Protein AF-A0A8S3Z8X5-F1 (afdb_monomer)

pLDDT: mean 75.28, std 24.29, range [25.05, 97.81]

Structure (mmCIF, N/CA/C/O backbone):
data_AF-A0A8S3Z8X5-F1
#
_entry.id   AF-A0A8S3Z8X5-F1
#
loop_
_atom_site.group_PDB
_atom_site.id
_atom_site.type_symbol
_atom_site.label_atom_id
_atom_site.label_alt_id
_atom_site.label_comp_id
_atom_site.label_asym_id
_atom_site.label_entity_id
_atom_site.label_seq_id
_atom_site.pdbx_PDB_ins_code
_atom_site.Cartn_x
_atom_site.Cartn_y
_atom_site.Cartn_z
_atom_site.occupancy
_atom_site.B_iso_or_equiv
_atom_site.auth_seq_id
_atom_site.auth_comp_id
_atom_site.auth_asym_id
_atom_site.auth_atom_id
_atom_site.pdbx_PDB_model_num
ATOM 1 N N . MET A 1 1 ? 6.270 -14.781 98.762 1.00 41.50 1 MET A N 1
ATOM 2 C CA . MET A 1 1 ? 5.711 -13.848 97.758 1.00 41.50 1 MET A CA 1
ATOM 3 C C . MET A 1 1 ? 4.264 -14.271 97.523 1.00 41.50 1 MET A C 1
ATOM 5 O O . MET A 1 1 ? 4.023 -15.213 96.792 1.00 41.50 1 MET A O 1
ATOM 9 N N . ILE A 1 2 ? 3.390 -14.005 98.495 1.00 35.69 2 ILE A N 1
ATOM 10 C CA . ILE A 1 2 ? 2.435 -12.877 98.524 1.00 35.69 2 ILE A CA 1
ATOM 11 C C . ILE A 1 2 ? 1.537 -12.845 97.275 1.00 35.69 2 ILE A C 1
ATOM 13 O O . ILE A 1 2 ? 1.831 -12.159 96.310 1.00 35.69 2 ILE A O 1
ATOM 17 N N . TRP A 1 3 ? 0.490 -13.671 97.361 1.00 25.05 3 TRP A N 1
ATOM 18 C CA . TRP A 1 3 ? -0.942 -13.343 97.311 1.00 25.05 3 TRP A CA 1
ATOM 19 C C . TRP A 1 3 ? -1.597 -12.665 96.085 1.00 25.05 3 TRP A C 1
ATOM 21 O O . TRP A 1 3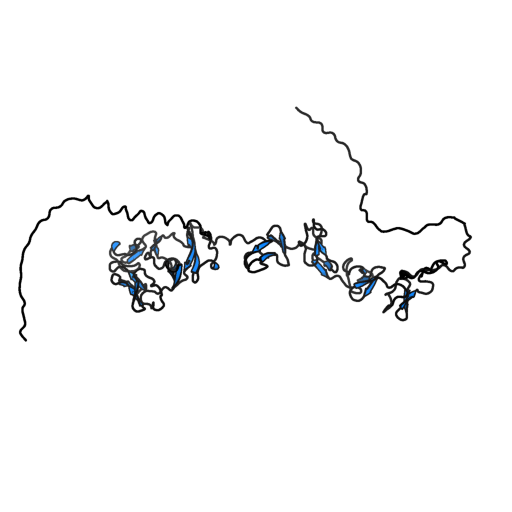 ? -0.961 -11.925 95.345 1.00 25.05 3 TRP A O 1
ATOM 31 N N . PRO A 1 4 ? -2.906 -12.946 95.885 1.00 54.16 4 PRO A N 1
ATOM 32 C CA . PRO A 1 4 ? -3.560 -13.012 94.582 1.00 54.16 4 PRO A CA 1
ATOM 33 C C . PRO A 1 4 ? -4.855 -12.157 94.528 1.00 54.16 4 PRO A C 1
ATOM 35 O O . PRO A 1 4 ? -5.074 -11.328 95.400 1.00 54.16 4 PRO A O 1
ATOM 38 N N . VAL A 1 5 ? -5.719 -12.423 93.532 1.00 32.34 5 VAL A N 1
ATOM 39 C CA . VAL A 1 5 ? -7.188 -12.183 93.470 1.00 32.34 5 VAL A CA 1
ATOM 40 C C . VAL A 1 5 ? -7.715 -10.783 93.856 1.00 32.34 5 VAL A C 1
ATOM 42 O O . VAL A 1 5 ? -7.658 -10.405 95.018 1.00 32.34 5 VAL A O 1
ATOM 45 N N . ARG A 1 6 ? -8.453 -10.117 92.947 1.00 30.77 6 ARG A N 1
ATOM 46 C CA . ARG A 1 6 ? -9.865 -9.718 93.183 1.00 30.77 6 ARG A CA 1
ATOM 47 C C . ARG A 1 6 ? -10.527 -9.012 91.994 1.00 30.77 6 ARG A C 1
ATOM 49 O O . ARG A 1 6 ? -10.086 -7.976 91.518 1.00 30.77 6 ARG A O 1
ATOM 56 N N . SER A 1 7 ? -11.650 -9.607 91.606 1.00 33.19 7 SER A N 1
ATOM 57 C CA . SER A 1 7 ? -12.857 -8.962 91.089 1.00 33.19 7 SER A CA 1
ATOM 58 C C . SER A 1 7 ? -13.393 -7.921 92.082 1.00 33.19 7 SER A C 1
ATOM 60 O O . SER A 1 7 ? -13.288 -8.160 93.287 1.00 33.19 7 SER A O 1
ATOM 62 N N . LEU A 1 8 ? -13.996 -6.830 91.590 1.00 32.97 8 LEU A N 1
ATOM 63 C CA . LEU A 1 8 ? -15.381 -6.415 91.893 1.00 32.97 8 LEU A CA 1
ATOM 64 C C . LEU A 1 8 ? -15.660 -4.946 91.526 1.00 32.97 8 LEU A C 1
ATOM 66 O O . LEU A 1 8 ? -14.863 -4.063 91.821 1.00 32.97 8 LEU A O 1
ATOM 70 N N . ASN A 1 9 ? -16.886 -4.758 91.026 1.00 30.41 9 ASN A N 1
ATOM 71 C CA . ASN A 1 9 ? -17.826 -3.656 91.275 1.00 30.41 9 ASN A CA 1
ATOM 72 C C . ASN A 1 9 ? -17.541 -2.258 90.711 1.00 30.41 9 ASN A C 1
ATOM 74 O O . ASN A 1 9 ? -16.520 -1.636 90.952 1.00 30.41 9 ASN A O 1
ATOM 78 N N . GLU A 1 10 ? -18.426 -1.809 89.816 1.00 33.81 10 GLU A N 1
ATOM 79 C CA . GLU A 1 10 ? -19.607 -0.963 90.103 1.00 33.81 10 GLU A CA 1
ATOM 80 C C . GLU A 1 10 ? -19.227 0.471 90.482 1.00 33.81 10 GLU A C 1
ATOM 82 O O . GLU A 1 10 ? -18.689 0.711 91.554 1.00 33.81 10 GLU A O 1
ATOM 87 N N . GLN A 1 11 ? -19.635 1.426 89.645 1.00 33.09 11 GLN A N 1
ATOM 88 C CA . GLN A 1 11 ? -20.609 2.483 89.971 1.00 33.09 11 GLN A CA 1
ATOM 89 C C . GLN A 1 11 ? -20.691 3.437 88.761 1.00 33.09 11 GLN A C 1
ATOM 91 O O . GLN A 1 11 ? -19.679 3.905 88.260 1.00 33.09 11 GLN A O 1
ATOM 96 N N . LYS A 1 12 ? -21.827 3.531 88.060 1.00 34.16 12 LYS A N 1
ATOM 97 C CA . LYS A 1 12 ? -23.036 4.319 88.368 1.00 34.16 12 LYS A CA 1
ATOM 98 C C . LYS A 1 12 ? -22.835 5.845 88.282 1.00 34.16 12 LYS A C 1
ATOM 100 O O . LYS A 1 12 ? -22.108 6.431 89.066 1.00 34.16 12 LYS A O 1
ATOM 105 N N . TYR A 1 13 ? -23.648 6.426 87.391 1.00 31.61 13 TYR A N 1
ATOM 106 C CA . TYR A 1 13 ? -24.109 7.817 87.294 1.00 31.61 13 TYR A CA 1
ATOM 107 C C . TYR A 1 13 ? -23.114 8.906 86.872 1.00 31.61 13 TYR A C 1
ATOM 109 O O . TYR A 1 13 ? -22.298 9.351 87.660 1.00 31.61 13 TYR A O 1
ATOM 117 N N . PHE A 1 14 ? -23.347 9.477 85.684 1.00 33.25 14 PHE A N 1
ATOM 118 C CA . PHE A 1 14 ? -23.652 10.909 85.578 1.00 33.25 14 PHE A CA 1
ATOM 119 C C . PHE A 1 14 ? -24.480 11.182 84.310 1.00 33.25 14 PHE A C 1
ATOM 121 O O . PHE A 1 14 ? -23.986 11.146 83.186 1.00 33.25 14 PHE A O 1
ATOM 128 N N . LEU A 1 15 ? -25.775 11.435 84.511 1.00 35.25 15 LEU A N 1
ATOM 129 C CA . LEU A 1 15 ? -26.628 12.140 83.558 1.00 35.25 15 LEU A CA 1
ATOM 130 C C . LEU A 1 15 ? -26.197 13.610 83.570 1.00 35.25 15 LEU A C 1
ATOM 132 O O . LEU A 1 15 ? -26.279 14.270 84.603 1.00 35.25 15 LEU A O 1
ATOM 136 N N . GLY A 1 16 ? -25.744 14.114 82.426 1.00 31.30 16 GLY A N 1
ATOM 137 C CA . GLY A 1 16 ? -25.340 15.504 82.244 1.00 31.30 16 GLY A CA 1
ATOM 138 C C . GLY A 1 16 ? -25.763 15.998 80.870 1.00 31.30 16 GLY A C 1
ATOM 139 O O . GLY A 1 16 ? -25.034 15.863 79.896 1.00 31.30 16 GLY A O 1
ATOM 140 N N . SER A 1 17 ? -26.976 16.538 80.812 1.00 33.72 17 SER A N 1
ATOM 141 C CA . SER A 1 17 ? -27.572 17.231 79.673 1.00 33.72 17 SER A CA 1
ATOM 142 C C . SER A 1 17 ? -26.645 18.338 79.149 1.00 33.72 17 SER A C 1
ATOM 144 O O . SER A 1 17 ? -26.331 19.267 79.894 1.00 33.72 17 SER A O 1
ATOM 146 N N . ILE A 1 18 ? -26.231 18.278 77.876 1.00 38.62 18 ILE A N 1
ATOM 147 C CA . ILE A 1 18 ? -25.611 19.420 77.189 1.00 38.62 18 ILE A CA 1
ATOM 148 C C . ILE A 1 18 ? -26.457 19.812 75.981 1.00 38.62 18 ILE A C 1
ATOM 150 O O . ILE A 1 18 ? -26.795 19.023 75.100 1.00 38.62 18 ILE A O 1
ATOM 154 N N . ARG A 1 19 ? -26.819 21.088 76.038 1.00 37.19 19 ARG A N 1
ATOM 155 C CA . ARG A 1 19 ? -27.684 21.863 75.163 1.00 37.19 19 ARG A CA 1
ATOM 156 C C . ARG A 1 19 ? -27.142 21.922 73.733 1.00 37.19 19 ARG A C 1
ATOM 158 O O . ARG A 1 19 ? -25.945 22.062 73.510 1.00 37.19 19 ARG A O 1
ATOM 165 N N . LYS A 1 20 ? -28.068 21.914 72.773 1.00 39.97 20 LYS A N 1
ATOM 166 C CA . LYS A 1 20 ? -27.859 22.377 71.396 1.00 39.97 20 LYS A CA 1
ATOM 167 C C . LYS A 1 20 ? -27.583 23.887 71.377 1.00 39.97 20 LYS A C 1
ATOM 169 O O . LYS A 1 20 ? -28.383 24.626 71.944 1.00 39.97 20 LYS A O 1
ATOM 174 N N . ALA A 1 21 ? -26.522 24.299 70.677 1.00 34.38 21 ALA A N 1
ATOM 175 C CA . ALA A 1 21 ? -26.399 25.469 69.780 1.00 34.38 21 ALA A CA 1
ATOM 176 C C . ALA A 1 21 ? -24.902 25.752 69.487 1.00 34.38 21 ALA A C 1
ATOM 178 O O . ALA A 1 21 ? -24.068 25.405 70.320 1.00 34.38 21 ALA A O 1
ATOM 179 N N . PRO A 1 22 ? -24.528 26.490 68.424 1.00 42.78 22 PRO A N 1
ATOM 180 C CA . PRO A 1 22 ? -25.060 26.519 67.062 1.00 42.78 22 PRO A CA 1
ATOM 181 C C . PRO A 1 22 ? -23.960 26.265 65.998 1.00 42.78 22 PRO A C 1
ATOM 183 O O . PRO A 1 22 ? -22.758 26.381 66.242 1.00 42.78 22 PRO A O 1
ATOM 186 N N . GLN A 1 23 ? -24.396 25.922 64.785 1.00 46.34 23 GLN A N 1
ATOM 187 C CA . GLN A 1 23 ? -23.588 25.982 63.568 1.00 46.34 23 GLN A CA 1
ATOM 188 C C . GLN A 1 23 ? -23.172 27.435 63.313 1.00 46.34 23 GLN A C 1
ATOM 190 O O . GLN A 1 23 ? -24.059 28.221 63.024 1.00 46.34 23 GLN A O 1
ATOM 195 N N . GLU A 1 24 ? -21.883 27.781 63.430 1.00 46.09 24 GLU A N 1
ATOM 196 C CA . GLU A 1 24 ? -21.228 28.864 62.656 1.00 46.09 24 GLU A CA 1
ATOM 197 C C . GLU A 1 24 ? -19.752 29.124 63.040 1.00 46.09 24 GLU A C 1
ATOM 199 O O . GLU A 1 24 ? -19.284 30.250 63.008 1.00 46.09 24 GLU A O 1
ATOM 204 N N . VAL A 1 25 ? -18.932 28.119 63.381 1.00 43.84 25 VAL A N 1
ATOM 205 C CA . VAL A 1 25 ? -17.476 28.370 63.560 1.00 43.84 25 VAL A CA 1
ATOM 206 C C . VAL A 1 25 ? -16.615 27.193 63.090 1.00 43.84 25 VAL A C 1
ATOM 208 O O . VAL A 1 25 ? -15.747 26.713 63.805 1.00 43.84 25 VAL A O 1
ATOM 211 N N . ILE A 1 26 ? -16.831 26.703 61.864 1.00 41.59 26 ILE A N 1
ATOM 212 C CA . ILE A 1 26 ? -15.863 25.829 61.163 1.00 41.59 26 ILE A CA 1
ATOM 213 C C . ILE A 1 26 ? -15.841 26.188 59.665 1.00 41.59 26 ILE A C 1
ATOM 215 O O . ILE A 1 26 ? -16.116 25.364 58.800 1.00 41.59 26 ILE A O 1
ATOM 219 N N . GLN A 1 27 ? -15.540 27.448 59.334 1.00 41.47 27 GLN A N 1
ATOM 220 C CA . GLN A 1 27 ? -15.322 27.881 57.939 1.00 41.47 27 GLN A CA 1
ATOM 221 C C . GLN A 1 27 ? -14.095 28.788 57.732 1.00 41.47 27 GLN A C 1
ATOM 223 O O . GLN A 1 27 ? -13.951 29.411 56.686 1.00 41.47 27 GLN A O 1
ATOM 228 N N . ILE A 1 28 ? -13.146 28.834 58.679 1.00 46.47 28 ILE A N 1
ATOM 229 C CA . ILE A 1 28 ? -11.959 29.717 58.561 1.00 46.47 28 ILE A CA 1
ATOM 230 C C . ILE A 1 28 ? -10.613 28.957 58.630 1.00 46.47 28 ILE A C 1
ATOM 232 O O . ILE A 1 28 ? -9.542 29.549 58.547 1.00 46.47 28 ILE A O 1
ATOM 236 N N . ARG A 1 29 ? -10.620 27.614 58.633 1.00 39.25 29 ARG A N 1
ATOM 237 C CA . ARG A 1 29 ? -9.393 26.796 58.451 1.00 39.25 29 ARG A CA 1
ATOM 238 C C . ARG A 1 29 ? -9.350 25.933 57.184 1.00 39.25 29 ARG A C 1
ATOM 240 O O . ARG A 1 29 ? -8.383 25.209 56.987 1.00 39.25 29 ARG A O 1
ATOM 247 N N . LYS A 1 30 ? -10.328 26.067 56.279 1.00 39.91 30 LYS A N 1
ATOM 248 C CA . LYS A 1 30 ? -10.341 25.388 54.963 1.00 39.91 30 LYS A CA 1
ATOM 249 C C . LYS A 1 30 ? -9.845 26.240 53.782 1.00 39.91 30 LYS A C 1
ATOM 251 O O . LYS A 1 30 ? -9.741 25.721 52.680 1.00 39.91 30 LYS A O 1
ATOM 256 N N . ARG A 1 31 ? -9.481 27.514 53.993 1.00 41.09 31 ARG A N 1
ATOM 257 C CA . ARG A 1 31 ? -9.020 28.429 52.921 1.00 41.09 31 ARG A CA 1
ATOM 258 C C . ARG A 1 31 ? -7.507 28.689 52.854 1.00 41.09 31 ARG A C 1
ATOM 260 O O . ARG A 1 31 ? -7.080 29.431 51.986 1.00 41.09 31 ARG A O 1
ATOM 267 N N . ARG A 1 32 ? -6.675 28.071 53.705 1.00 38.97 32 ARG A N 1
ATOM 268 C CA . ARG A 1 32 ? -5.196 28.195 53.617 1.00 38.97 32 ARG A CA 1
ATOM 269 C C . ARG A 1 32 ? -4.454 26.944 53.131 1.00 38.97 32 ARG A C 1
ATOM 271 O O . ARG A 1 32 ? -3.244 26.999 52.991 1.00 38.97 32 ARG A O 1
ATOM 278 N N . LEU A 1 33 ? -5.167 25.864 52.806 1.00 39.31 33 LEU A N 1
ATOM 279 C CA . LEU A 1 33 ? -4.596 24.656 52.180 1.00 39.31 33 LEU A CA 1
ATOM 280 C C . LEU A 1 33 ? -5.022 24.465 50.709 1.00 39.31 33 LEU A C 1
ATOM 282 O O . LEU A 1 33 ? -4.601 23.509 50.077 1.00 39.31 33 LEU A O 1
ATOM 286 N N . MET A 1 34 ? -5.812 25.389 50.143 1.00 40.41 34 MET A N 1
ATOM 287 C CA . MET A 1 34 ? -6.209 25.379 48.722 1.00 40.41 34 MET A CA 1
ATOM 288 C C . MET A 1 34 ? -5.494 26.438 47.862 1.00 40.41 34 MET A C 1
ATOM 290 O O . MET A 1 34 ? -5.848 26.609 46.703 1.00 40.41 34 MET A O 1
ATOM 294 N N . GLN A 1 35 ? -4.484 27.139 48.391 1.00 38.09 35 GLN A N 1
ATOM 295 C CA . GLN A 1 35 ? -3.756 28.174 47.635 1.00 38.09 35 GLN A CA 1
ATOM 296 C C . GLN A 1 35 ? -2.317 27.774 47.252 1.00 38.09 35 GLN A C 1
ATOM 298 O O . GLN A 1 35 ? -1.677 28.517 46.519 1.00 38.09 35 GLN A O 1
ATOM 303 N N . SER A 1 36 ? -1.803 26.617 47.697 1.00 35.34 36 SER A N 1
ATOM 304 C CA . SER A 1 36 ? -0.474 26.118 47.287 1.00 35.34 36 SER A CA 1
ATOM 305 C C . SER A 1 36 ? -0.512 25.065 46.175 1.00 35.34 36 SER A C 1
ATOM 307 O O . SER A 1 36 ? 0.540 24.670 45.702 1.00 35.34 36 SER A O 1
ATOM 309 N N . HIS A 1 37 ? -1.697 24.628 45.731 1.00 38.66 37 HIS A N 1
ATOM 310 C CA . HIS A 1 37 ? -1.851 23.658 44.632 1.00 38.66 37 HIS A CA 1
ATOM 311 C C . HIS A 1 37 ? -2.253 24.292 43.289 1.00 38.66 37 HI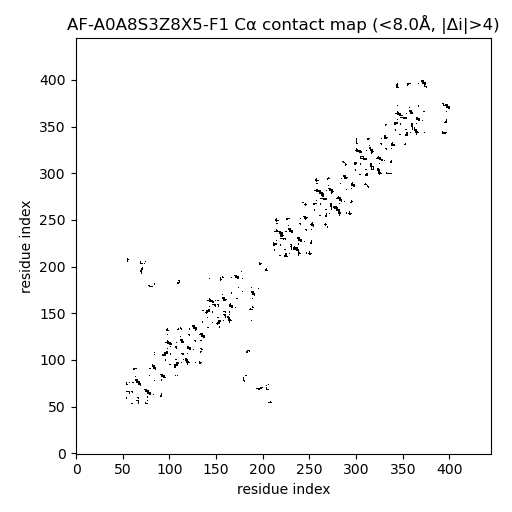S A C 1
ATOM 313 O O . HIS A 1 37 ? -2.420 23.582 42.305 1.00 38.66 37 HIS A O 1
ATOM 319 N N . LEU A 1 38 ? -2.401 25.620 43.226 1.00 38.94 38 LEU A N 1
ATOM 320 C CA . LEU A 1 38 ? -2.831 26.336 42.015 1.00 38.94 38 LEU A CA 1
ATOM 321 C C . LEU A 1 38 ? -1.680 26.958 41.205 1.00 38.94 38 LEU A C 1
ATOM 323 O O . LEU A 1 38 ? -1.923 27.413 40.094 1.00 38.94 38 LEU A O 1
ATOM 327 N N . ASN A 1 39 ? -0.438 26.917 41.706 1.00 35.34 39 ASN A N 1
ATOM 328 C CA . ASN A 1 39 ? 0.738 27.433 40.987 1.00 35.34 39 ASN A CA 1
ATOM 329 C C . ASN A 1 39 ? 1.623 26.353 40.338 1.00 35.34 39 ASN A C 1
ATOM 331 O O . ASN A 1 39 ? 2.446 26.700 39.500 1.00 35.34 39 ASN A O 1
ATOM 335 N N . ASP A 1 40 ? 1.396 25.064 40.613 1.00 38.41 40 ASP A N 1
ATOM 336 C CA . ASP A 1 40 ? 2.038 23.960 39.870 1.00 38.41 40 ASP A CA 1
ATOM 337 C C . ASP A 1 40 ? 1.257 23.562 38.602 1.00 38.41 40 ASP A C 1
ATOM 339 O O . ASP A 1 40 ? 1.690 22.711 37.829 1.00 38.41 40 ASP A O 1
ATOM 343 N N . PHE A 1 41 ? 0.113 24.205 38.344 1.00 35.78 41 PHE A N 1
ATOM 344 C CA . PHE A 1 41 ? -0.739 23.928 37.182 1.00 35.78 41 PHE A CA 1
ATOM 345 C C . PHE A 1 41 ? -0.411 24.793 35.947 1.00 35.78 41 PHE A C 1
ATOM 347 O O . PHE A 1 41 ? -1.092 24.691 34.930 1.00 35.78 41 PHE A O 1
ATOM 354 N N . LEU A 1 42 ? 0.622 25.645 36.009 1.00 34.59 42 LEU A N 1
ATOM 355 C CA . LEU A 1 42 ? 0.952 26.618 34.951 1.00 34.59 42 LEU A CA 1
ATOM 356 C C . LEU A 1 42 ? 2.362 26.476 34.342 1.00 34.59 42 LEU A C 1
ATOM 358 O O . LEU A 1 42 ? 2.765 27.328 33.556 1.00 34.59 42 LEU A O 1
ATOM 362 N N . LEU A 1 43 ? 3.088 25.387 34.626 1.00 35.44 43 LEU A N 1
ATOM 363 C CA . LEU A 1 43 ? 4.399 25.092 34.012 1.00 35.44 43 LEU A CA 1
ATOM 364 C C . LEU A 1 43 ? 4.487 23.717 33.322 1.00 35.44 43 LEU A C 1
ATOM 366 O O . LEU A 1 43 ? 5.577 23.237 33.035 1.00 35.44 43 LEU A O 1
ATOM 370 N N . ALA A 1 44 ? 3.347 23.106 32.989 1.00 31.48 44 ALA A N 1
ATOM 371 C CA . ALA A 1 44 ? 3.281 21.907 32.142 1.00 31.48 44 ALA A CA 1
ATOM 372 C C . ALA A 1 44 ? 2.566 22.167 30.799 1.00 31.48 44 ALA A C 1
ATOM 374 O O . ALA A 1 44 ? 2.026 21.256 30.181 1.00 31.48 44 ALA A O 1
ATOM 375 N N . SER A 1 45 ? 2.550 23.422 30.341 1.00 35.78 45 SER A N 1
ATOM 376 C CA . SER A 1 45 ? 1.937 23.866 29.080 1.00 35.78 45 SER A CA 1
ATOM 377 C C . SER A 1 45 ? 2.915 23.910 27.892 1.00 35.78 45 SER A C 1
ATOM 379 O O . SER A 1 45 ? 2.666 24.617 26.919 1.00 35.78 45 SER A O 1
ATOM 381 N N . SER A 1 46 ? 4.020 23.155 27.932 1.00 39.03 46 SER A N 1
ATOM 382 C CA . SER A 1 46 ? 5.017 23.143 26.846 1.00 39.03 46 SER A CA 1
ATOM 383 C C . SER A 1 46 ? 5.708 21.797 26.587 1.00 39.03 46 SER A C 1
ATOM 385 O O . SER A 1 46 ? 6.798 21.767 26.021 1.00 39.03 46 SER A O 1
ATOM 387 N N . LEU A 1 47 ? 5.065 20.673 26.909 1.00 32.62 47 LEU A N 1
ATOM 388 C CA . LEU A 1 47 ? 5.356 19.409 26.228 1.00 32.62 47 LEU A CA 1
ATOM 389 C C . LEU A 1 47 ? 4.119 18.993 25.444 1.00 32.62 47 LEU A C 1
ATOM 391 O O . LEU A 1 47 ? 3.177 18.431 25.989 1.00 32.62 47 LEU A O 1
ATOM 395 N N . THR A 1 48 ? 4.129 19.376 24.168 1.00 34.75 48 THR A N 1
ATOM 396 C CA . THR A 1 48 ? 3.634 18.583 23.038 1.00 34.75 48 THR A CA 1
ATOM 397 C C . THR A 1 48 ? 2.817 17.347 23.433 1.00 34.75 48 THR A C 1
ATOM 399 O O . THR A 1 48 ? 3.281 16.211 23.353 1.00 34.75 48 THR A O 1
ATOM 402 N N . CYS A 1 49 ? 1.534 17.566 23.734 1.00 26.72 49 CYS A N 1
ATOM 403 C CA . CYS A 1 49 ? 0.507 16.653 23.252 1.00 26.72 49 CYS A CA 1
ATOM 404 C C . CYS A 1 49 ? 0.600 16.699 21.726 1.00 26.72 49 CYS A C 1
ATOM 406 O O . CYS A 1 49 ? -0.055 17.509 21.070 1.00 26.72 49 CYS A O 1
ATOM 408 N N . VAL A 1 50 ? 1.486 15.872 21.171 1.00 30.16 50 VAL A N 1
ATOM 409 C CA . VAL A 1 50 ? 1.366 15.423 19.793 1.00 30.16 50 VAL A CA 1
ATOM 410 C C . VAL A 1 50 ? -0.019 14.804 19.719 1.00 30.16 50 VAL A C 1
ATOM 412 O O . VAL A 1 50 ? -0.296 13.761 20.305 1.00 30.16 50 VAL A O 1
ATOM 415 N N . LEU A 1 51 ? -0.914 15.547 19.084 1.00 31.67 51 LEU A N 1
ATOM 416 C CA . LEU A 1 51 ? -2.238 15.127 18.686 1.00 31.67 51 LEU A CA 1
ATOM 417 C C . LEU A 1 51 ? -2.086 13.920 17.754 1.00 31.67 51 LEU A C 1
ATOM 419 O O . LEU A 1 51 ? -2.135 14.071 16.537 1.00 31.67 51 LEU A O 1
ATOM 423 N N . ILE A 1 52 ? -1.942 12.714 18.309 1.00 35.72 52 ILE A N 1
ATOM 424 C CA . ILE A 1 52 ? -2.307 11.482 17.603 1.00 35.72 52 ILE A CA 1
ATOM 425 C C . ILE A 1 52 ? -3.838 11.486 17.560 1.00 35.72 52 ILE A C 1
ATOM 427 O O . ILE A 1 52 ? -4.535 10.860 18.352 1.00 35.72 52 ILE A O 1
ATOM 431 N N . THR A 1 53 ? -4.371 12.329 16.683 1.00 36.88 53 THR A N 1
ATOM 432 C CA . THR A 1 53 ? -5.799 12.452 16.396 1.00 36.88 53 THR A CA 1
ATOM 433 C C . THR A 1 53 ? -6.104 11.637 15.155 1.00 36.88 53 THR A C 1
ATOM 435 O O . THR A 1 53 ? -6.482 12.184 14.131 1.00 36.88 53 THR A O 1
ATOM 438 N N . SER A 1 54 ? -5.853 10.328 15.223 1.00 45.03 54 SER A N 1
ATOM 439 C CA . SER A 1 54 ? -6.517 9.289 14.419 1.00 45.03 54 SER A CA 1
ATOM 440 C C . SER A 1 54 ? -5.759 7.966 14.558 1.00 45.03 54 SER A C 1
ATOM 442 O O . SER A 1 54 ? -4.763 7.724 13.890 1.00 45.03 54 SER A O 1
ATOM 444 N N . TRP A 1 55 ? -6.235 7.089 15.441 1.00 50.41 55 TRP A N 1
ATOM 445 C CA . TRP A 1 55 ? -5.856 5.675 15.411 1.00 50.41 55 TRP A CA 1
ATOM 446 C C . TRP A 1 55 ? -6.594 5.080 14.213 1.00 50.41 55 TRP A C 1
ATOM 448 O O . TRP A 1 55 ? -7.817 4.936 14.256 1.00 50.41 55 TRP A O 1
ATOM 458 N N . THR A 1 56 ? -5.892 4.863 13.103 1.00 58.59 56 THR A N 1
ATOM 459 C CA . THR A 1 56 ? -6.533 4.409 11.854 1.00 58.59 56 THR A CA 1
ATOM 460 C C . THR A 1 56 ? -6.317 2.926 11.612 1.00 58.59 56 THR A C 1
ATOM 462 O O . THR A 1 56 ? -7.071 2.319 10.853 1.00 58.59 56 THR A O 1
ATOM 465 N N . THR A 1 57 ? -5.342 2.319 12.297 1.00 69.25 57 THR A N 1
ATOM 466 C CA . THR A 1 57 ? -4.981 0.914 12.107 1.00 69.25 57 THR A CA 1
ATOM 467 C C . THR A 1 57 ? -4.693 0.199 13.427 1.00 69.25 57 THR A C 1
ATOM 469 O O . THR A 1 57 ? -4.408 0.823 14.447 1.00 69.25 57 THR A O 1
ATOM 472 N N . ASP A 1 58 ? -4.734 -1.137 13.405 1.00 75.12 58 ASP A N 1
ATOM 473 C CA . ASP A 1 58 ? -4.372 -1.981 14.554 1.00 75.12 58 ASP A CA 1
ATOM 474 C C . ASP A 1 58 ? -2.925 -1.765 15.026 1.00 75.12 58 ASP A C 1
ATOM 476 O O . ASP A 1 58 ? -2.617 -2.021 16.188 1.00 75.12 58 ASP A O 1
ATOM 480 N N . VAL A 1 59 ? -2.043 -1.278 14.143 1.00 76.44 59 VAL A N 1
ATOM 481 C CA . VAL A 1 59 ? -0.623 -1.018 14.440 1.00 76.44 59 VAL A CA 1
ATOM 482 C C . VAL A 1 59 ? -0.459 0.142 15.417 1.00 76.44 59 VAL A C 1
ATOM 484 O O . VAL A 1 59 ? 0.486 0.153 16.204 1.00 76.44 59 VAL A O 1
ATOM 487 N N . ASP A 1 60 ? -1.391 1.093 15.395 1.00 80.75 60 ASP A N 1
ATOM 488 C CA . ASP A 1 60 ? -1.346 2.247 16.284 1.00 80.75 60 ASP A CA 1
ATOM 489 C C . ASP A 1 60 ? -1.726 1.845 17.722 1.00 80.75 60 ASP A C 1
ATOM 491 O O . ASP A 1 60 ? -1.376 2.524 18.682 1.00 80.75 60 ASP A O 1
ATOM 495 N N . CYS A 1 61 ? -2.424 0.726 17.911 1.00 84.12 61 CYS A N 1
ATOM 496 C CA . CYS A 1 61 ? -2.934 0.325 19.213 1.00 84.12 61 CYS A CA 1
ATOM 497 C C . CYS A 1 61 ? -1.870 -0.361 20.101 1.00 84.12 61 CYS A C 1
ATOM 499 O O . CYS A 1 61 ? -0.999 -1.082 19.608 1.00 84.12 61 CYS A O 1
ATOM 501 N N . PRO A 1 62 ? -1.928 -0.187 21.440 1.00 86.75 62 PRO A N 1
ATOM 502 C CA . PRO A 1 62 ? -1.011 -0.860 22.356 1.00 86.75 62 PRO A CA 1
ATOM 503 C C . PRO A 1 62 ? -1.121 -2.388 22.254 1.00 86.75 62 PRO A C 1
ATOM 505 O O . PRO A 1 62 ? -2.141 -2.942 21.834 1.00 86.75 62 PRO A O 1
ATOM 508 N N . ALA A 1 63 ? -0.074 -3.098 22.678 1.00 86.19 63 ALA A N 1
ATOM 509 C CA . ALA A 1 63 ? -0.046 -4.557 22.604 1.00 86.19 63 ALA A CA 1
ATOM 510 C C . ALA A 1 63 ? -1.308 -5.189 23.225 1.00 86.19 63 ALA A C 1
ATOM 512 O O . ALA A 1 63 ? -1.743 -4.794 24.308 1.00 86.19 63 ALA A O 1
ATOM 513 N N . ARG A 1 64 ? -1.859 -6.210 22.548 1.00 89.31 64 ARG A N 1
ATOM 514 C CA . ARG A 1 64 ? -3.096 -6.925 22.940 1.00 89.31 64 ARG A CA 1
ATOM 515 C C . ARG A 1 64 ? -4.359 -6.054 22.898 1.00 89.31 64 ARG A C 1
ATOM 517 O O . ARG A 1 64 ? -5.317 -6.318 23.624 1.00 89.31 64 ARG A O 1
ATOM 524 N N . SER A 1 65 ? -4.372 -5.047 22.033 1.00 91.00 65 SER A N 1
ATOM 525 C CA . SER A 1 65 ? -5.578 -4.323 21.639 1.00 91.00 65 SER A CA 1
ATOM 526 C C . SER A 1 65 ? -5.702 -4.257 20.119 1.00 91.00 65 SER A C 1
ATOM 528 O O . SER A 1 65 ? -4.749 -4.541 19.399 1.00 91.00 65 SER A O 1
ATOM 530 N N . SER A 1 66 ? -6.906 -3.951 19.646 1.00 88.44 66 SER A N 1
ATOM 531 C CA . SER A 1 66 ? -7.244 -3.804 18.229 1.00 88.44 66 SER A CA 1
ATOM 532 C C . SER A 1 66 ? -8.082 -2.548 18.035 1.00 88.44 66 SER A C 1
ATOM 534 O O . SER A 1 66 ? -8.874 -2.183 18.912 1.00 88.44 66 SER A O 1
ATOM 536 N N . CYS A 1 67 ? -7.908 -1.889 16.897 1.00 87.06 67 CYS A N 1
ATOM 537 C CA . CYS A 1 67 ? -8.644 -0.695 16.531 1.00 87.06 67 CYS A CA 1
ATOM 538 C C . CYS A 1 67 ? -10.053 -1.100 16.093 1.00 87.06 67 CYS A C 1
ATOM 540 O O . CYS A 1 67 ? -10.247 -1.810 15.105 1.00 87.06 67 CYS A O 1
ATOM 542 N N . ARG A 1 68 ? -11.065 -0.683 16.855 1.00 85.31 68 ARG A N 1
ATOM 543 C CA . ARG A 1 68 ? -12.458 -1.073 16.621 1.00 85.31 68 ARG A CA 1
ATOM 544 C C . ARG A 1 68 ? -13.378 0.142 16.657 1.00 85.31 68 ARG A C 1
ATOM 546 O O . ARG A 1 68 ? -13.085 1.102 17.370 1.00 85.31 68 ARG A O 1
ATOM 553 N N . PRO A 1 69 ? -14.486 0.118 15.898 1.00 85.75 69 PRO A N 1
ATOM 554 C CA . PRO A 1 69 ? -15.464 1.188 15.968 1.00 85.75 69 PRO A CA 1
ATOM 555 C C . PRO A 1 69 ? -16.214 1.131 17.311 1.00 85.75 69 PRO A C 1
ATOM 557 O O . PRO A 1 69 ? -16.570 0.054 17.789 1.00 85.75 69 PRO A O 1
ATOM 560 N N . ASP A 1 70 ? -16.458 2.299 17.901 1.00 85.38 70 ASP A N 1
ATOM 561 C CA . ASP A 1 70 ? -17.260 2.506 19.114 1.00 85.38 70 ASP A CA 1
ATOM 562 C C . ASP A 1 70 ? -18.487 3.371 18.791 1.00 85.38 70 ASP A C 1
ATOM 564 O O . ASP A 1 70 ? -18.675 4.496 19.267 1.00 85.38 70 ASP A O 1
ATOM 568 N N . GLY A 1 71 ? -19.312 2.872 17.869 1.00 83.44 71 GLY A N 1
ATOM 569 C CA . GLY A 1 71 ? -20.519 3.550 17.410 1.00 83.44 71 GLY A CA 1
ATOM 570 C C . GLY A 1 71 ? -20.218 4.956 16.886 1.00 83.44 71 GLY A C 1
ATOM 571 O O . GLY A 1 71 ? -19.404 5.153 15.988 1.00 83.44 71 GLY A O 1
ATOM 572 N N . CYS A 1 72 ? -20.883 5.971 17.438 1.00 79.69 72 CYS A N 1
ATOM 573 C CA . CYS A 1 72 ? -20.687 7.360 17.010 1.00 79.69 72 CYS A CA 1
ATOM 574 C C . CYS A 1 72 ? -19.424 8.033 17.568 1.00 79.69 72 CYS A C 1
ATOM 576 O O . CYS A 1 72 ? -19.145 9.168 17.183 1.00 79.69 72 CYS A O 1
ATOM 578 N N . ASN A 1 73 ? -18.674 7.366 18.448 1.00 79.31 73 ASN A N 1
ATOM 579 C CA . ASN A 1 73 ? -17.445 7.914 19.026 1.00 79.31 73 ASN A CA 1
ATOM 580 C C . ASN A 1 73 ? -16.224 7.714 18.110 1.00 79.31 73 ASN A C 1
ATOM 582 O O . ASN A 1 73 ? -15.136 8.187 18.431 1.00 79.31 73 ASN A O 1
ATOM 586 N N . GLY A 1 74 ? -16.400 7.058 16.956 1.00 81.56 74 GLY A N 1
ATOM 587 C CA . GLY A 1 74 ? -15.333 6.798 15.993 1.00 81.56 74 GLY A CA 1
ATOM 588 C C . GLY A 1 74 ? -14.607 5.492 16.293 1.00 81.56 74 GLY A C 1
ATOM 589 O O . GLY A 1 74 ? -15.250 4.489 16.591 1.00 81.56 74 GLY A O 1
ATOM 590 N N . TYR A 1 75 ? -13.280 5.504 16.178 1.00 82.00 75 TYR A N 1
ATOM 591 C CA . TYR A 1 75 ? -12.419 4.346 16.415 1.00 82.00 75 TYR A CA 1
ATOM 592 C C . TYR A 1 75 ? -11.672 4.483 17.734 1.00 82.00 75 TYR A C 1
ATOM 594 O O . TYR A 1 75 ? -11.116 5.539 18.040 1.00 82.00 75 TYR A O 1
ATOM 602 N N . VAL A 1 76 ? -11.643 3.399 18.501 1.00 87.25 76 VAL A N 1
ATOM 603 C CA . VAL A 1 76 ? -10.927 3.313 19.771 1.00 87.25 76 VAL A CA 1
ATOM 604 C C . VAL A 1 76 ? -10.166 1.993 19.833 1.00 87.25 76 VAL A C 1
ATOM 606 O O . VAL A 1 76 ? -10.618 0.964 19.325 1.00 87.25 76 VAL A O 1
ATOM 609 N N . CYS A 1 77 ? -8.990 2.015 20.454 1.00 88.56 77 CYS A N 1
ATOM 610 C CA . CYS A 1 77 ? -8.252 0.795 20.745 1.00 88.56 77 CYS A CA 1
ATOM 611 C C . CYS A 1 77 ? -8.964 0.039 21.867 1.00 88.56 77 CYS A C 1
ATOM 613 O O . CYS A 1 77 ? -8.967 0.473 23.020 1.00 88.56 77 CYS A O 1
ATOM 615 N N . LEU A 1 78 ? -9.573 -1.092 21.521 1.00 90.50 78 LEU A N 1
ATOM 616 C CA . LEU A 1 78 ? -10.212 -1.992 22.474 1.00 90.50 78 LEU A CA 1
ATOM 617 C C . LEU A 1 78 ? -9.303 -3.182 22.735 1.00 90.50 78 LEU A C 1
ATOM 619 O O . LEU A 1 78 ? -8.721 -3.746 21.805 1.00 90.50 78 LEU A O 1
ATOM 623 N N . CYS A 1 79 ? -9.195 -3.584 23.999 1.00 92.88 79 CYS A N 1
ATOM 624 C CA . CYS A 1 79 ? -8.447 -4.778 24.359 1.00 92.88 79 CYS A CA 1
ATOM 625 C C . CYS A 1 79 ? -9.010 -6.011 23.642 1.00 92.88 79 CYS A C 1
ATOM 627 O O . CYS A 1 79 ? -10.218 -6.150 23.438 1.00 92.88 79 CYS A O 1
ATOM 629 N N . SER A 1 80 ? -8.117 -6.916 23.250 1.00 91.44 80 SER A N 1
ATOM 630 C CA . SER A 1 80 ? -8.506 -8.197 22.670 1.00 91.44 80 SER A CA 1
ATOM 631 C C . SER A 1 80 ? -9.323 -9.018 23.675 1.00 91.44 80 SER A C 1
ATOM 633 O O . SER A 1 80 ? -9.226 -8.817 24.887 1.00 91.44 80 SER A O 1
ATOM 635 N N . ARG A 1 81 ? -10.111 -9.985 23.189 1.00 90.62 81 ARG A N 1
ATOM 636 C CA . ARG A 1 81 ? -10.879 -10.890 24.065 1.00 90.62 81 ARG A CA 1
ATOM 637 C C . ARG A 1 81 ? -9.970 -11.537 25.114 1.00 90.62 81 ARG A C 1
ATOM 639 O O . ARG A 1 81 ? -8.878 -11.996 24.785 1.00 90.62 81 ARG A O 1
ATOM 646 N N . GLY A 1 82 ? -10.435 -11.572 26.361 1.00 90.94 82 GLY A N 1
ATOM 647 C CA . GLY A 1 82 ? -9.652 -12.051 27.503 1.00 90.94 82 GLY A CA 1
ATOM 648 C C . GLY A 1 82 ? -8.708 -11.008 28.107 1.00 90.94 82 GLY A C 1
ATOM 649 O O . GLY A 1 82 ? -7.967 -11.341 29.027 1.00 90.94 82 GLY A O 1
ATOM 650 N N . TYR A 1 83 ? -8.720 -9.763 27.626 1.00 93.19 83 TYR A N 1
ATOM 651 C CA . TYR A 1 83 ? -7.924 -8.668 28.175 1.00 93.19 83 TYR A CA 1
ATOM 652 C C . TYR A 1 83 ? -8.808 -7.488 28.583 1.00 93.19 83 TYR A C 1
ATOM 654 O O . TYR A 1 83 ? -9.865 -7.248 28.004 1.00 93.19 83 TYR A O 1
ATOM 662 N N . VAL A 1 84 ? -8.363 -6.739 29.589 1.00 92.44 84 VAL A N 1
ATOM 663 C CA . VAL A 1 84 ? -9.055 -5.574 30.140 1.00 92.44 84 VAL A CA 1
ATOM 664 C C . VAL A 1 84 ? -8.082 -4.415 30.239 1.00 92.44 84 VAL A C 1
ATOM 666 O O . VAL A 1 84 ? -6.932 -4.583 30.646 1.00 92.44 84 VAL A O 1
ATOM 669 N N . TYR A 1 85 ? -8.558 -3.223 29.895 1.00 90.38 85 TYR A N 1
ATOM 670 C CA . TYR A 1 85 ? -7.759 -2.013 29.980 1.00 90.38 85 TYR A CA 1
ATOM 671 C C . TYR A 1 85 ? -7.486 -1.641 31.442 1.00 90.38 85 TYR A C 1
ATOM 673 O O . TYR A 1 85 ? -8.412 -1.426 32.232 1.00 90.38 85 TYR A O 1
ATOM 681 N N . ASP A 1 86 ? -6.212 -1.533 31.818 1.00 89.38 86 ASP A N 1
ATOM 682 C CA . ASP A 1 86 ? -5.817 -0.958 33.096 1.00 89.38 86 ASP A CA 1
ATOM 683 C C . ASP A 1 86 ? -5.450 0.517 32.949 1.00 89.38 86 ASP A C 1
ATOM 685 O O . ASP A 1 86 ? -4.497 0.892 32.273 1.00 89.38 86 ASP A O 1
ATOM 689 N N . ARG A 1 87 ? -6.176 1.373 33.672 1.00 86.19 87 ARG A N 1
ATOM 690 C CA . ARG A 1 87 ? -5.923 2.814 33.686 1.00 86.19 87 ARG A CA 1
ATOM 691 C C . ARG A 1 87 ? -4.581 3.184 34.322 1.00 86.19 87 ARG A C 1
ATOM 693 O O . ARG A 1 87 ? -4.095 4.277 34.056 1.00 86.19 87 ARG A O 1
ATOM 700 N N . ARG A 1 88 ? -4.019 2.338 35.196 1.00 87.06 88 ARG A N 1
ATOM 701 C CA . ARG A 1 88 ? -2.744 2.631 35.873 1.00 87.06 88 ARG A CA 1
ATOM 702 C C . ARG A 1 88 ? -1.552 2.305 34.987 1.00 87.06 88 ARG A C 1
ATOM 704 O O . ARG A 1 88 ? -0.668 3.144 34.867 1.00 87.06 88 ARG A O 1
ATOM 711 N N . SER A 1 89 ? -1.538 1.124 34.374 1.00 87.56 89 SER A N 1
ATOM 712 C CA . SER A 1 89 ? -0.485 0.739 33.432 1.00 87.56 89 SER A CA 1
ATOM 713 C C . SER A 1 89 ? -0.689 1.316 32.028 1.00 87.56 89 SER A C 1
ATOM 715 O O . SER A 1 89 ? 0.258 1.333 31.251 1.00 87.56 89 SER A O 1
ATOM 717 N N . ALA A 1 90 ? -1.891 1.816 31.709 1.00 88.06 90 ALA A N 1
ATOM 718 C CA . ALA A 1 90 ? -2.302 2.225 30.362 1.00 88.06 90 ALA A CA 1
ATOM 719 C C . ALA A 1 90 ? -2.129 1.099 29.321 1.00 88.06 90 ALA A C 1
ATOM 721 O O . ALA A 1 90 ? -1.878 1.355 28.145 1.00 88.06 90 ALA A O 1
ATOM 722 N N . THR A 1 91 ? -2.257 -0.161 29.756 1.00 90.75 91 THR A N 1
ATOM 723 C CA . THR A 1 91 ? -2.100 -1.352 28.909 1.00 90.75 91 THR A CA 1
ATOM 724 C C . THR A 1 91 ? -3.247 -2.345 29.091 1.00 90.75 91 THR A C 1
ATOM 726 O O . THR A 1 91 ? -4.019 -2.269 30.049 1.00 90.75 91 THR A O 1
ATOM 729 N N . CYS A 1 92 ? -3.378 -3.274 28.141 1.00 93.00 92 CYS A N 1
ATOM 730 C CA . CYS A 1 92 ? -4.341 -4.369 28.203 1.00 93.00 92 CYS A CA 1
ATOM 731 C C . CYS A 1 92 ? -3.765 -5.552 28.990 1.00 93.00 92 CYS A C 1
ATOM 733 O O . CYS A 1 92 ? -2.868 -6.270 28.532 1.00 93.00 92 CYS A O 1
ATOM 735 N N . GLU A 1 93 ? -4.313 -5.772 30.178 1.00 92.88 93 GLU A N 1
ATOM 736 C CA . GLU A 1 93 ? -3.922 -6.844 31.090 1.00 92.88 93 GLU A CA 1
ATOM 737 C C . GLU A 1 93 ? -4.863 -8.032 30.941 1.00 92.88 93 GLU A C 1
ATOM 739 O O . GLU A 1 93 ? -6.035 -7.868 30.609 1.00 92.88 93 GLU A O 1
ATOM 744 N N . LYS A 1 94 ? -4.357 -9.250 31.142 1.00 93.69 94 LYS A N 1
ATOM 745 C CA . LYS A 1 94 ? -5.187 -10.448 31.005 1.00 93.69 94 LYS A CA 1
ATOM 746 C C . LYS A 1 94 ? -6.248 -10.456 32.110 1.00 93.69 94 LYS A C 1
ATOM 748 O O . LYS A 1 94 ? -5.942 -10.181 33.272 1.00 93.69 94 LYS A O 1
ATOM 753 N N . GLY A 1 95 ? -7.487 -10.718 31.716 1.00 93.38 95 GLY A N 1
ATOM 754 C CA . GLY A 1 95 ? -8.636 -10.800 32.599 1.00 93.38 95 GLY A CA 1
ATOM 755 C C . GLY A 1 95 ? -9.011 -12.250 32.891 1.00 93.38 95 GLY A C 1
ATOM 756 O O . GLY A 1 95 ? -9.085 -13.051 31.961 1.00 93.38 95 GLY A O 1
ATOM 757 N N . SER A 1 96 ? -9.292 -12.561 34.154 1.00 94.81 96 SER A N 1
ATOM 758 C CA . SER A 1 96 ? -9.708 -13.894 34.607 1.00 94.81 96 SER A CA 1
ATOM 759 C C . SER A 1 96 ? -11.135 -13.846 35.163 1.00 94.81 96 SER A C 1
ATOM 761 O O . SER A 1 96 ? -11.447 -12.950 35.954 1.00 94.81 96 SER A O 1
ATOM 763 N N . PRO A 1 97 ? -12.038 -14.751 34.757 1.00 94.00 97 PRO A N 1
ATOM 764 C CA . PRO A 1 97 ? -13.403 -14.789 35.272 1.00 94.00 97 PRO A CA 1
ATOM 765 C C . PRO A 1 97 ? -13.434 -15.195 36.751 1.00 94.00 97 PRO A C 1
ATOM 767 O O . PRO A 1 97 ? -12.454 -15.681 37.322 1.00 94.00 97 PRO A O 1
ATOM 770 N N . VAL A 1 98 ? -14.564 -14.950 37.413 1.00 94.75 98 VAL A N 1
ATOM 771 C CA . VAL A 1 98 ? -14.702 -15.274 38.836 1.00 94.75 98 VAL A CA 1
ATOM 772 C C . VAL A 1 98 ? -14.726 -16.794 39.007 1.00 94.75 98 VAL A C 1
ATOM 774 O O . VAL A 1 98 ? -15.418 -17.493 38.277 1.00 94.75 98 VAL A O 1
ATOM 777 N N . GLY A 1 99 ? -13.960 -17.302 39.972 1.00 94.44 99 GLY A N 1
ATOM 778 C CA . GLY A 1 99 ? -13.734 -18.731 40.193 1.00 94.44 99 GLY A CA 1
ATOM 779 C C . GLY A 1 99 ? -12.473 -19.283 39.519 1.00 94.44 99 GLY A C 1
ATOM 780 O O . GLY A 1 99 ? -12.026 -20.363 39.897 1.00 94.44 99 GLY A O 1
ATOM 781 N N . GLU A 1 100 ? -11.857 -18.545 38.590 1.00 95.19 100 GLU A N 1
ATOM 782 C CA . GLU A 1 100 ? -10.609 -18.949 37.931 1.00 95.19 100 GLU A CA 1
ATOM 783 C C . GLU A 1 100 ? -9.357 -18.369 38.599 1.00 95.19 100 GLU A C 1
ATOM 785 O O . GLU A 1 100 ? -9.429 -17.512 39.487 1.00 95.19 100 GLU A O 1
ATOM 790 N N . SER A 1 101 ? -8.189 -18.877 38.191 1.00 94.44 101 SER A N 1
ATOM 791 C CA . SER A 1 101 ? -6.913 -18.444 38.751 1.00 94.44 101 SER A CA 1
ATOM 792 C C . SER A 1 101 ? -6.544 -17.025 38.316 1.00 94.44 101 SER A C 1
ATOM 794 O O . SER A 1 101 ? -6.798 -16.630 37.184 1.00 94.44 101 SER A O 1
ATOM 796 N N . CYS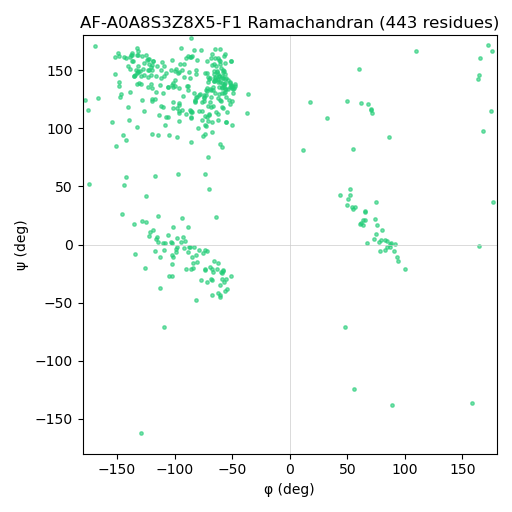 A 1 102 ? -5.920 -16.278 39.226 1.00 94.31 102 CYS A N 1
ATOM 797 C CA . CYS A 1 102 ? -5.365 -14.941 38.998 1.00 94.31 102 CYS A CA 1
ATOM 798 C C . CYS A 1 102 ? -3.896 -14.827 39.450 1.00 94.31 102 CYS A C 1
ATOM 800 O O . CYS A 1 102 ? -3.389 -13.724 39.662 1.00 94.31 102 CYS A O 1
ATOM 802 N N . ALA A 1 103 ? -3.194 -15.962 39.579 1.00 86.75 103 ALA A N 1
ATOM 803 C CA . ALA A 1 103 ? -1.816 -16.053 40.083 1.00 86.75 103 ALA A CA 1
ATOM 804 C C . ALA A 1 103 ? -0.792 -15.216 39.284 1.00 86.75 103 ALA A C 1
ATOM 806 O O . ALA A 1 103 ? 0.273 -14.869 39.788 1.00 86.75 103 ALA A O 1
ATOM 807 N N . GLY A 1 104 ? -1.100 -14.891 38.023 1.00 81.56 104 GLY A N 1
ATOM 808 C CA . GLY A 1 104 ? -0.214 -14.174 37.101 1.00 81.56 104 GLY A CA 1
ATOM 809 C C . GLY A 1 104 ? -0.303 -12.645 37.147 1.00 81.56 104 GLY A C 1
ATOM 810 O O . GLY A 1 104 ? 0.145 -12.003 36.200 1.00 81.56 104 GLY A O 1
ATOM 811 N N . GLY A 1 105 ? -0.915 -12.055 38.183 1.00 81.88 105 GLY A N 1
ATOM 812 C CA . GLY A 1 105 ? -1.214 -10.615 38.210 1.00 81.88 105 GLY A CA 1
ATOM 813 C C . GLY A 1 105 ? -2.381 -10.229 37.294 1.00 81.88 105 GLY A C 1
ATOM 814 O O . GLY A 1 105 ? -2.492 -9.083 36.870 1.00 81.88 105 GLY A O 1
ATOM 815 N N . GLU A 1 106 ? -3.232 -11.201 36.969 1.00 90.50 106 GLU A N 1
ATOM 816 C CA . GLU A 1 106 ? -4.405 -11.036 36.115 1.00 90.50 106 GLU A CA 1
ATOM 817 C C . GLU A 1 106 ? -5.509 -10.283 36.866 1.00 90.50 106 GLU A C 1
ATOM 819 O O . GLU A 1 106 ? -5.671 -10.411 38.085 1.00 90.50 106 GLU A O 1
ATOM 824 N N . LYS A 1 107 ? -6.301 -9.496 36.136 1.00 93.06 107 LYS A N 1
ATOM 825 C CA . LYS A 1 107 ? -7.433 -8.771 36.718 1.00 93.06 107 LYS A CA 1
ATOM 826 C C . LYS A 1 107 ? -8.6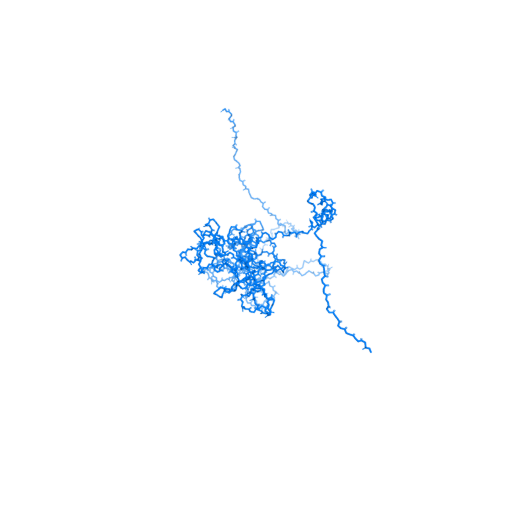89 -9.624 36.702 1.00 93.06 107 LYS A C 1
ATOM 828 O O . LYS A 1 107 ? -9.026 -10.218 35.689 1.00 93.06 107 LYS A O 1
ATOM 833 N N . CYS A 1 108 ? -9.446 -9.626 37.790 1.00 94.56 108 CYS A N 1
ATOM 834 C CA . CYS A 1 108 ? -10.716 -10.346 37.820 1.00 94.56 108 CYS A CA 1
ATOM 835 C C . CYS A 1 108 ? -11.782 -9.626 36.985 1.00 94.56 108 CYS A C 1
ATOM 837 O O . CYS A 1 108 ? -12.004 -8.443 37.226 1.00 94.56 108 CYS A O 1
ATOM 839 N N . LEU A 1 109 ? -12.454 -10.334 36.063 1.00 93.44 109 LEU A N 1
ATOM 840 C CA . LEU A 1 109 ? -13.512 -9.869 35.137 1.00 93.44 109 LEU A CA 1
ATOM 841 C C . LEU A 1 109 ? -14.841 -9.542 35.845 1.00 93.44 109 LEU A C 1
ATOM 843 O O . LEU A 1 109 ? -15.918 -9.991 35.462 1.00 93.44 109 LEU A O 1
ATOM 847 N N . SER A 1 110 ? -14.759 -8.792 36.937 1.00 92.31 110 SER A N 1
ATOM 848 C CA . SER A 1 110 ? -15.886 -8.300 37.716 1.00 92.31 110 SER A CA 1
ATOM 849 C C . SER A 1 110 ? -15.369 -7.224 38.664 1.00 92.31 110 SER A C 1
ATOM 851 O O . SER A 1 110 ? -14.468 -7.478 39.462 1.00 92.31 110 SER A O 1
ATOM 853 N N . VAL A 1 111 ? -15.966 -6.029 38.631 1.00 91.38 111 VAL A N 1
ATOM 854 C CA . VAL A 1 111 ? -15.585 -4.911 39.522 1.00 91.38 111 VAL A CA 1
ATOM 855 C C . VAL A 1 111 ? -15.735 -5.268 41.002 1.00 91.38 111 VAL A C 1
ATOM 857 O O . VAL A 1 111 ? -15.063 -4.695 41.859 1.00 91.38 111 VAL A O 1
ATOM 860 N N . MET A 1 112 ? -16.601 -6.230 41.312 1.00 94.00 112 MET A N 1
ATOM 861 C CA . MET A 1 112 ? -16.849 -6.695 42.672 1.00 94.00 112 MET A CA 1
ATOM 862 C C . MET A 1 112 ? -16.007 -7.921 43.056 1.00 94.00 112 MET A C 1
ATOM 864 O O . MET A 1 112 ? -16.172 -8.447 44.158 1.00 94.00 112 MET A O 1
ATOM 868 N N . ALA A 1 113 ? -15.127 -8.394 42.171 1.00 95.56 113 ALA A N 1
ATOM 869 C CA . ALA A 1 113 ? -14.200 -9.483 42.445 1.00 95.56 113 ALA A CA 1
ATOM 870 C C . ALA A 1 113 ? -12.803 -8.957 42.787 1.00 95.56 113 ALA A C 1
ATOM 872 O O . ALA A 1 113 ? -12.362 -7.911 42.315 1.00 95.56 113 ALA A O 1
ATOM 873 N N . ILE A 1 114 ? -12.096 -9.707 43.621 1.00 95.12 114 ILE A N 1
ATOM 874 C CA . ILE A 1 114 ? -10.701 -9.473 43.978 1.00 95.12 114 ILE A CA 1
ATOM 875 C C . ILE A 1 114 ? -9.931 -10.785 43.879 1.00 95.12 114 ILE A C 1
ATOM 877 O O . ILE A 1 114 ? -10.470 -11.859 44.145 1.00 95.12 114 ILE A O 1
ATOM 881 N N . CYS A 1 115 ? -8.657 -10.696 43.510 1.00 95.38 115 CYS A N 1
ATOM 882 C CA . CYS A 1 115 ? -7.773 -11.852 43.522 1.00 95.38 115 CYS A CA 1
ATOM 883 C C . CYS A 1 115 ? -7.415 -12.191 44.976 1.00 95.38 115 CYS A C 1
ATOM 885 O O . CYS A 1 115 ? -6.727 -11.418 45.647 1.00 95.38 115 CYS A O 1
ATOM 887 N N . GLN A 1 116 ? -7.909 -13.320 45.487 1.00 95.44 116 GLN A N 1
ATOM 888 C CA . GLN A 1 116 ? -7.601 -13.814 46.828 1.00 95.44 116 GLN A CA 1
ATOM 889 C C . GLN A 1 116 ? -7.137 -15.264 46.755 1.00 95.44 116 GLN A C 1
ATOM 891 O O . GLN A 1 116 ? -7.862 -16.128 46.268 1.00 95.44 116 GLN A O 1
ATOM 896 N N . ARG A 1 117 ? -5.939 -15.534 47.295 1.00 94.00 117 ARG A N 1
ATOM 897 C CA . ARG A 1 117 ? -5.297 -16.862 47.245 1.00 94.00 117 ARG A CA 1
ATOM 898 C C . ARG A 1 117 ? -5.234 -17.405 45.812 1.00 94.00 117 ARG A C 1
ATOM 900 O O . ARG A 1 117 ? -5.650 -18.530 45.562 1.00 94.00 117 ARG A O 1
ATOM 907 N N . ASP A 1 118 ? -4.783 -16.561 44.886 1.00 95.19 118 ASP A N 1
ATOM 908 C CA . ASP A 1 118 ? -4.611 -16.893 43.469 1.00 95.19 118 ASP A CA 1
ATOM 909 C C . ASP A 1 118 ? -5.888 -17.303 42.723 1.00 95.19 118 ASP A C 1
ATOM 911 O O . ASP A 1 118 ? -5.796 -17.868 41.635 1.00 95.19 118 ASP A O 1
ATOM 915 N N . VAL A 1 119 ? -7.069 -16.989 43.271 1.00 96.19 119 VAL A N 1
ATOM 916 C CA . VAL A 1 119 ? -8.376 -17.210 42.640 1.00 96.19 119 VAL A CA 1
ATOM 917 C C . VAL A 1 119 ? -9.199 -15.924 42.676 1.00 96.19 119 VAL A C 1
ATOM 919 O O . VAL A 1 119 ? -9.239 -15.221 43.690 1.00 96.19 119 VAL A O 1
ATOM 922 N N . CYS A 1 120 ? -9.880 -15.610 41.577 1.00 97.00 120 CYS A N 1
ATOM 923 C CA . CYS A 1 120 ? -10.813 -14.494 41.519 1.00 97.00 120 CYS A CA 1
ATOM 924 C C . CYS A 1 120 ? -12.061 -14.805 42.343 1.00 97.00 120 CYS A C 1
ATOM 926 O O . CYS A 1 120 ? -12.852 -15.673 41.983 1.00 97.00 120 CYS A O 1
ATOM 928 N N . GLN A 1 121 ? -12.249 -14.090 43.451 1.00 96.88 121 GLN A N 1
ATOM 929 C CA . GLN A 1 121 ? -13.365 -14.295 44.374 1.00 96.88 121 GLN A CA 1
ATOM 930 C C . GLN A 1 121 ? -14.165 -13.009 44.539 1.00 96.88 121 GLN A C 1
ATOM 932 O O . GLN A 1 121 ? -13.610 -11.910 44.559 1.00 96.88 121 GLN A O 1
ATOM 937 N N . CYS A 1 122 ? -15.482 -13.140 44.683 1.00 97.06 122 CYS A N 1
ATOM 938 C CA . CYS A 1 122 ? -16.330 -12.005 45.018 1.00 97.06 122 CYS A CA 1
ATOM 939 C C . CYS A 1 122 ? -15.948 -11.434 46.385 1.00 97.06 122 CYS A C 1
ATOM 941 O O . CYS A 1 122 ? -15.665 -12.175 47.327 1.00 97.06 122 CYS A O 1
ATOM 943 N N . GLN A 1 123 ? -15.953 -10.107 46.505 1.00 95.88 123 GLN A N 1
ATOM 944 C CA . GLN A 1 123 ? -15.808 -9.461 47.805 1.00 95.88 123 GLN A CA 1
ATOM 945 C C . GLN A 1 123 ? -16.959 -9.880 48.737 1.00 95.88 123 GLN A C 1
ATOM 947 O O . GLN A 1 123 ? -18.047 -10.216 48.280 1.00 95.88 123 GLN A O 1
ATOM 952 N N . VAL A 1 124 ? -16.731 -9.802 50.052 1.00 93.00 124 VAL A N 1
ATOM 953 C CA . VAL A 1 124 ? -17.602 -10.354 51.117 1.00 93.00 124 VAL A CA 1
ATOM 954 C C . VAL A 1 124 ? -19.083 -9.948 51.005 1.00 93.00 124 VAL A C 1
ATOM 956 O O . VAL A 1 124 ? -19.959 -10.683 51.450 1.00 93.00 124 VAL A O 1
ATOM 959 N N . PHE A 1 125 ? -19.377 -8.795 50.404 1.00 92.81 125 PHE A N 1
ATOM 960 C CA . PHE A 1 125 ? -20.737 -8.270 50.247 1.00 92.81 125 PHE A CA 1
ATOM 961 C C . PHE A 1 125 ? -21.421 -8.652 48.934 1.00 92.81 125 PHE A C 1
ATOM 963 O O . PHE A 1 125 ? -22.501 -8.141 48.663 1.00 92.81 125 PHE A O 1
ATOM 970 N N . PHE A 1 126 ? -20.815 -9.508 48.118 1.00 95.38 126 PHE A N 1
ATOM 971 C CA . PHE A 1 126 ? -21.330 -9.897 46.811 1.00 95.38 126 PHE A CA 1
ATOM 972 C C . PHE A 1 126 ? -21.411 -11.413 46.714 1.00 95.38 126 PHE A C 1
ATOM 974 O O . PHE A 1 126 ? -20.583 -12.132 47.273 1.00 95.38 126 PHE A O 1
ATOM 981 N N . ARG A 1 127 ? -22.417 -11.903 45.992 1.00 94.75 127 ARG A N 1
ATOM 982 C CA . ARG A 1 127 ? -22.576 -13.335 45.737 1.00 94.75 127 ARG A CA 1
ATOM 983 C C . ARG A 1 127 ? -21.976 -13.705 44.389 1.00 94.75 127 ARG A C 1
ATOM 985 O O . ARG A 1 127 ? -21.986 -12.902 43.459 1.00 94.75 127 ARG A O 1
ATOM 992 N N . TYR A 1 128 ? -21.475 -14.929 44.300 1.00 94.81 128 TYR A N 1
ATOM 993 C CA . TYR A 1 128 ? -21.020 -15.525 43.051 1.00 94.81 128 TYR A CA 1
ATOM 994 C C . TYR A 1 128 ? -22.211 -16.111 42.292 1.00 94.81 128 TYR A C 1
ATOM 996 O O . TYR A 1 128 ? -23.015 -16.840 42.875 1.00 94.81 128 TYR A O 1
ATOM 1004 N N . VAL A 1 129 ? -22.326 -15.780 41.008 1.00 92.50 129 VAL A N 1
ATOM 1005 C CA . VAL A 1 129 ? -23.335 -16.339 40.106 1.00 92.50 129 VAL A CA 1
ATOM 1006 C C . VAL A 1 129 ? -22.628 -17.284 39.145 1.00 92.50 129 VAL A C 1
ATOM 1008 O O . VAL A 1 129 ? -21.959 -16.836 38.216 1.00 92.50 129 VAL A O 1
ATOM 1011 N N . GLU A 1 130 ? -22.763 -18.584 39.403 1.00 89.88 130 GLU A N 1
ATOM 1012 C CA . GLU A 1 130 ? -22.011 -19.645 38.722 1.00 89.88 130 GLU A CA 1
ATOM 1013 C C . GLU A 1 130 ? -22.254 -19.672 37.211 1.00 89.88 130 GLU A C 1
ATOM 1015 O O . GLU A 1 130 ? -21.299 -19.734 36.445 1.00 89.88 130 GLU A O 1
ATOM 1020 N N . GLU A 1 131 ? -23.509 -19.519 36.781 1.00 88.31 131 GLU A N 1
ATOM 1021 C CA . GLU A 1 131 ? -23.908 -19.559 35.366 1.00 88.31 131 GLU A CA 1
ATOM 1022 C C . GLU A 1 131 ? -23.203 -18.502 34.502 1.00 88.31 131 GLU A C 1
ATOM 1024 O O . GLU A 1 131 ? -22.942 -18.728 33.325 1.00 88.31 131 GLU A O 1
ATOM 1029 N N . PHE A 1 132 ? -22.850 -17.361 35.096 1.00 85.88 132 PHE A N 1
ATOM 1030 C CA . PHE A 1 132 ? -22.222 -16.243 34.391 1.00 85.88 132 PHE A CA 1
ATOM 1031 C C . PHE A 1 132 ? -20.799 -15.949 34.874 1.00 85.88 132 PHE A C 1
ATOM 1033 O O . PHE A 1 132 ? -20.224 -14.941 34.469 1.00 85.88 132 PHE A O 1
ATOM 1040 N N . GLN A 1 133 ? -20.268 -16.771 35.786 1.00 91.75 133 GLN A N 1
ATOM 1041 C CA . GLN A 1 133 ? -18.951 -16.613 36.411 1.00 91.75 133 GLN A CA 1
ATOM 1042 C C . GLN A 1 133 ? -18.643 -15.165 36.849 1.00 91.75 133 GLN A C 1
ATOM 1044 O O . GLN A 1 133 ? -17.540 -14.646 36.651 1.00 91.75 133 GLN A O 1
ATOM 1049 N N . LYS A 1 134 ? -19.635 -14.488 37.443 1.00 91.06 134 LYS A N 1
ATOM 1050 C CA . LYS A 1 134 ? -19.559 -13.070 37.839 1.00 91.06 134 LYS A CA 1
ATOM 1051 C C . LYS A 1 134 ? -20.054 -12.847 39.262 1.00 91.06 134 LYS A C 1
ATOM 1053 O O . LYS A 1 134 ? -20.657 -13.726 39.876 1.00 91.06 134 LYS A O 1
ATOM 1058 N N . CYS A 1 135 ? -19.808 -11.650 39.784 1.00 93.38 135 CYS A N 1
ATOM 1059 C CA . CYS A 1 135 ? -20.307 -11.245 41.095 1.00 93.38 135 CYS A CA 1
ATOM 1060 C C . CYS A 1 135 ? -21.528 -10.343 40.953 1.00 93.38 135 CYS A C 1
ATOM 1062 O O . CYS A 1 135 ? -21.534 -9.440 40.118 1.00 93.38 135 CYS A O 1
ATOM 1064 N N . SER A 1 136 ? -22.531 -10.546 41.801 1.00 92.06 136 SER A N 1
ATOM 1065 C CA . SER A 1 136 ? -23.726 -9.704 41.865 1.00 92.06 136 SER A CA 1
ATOM 1066 C C . SER A 1 136 ? -24.046 -9.291 43.299 1.00 92.06 136 SER A C 1
ATOM 1068 O O . SER A 1 136 ? -23.495 -9.820 44.272 1.00 92.06 136 SER A O 1
ATOM 1070 N N . PHE A 1 137 ? -24.929 -8.304 43.448 1.00 90.81 137 PHE A N 1
ATOM 1071 C CA . PHE A 1 137 ? -25.422 -7.913 44.764 1.00 90.81 137 PHE A CA 1
ATOM 1072 C C . PHE A 1 137 ? -26.238 -9.062 45.392 1.00 90.81 137 PHE A C 1
ATOM 1074 O O . PHE A 1 137 ? -26.986 -9.735 44.687 1.00 90.81 137 PHE A O 1
ATOM 1081 N N . PRO A 1 138 ? -26.168 -9.289 46.715 1.00 90.19 138 PRO A N 1
ATOM 1082 C CA . PRO A 1 138 ? -26.891 -10.383 47.367 1.00 90.19 138 PRO A CA 1
ATOM 1083 C C . PRO A 1 138 ? -28.411 -10.282 47.213 1.00 90.19 138 PRO A C 1
ATOM 1085 O O . PRO A 1 138 ? -29.088 -11.295 47.094 1.00 90.19 138 PRO A O 1
ATOM 1088 N N . SER A 1 139 ? -28.938 -9.056 47.208 1.00 87.56 139 SER A N 1
ATOM 1089 C CA . SER A 1 139 ? -30.360 -8.751 47.024 1.00 87.56 139 SER A CA 1
ATOM 1090 C C . SER A 1 139 ? -30.752 -8.506 45.564 1.00 87.56 139 SER A C 1
ATOM 1092 O O . SER A 1 139 ? -31.919 -8.238 45.293 1.00 87.56 139 SER A O 1
ATOM 1094 N N . GLY A 1 140 ? -29.780 -8.534 44.649 1.00 88.62 140 GLY A N 1
ATOM 1095 C CA . GLY A 1 140 ? -29.962 -8.224 43.243 1.00 88.62 140 GLY A CA 1
ATOM 1096 C C . GLY A 1 140 ? -29.817 -9.472 42.377 1.00 88.62 140 GLY A C 1
ATOM 1097 O O . GLY A 1 140 ? -28.841 -10.219 42.465 1.00 88.62 140 GLY A O 1
ATOM 1098 N N . ASN A 1 141 ? -30.788 -9.678 41.504 1.00 93.69 141 ASN A N 1
ATOM 1099 C CA . ASN A 1 141 ? -30.844 -10.756 40.534 1.00 93.69 141 ASN A CA 1
ATOM 1100 C C . ASN A 1 141 ? -30.319 -10.240 39.197 1.00 93.69 141 ASN A C 1
ATOM 1102 O O . ASN A 1 141 ? -30.608 -9.108 38.803 1.00 93.69 141 ASN A O 1
ATOM 1106 N N . VAL A 1 142 ? -29.470 -11.020 38.542 1.00 94.06 142 VAL A N 1
ATOM 1107 C CA . VAL A 1 142 ? -28.921 -10.672 37.224 1.00 94.06 142 VAL A CA 1
ATOM 1108 C C . VAL A 1 142 ? -29.912 -11.065 36.131 1.00 94.06 142 VAL A C 1
ATOM 1110 O O . VAL A 1 142 ? -30.893 -11.767 36.395 1.00 94.06 142 VAL A O 1
ATOM 1113 N N . VAL A 1 143 ? -29.697 -10.598 34.901 1.00 95.00 143 VAL A N 1
ATOM 1114 C CA . VAL A 1 143 ? -30.577 -10.958 33.782 1.00 95.00 143 VAL A CA 1
ATOM 1115 C C . VAL A 1 143 ? -30.575 -12.484 33.609 1.00 95.00 143 VAL A C 1
ATOM 1117 O O . VAL A 1 143 ? -29.520 -13.109 33.601 1.00 95.00 143 VAL A O 1
ATOM 1120 N N . GLY A 1 144 ? -31.764 -13.085 33.523 1.00 93.94 144 GLY A N 1
ATOM 1121 C CA . GLY A 1 144 ? -31.978 -14.537 33.479 1.00 93.94 144 GLY A CA 1
ATOM 1122 C C . GLY A 1 144 ? -32.393 -15.172 34.812 1.00 93.94 144 GLY A C 1
ATOM 1123 O O . GLY A 1 144 ? -33.028 -16.225 34.808 1.00 93.94 144 GLY A O 1
ATOM 1124 N N . GLU A 1 145 ? -32.133 -14.533 35.956 1.00 94.75 145 GLU A N 1
ATOM 1125 C CA . GLU A 1 145 ? -32.563 -15.056 37.259 1.00 94.75 145 GLU A CA 1
ATOM 1126 C C . GLU A 1 145 ? -34.037 -14.743 37.565 1.00 94.75 145 GLU A C 1
ATOM 1128 O O . GLU A 1 145 ? -34.637 -13.818 37.015 1.00 94.75 145 GLU A O 1
ATOM 1133 N N . ARG A 1 146 ? -34.643 -15.516 38.476 1.00 95.06 146 ARG A N 1
ATOM 1134 C CA . ARG A 1 146 ? -36.041 -15.321 38.898 1.00 95.06 146 ARG A CA 1
ATOM 1135 C C . ARG A 1 146 ? -36.225 -13.995 39.628 1.00 95.06 146 ARG A C 1
ATOM 1137 O O . ARG A 1 146 ? -35.368 -13.595 40.403 1.00 95.06 146 ARG A O 1
ATOM 1144 N N . CYS A 1 147 ? -37.376 -13.361 39.475 1.00 96.38 147 CYS A N 1
ATOM 1145 C CA . CYS A 1 147 ? -37.736 -12.134 40.183 1.00 96.38 147 CYS A CA 1
ATOM 1146 C C . CYS A 1 147 ? -39.227 -12.115 40.520 1.00 96.38 147 CYS A C 1
ATOM 1148 O O . CYS A 1 147 ? -40.021 -12.833 39.913 1.00 96.38 147 CYS A O 1
ATOM 1150 N N . ASN A 1 148 ? -39.599 -11.263 41.477 1.00 95.69 148 ASN A N 1
ATOM 1151 C CA . ASN A 1 148 ? -40.998 -10.992 41.813 1.00 95.69 148 ASN A CA 1
ATOM 1152 C C . ASN A 1 148 ? -41.390 -9.555 41.458 1.00 95.69 148 ASN A C 1
ATOM 1154 O O . ASN A 1 148 ? -42.506 -9.308 41.010 1.00 95.69 148 ASN A O 1
ATOM 1158 N N . THR A 1 149 ? -40.474 -8.608 41.659 1.00 95.31 149 THR A N 1
ATOM 1159 C CA . THR A 1 149 ? -40.651 -7.192 41.336 1.00 95.31 149 THR A CA 1
ATOM 1160 C C . THR A 1 149 ? -39.434 -6.664 40.583 1.00 95.31 149 THR A C 1
ATOM 1162 O O . THR A 1 149 ? -38.362 -7.271 40.599 1.00 95.31 149 THR A O 1
ATOM 1165 N N . LYS A 1 150 ? -39.592 -5.507 39.933 1.00 92.38 150 LYS A N 1
ATOM 1166 C CA . LYS A 1 150 ? -38.508 -4.808 39.233 1.00 92.38 150 LYS A CA 1
ATOM 1167 C C . LYS A 1 150 ? -37.296 -4.537 40.129 1.00 92.38 150 LYS A C 1
ATOM 1169 O O . LYS A 1 150 ? -36.166 -4.701 39.686 1.00 92.38 150 LYS A O 1
ATOM 1174 N N . ASP A 1 151 ? -37.530 -4.197 41.397 1.00 92.88 151 ASP A N 1
ATOM 1175 C CA . ASP A 1 151 ? -36.472 -3.888 42.371 1.00 92.88 151 ASP A CA 1
ATOM 1176 C C . ASP A 1 151 ? -35.585 -5.096 42.709 1.00 92.88 151 ASP A C 1
ATOM 1178 O O . ASP A 1 151 ? -34.519 -4.934 43.300 1.00 92.88 151 ASP A O 1
ATOM 1182 N N . ASN A 1 152 ? -36.005 -6.317 42.348 1.00 93.75 152 ASN A N 1
ATOM 1183 C CA . ASN A 1 152 ? -35.145 -7.487 42.465 1.00 93.75 152 ASN A CA 1
ATOM 1184 C C . ASN A 1 152 ? -34.047 -7.511 41.404 1.00 93.75 152 ASN A C 1
ATOM 1186 O O . ASN A 1 152 ? -33.065 -8.208 41.616 1.00 93.75 152 ASN A O 1
ATOM 1190 N N . CYS A 1 153 ? -34.191 -6.821 40.274 1.00 95.00 153 CYS A N 1
ATOM 1191 C CA . CYS A 1 153 ? -33.233 -6.915 39.180 1.00 95.00 153 CYS A CA 1
ATOM 1192 C C . CYS A 1 153 ? -32.096 -5.893 39.338 1.00 95.00 153 CYS A C 1
ATOM 1194 O O . CYS A 1 153 ? -32.318 -4.723 39.635 1.00 95.00 153 CYS A O 1
ATOM 1196 N N . SER A 1 154 ? -30.855 -6.353 39.159 1.00 93.56 154 SER A N 1
ATOM 1197 C CA . SER A 1 154 ? -29.639 -5.567 39.420 1.00 93.56 154 SER A CA 1
ATOM 1198 C C . SER A 1 154 ? -29.342 -4.541 38.330 1.00 93.56 154 SER A C 1
ATOM 1200 O O . SER A 1 154 ? -28.728 -3.510 38.607 1.00 93.56 154 SER A O 1
ATOM 1202 N N . ASP A 1 155 ? -29.729 -4.831 37.086 1.00 94.00 155 ASP A N 1
ATOM 1203 C CA . ASP A 1 155 ? -29.508 -3.921 35.968 1.00 94.00 155 ASP A CA 1
ATOM 1204 C C . ASP A 1 155 ? -30.596 -2.829 35.961 1.00 94.00 155 ASP A C 1
ATOM 1206 O O . ASP A 1 155 ? -31.786 -3.154 35.942 1.00 94.00 155 ASP A O 1
ATOM 1210 N N . PRO A 1 156 ? -30.232 -1.534 35.934 1.00 94.62 156 PRO A N 1
ATOM 1211 C CA . PRO A 1 156 ? -31.204 -0.437 35.971 1.00 94.62 156 PRO A CA 1
ATOM 1212 C C . PRO A 1 156 ? -32.153 -0.387 34.758 1.00 94.62 156 PRO A C 1
ATOM 1214 O O . PRO A 1 156 ? -33.224 0.214 34.841 1.00 94.62 156 PRO A O 1
ATOM 1217 N N . ASN A 1 157 ? -31.764 -0.999 33.640 1.00 96.50 157 ASN A N 1
ATOM 1218 C CA . ASN A 1 157 ? -32.531 -1.105 32.400 1.00 96.50 157 ASN A CA 1
ATOM 1219 C C . ASN A 1 157 ? -33.193 -2.487 32.241 1.00 96.50 157 ASN A C 1
ATOM 1221 O O . ASN A 1 157 ? -33.628 -2.843 31.144 1.00 96.50 157 ASN A O 1
ATOM 1225 N N . SER A 1 158 ? -33.262 -3.277 33.313 1.00 96.62 158 SER A N 1
ATOM 1226 C CA . SER A 1 158 ? -34.013 -4.531 33.350 1.00 96.62 158 SER A CA 1
ATOM 1227 C C . SER A 1 158 ? -35.350 -4.374 34.076 1.00 96.62 158 SER A C 1
ATOM 1229 O O . SER A 1 158 ? -35.569 -3.431 34.842 1.00 96.62 158 SER A O 1
ATOM 1231 N N . ASP A 1 159 ? -36.271 -5.288 33.788 1.00 97.56 159 ASP A N 1
ATOM 1232 C CA . ASP A 1 159 ? -37.569 -5.409 34.437 1.00 97.56 159 ASP A CA 1
ATOM 1233 C C . ASP A 1 159 ? -37.890 -6.883 34.722 1.00 97.56 159 ASP A C 1
ATOM 1235 O O . ASP A 1 159 ? -37.287 -7.800 34.154 1.00 97.56 159 ASP A O 1
ATOM 1239 N N . CYS A 1 160 ? -38.852 -7.119 35.610 1.00 97.56 160 CYS A N 1
ATOM 1240 C CA . CYS A 1 160 ? -39.293 -8.458 35.960 1.00 97.56 160 CYS A CA 1
ATOM 1241 C C . CYS A 1 160 ? -40.363 -8.959 34.981 1.00 97.56 160 CYS A C 1
ATOM 1243 O O . CYS A 1 160 ? -41.566 -8.797 35.196 1.00 97.56 160 CYS A O 1
ATOM 1245 N N . ILE A 1 161 ? -39.929 -9.583 33.884 1.00 97.38 161 ILE A N 1
ATOM 1246 C CA . ILE A 1 161 ? -40.802 -10.022 32.792 1.00 97.38 161 ILE A CA 1
ATOM 1247 C C . ILE A 1 161 ? -41.053 -11.525 32.925 1.00 97.38 161 ILE A C 1
ATOM 1249 O O . ILE A 1 161 ?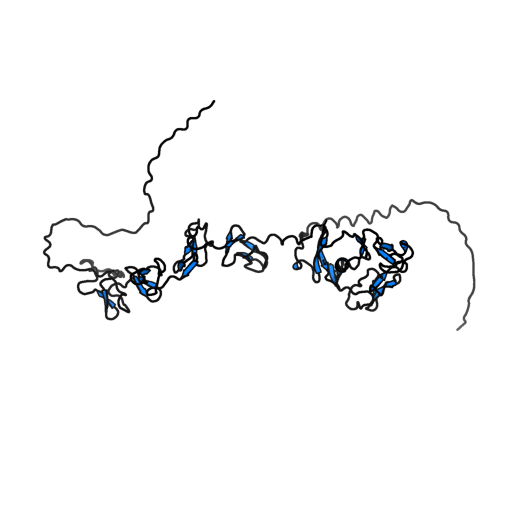 -40.137 -12.337 32.839 1.00 97.38 161 ILE A O 1
ATOM 1253 N N . LYS A 1 162 ? -42.320 -11.916 33.120 1.00 96.19 162 LYS A N 1
ATOM 1254 C CA . LYS A 1 162 ? -42.736 -13.327 33.287 1.00 96.19 162 LYS A CA 1
ATOM 1255 C C . LYS A 1 162 ? -42.017 -14.045 34.447 1.00 96.19 162 LYS A C 1
ATOM 1257 O O . LYS A 1 162 ? -41.790 -15.250 34.383 1.00 96.19 162 LYS A O 1
ATOM 1262 N N . GLY A 1 163 ? -41.679 -13.307 35.508 1.00 96.38 163 GLY A N 1
ATOM 1263 C CA . GLY A 1 163 ? -41.018 -13.843 36.703 1.00 96.38 163 GLY A CA 1
ATOM 1264 C C . GLY A 1 163 ? -39.506 -14.041 36.568 1.00 96.38 163 GLY A C 1
ATOM 1265 O O . GLY A 1 163 ? -38.913 -14.688 37.430 1.00 96.38 163 GLY A O 1
ATOM 1266 N N . PHE A 1 164 ? -38.883 -13.497 35.518 1.00 97.06 164 PHE A N 1
ATOM 1267 C CA . PHE A 1 164 ? -37.432 -13.482 35.329 1.00 97.06 164 PHE A CA 1
ATOM 1268 C C . PHE A 1 164 ? -36.943 -12.067 35.015 1.00 97.06 164 PHE A C 1
ATOM 1270 O O . PHE A 1 164 ? -37.637 -11.297 34.349 1.00 97.06 164 PHE A O 1
ATOM 1277 N N . CYS A 1 165 ? -35.753 -11.717 35.499 1.00 97.00 165 CYS A N 1
ATOM 1278 C CA . CYS A 1 165 ? -35.115 -10.457 35.150 1.00 97.00 165 CYS A CA 1
ATOM 1279 C C . CYS A 1 165 ? -34.749 -10.491 33.668 1.00 97.00 165 CYS A C 1
ATOM 1281 O O . CYS A 1 165 ? -33.979 -11.344 33.231 1.00 97.00 165 CYS A O 1
ATOM 1283 N N . ALA A 1 166 ? -35.305 -9.569 32.894 1.00 97.19 166 ALA A N 1
ATOM 1284 C CA . ALA A 1 166 ? -35.055 -9.426 31.467 1.00 97.19 166 ALA A CA 1
ATOM 1285 C C . ALA A 1 166 ? -34.873 -7.948 31.129 1.00 97.19 166 ALA A C 1
ATOM 1287 O O . ALA A 1 166 ? -35.319 -7.079 31.874 1.00 97.19 166 ALA A O 1
ATOM 1288 N N . CYS A 1 167 ? -34.219 -7.636 30.014 1.00 97.81 167 CYS A N 1
ATOM 1289 C CA . CYS A 1 167 ? -34.097 -6.243 29.596 1.00 97.81 167 CYS A CA 1
ATOM 1290 C C . CYS A 1 167 ? -35.480 -5.631 29.340 1.00 97.81 167 CYS A C 1
ATOM 1292 O O . CYS A 1 167 ? -36.346 -6.268 28.737 1.00 97.81 167 CYS A O 1
ATOM 1294 N N . ALA A 1 168 ? -35.683 -4.411 29.840 1.00 97.06 168 ALA A N 1
ATOM 1295 C CA . ALA A 1 168 ? -36.934 -3.682 29.697 1.00 97.06 168 ALA A CA 1
ATOM 1296 C C . ALA A 1 168 ? -37.219 -3.343 28.222 1.00 97.06 168 ALA A C 1
ATOM 1298 O O . ALA A 1 168 ? -36.352 -3.456 27.352 1.00 97.06 168 ALA A O 1
ATOM 1299 N N . GLU A 1 169 ? -38.439 -2.892 27.929 1.00 95.19 169 GLU A N 1
ATOM 1300 C CA . GLU A 1 169 ? -38.822 -2.487 26.575 1.00 95.19 169 GLU A CA 1
ATOM 1301 C C . GLU A 1 169 ? -37.875 -1.408 26.013 1.00 95.19 169 GLU A C 1
ATOM 1303 O O . GLU A 1 169 ? -37.522 -0.444 26.693 1.00 95.19 169 GLU A O 1
ATOM 1308 N N . GLY A 1 170 ? -37.430 -1.594 24.765 1.00 94.06 170 GLY A N 1
ATOM 1309 C CA . GLY A 1 170 ? -36.426 -0.740 24.119 1.00 94.06 170 GLY A CA 1
ATOM 1310 C C . GLY A 1 170 ? -34.969 -1.116 24.422 1.00 94.06 170 GLY A C 1
ATOM 1311 O O . GLY A 1 170 ? -34.061 -0.514 23.842 1.00 94.06 170 GLY A O 1
ATOM 1312 N N . TYR A 1 171 ? -34.734 -2.127 25.262 1.00 96.75 171 TYR A N 1
ATOM 1313 C CA . TYR A 1 171 ? -33.410 -2.655 25.586 1.00 96.75 171 TYR A CA 1
ATOM 1314 C C . TYR A 1 171 ? -33.269 -4.125 25.178 1.00 96.75 171 TYR A C 1
ATOM 1316 O O . TYR A 1 171 ? -34.243 -4.863 25.038 1.00 96.75 171 TYR A O 1
ATOM 1324 N N . ARG A 1 172 ? -32.024 -4.556 24.994 1.00 94.81 172 ARG A N 1
ATOM 1325 C CA . ARG A 1 172 ? -31.628 -5.943 24.737 1.00 94.81 172 ARG A CA 1
ATOM 1326 C C . ARG A 1 172 ? -30.382 -6.292 25.543 1.00 94.81 172 ARG A C 1
ATOM 1328 O O . ARG A 1 172 ? -29.667 -5.399 25.995 1.00 94.81 172 ARG A O 1
ATOM 1335 N N . LEU A 1 173 ? -30.109 -7.585 25.684 1.00 93.81 173 LEU A N 1
ATOM 1336 C CA . LEU A 1 173 ? -28.853 -8.051 26.264 1.00 93.81 173 LEU A CA 1
ATOM 1337 C C . LEU A 1 173 ? -27.680 -7.645 25.354 1.00 93.81 173 LEU A C 1
ATOM 1339 O O . LEU A 1 173 ? -27.818 -7.630 24.122 1.00 93.81 173 LEU A O 1
ATOM 1343 N N . LYS A 1 174 ? -26.542 -7.302 25.960 1.00 92.19 174 LYS A N 1
ATOM 1344 C CA . LYS A 1 174 ? -25.270 -7.127 25.248 1.00 92.19 174 LYS A CA 1
ATOM 1345 C C . LYS A 1 174 ? -24.922 -8.384 24.453 1.00 92.19 174 LYS A C 1
ATOM 1347 O O . LYS A 1 174 ? -25.150 -9.497 24.924 1.00 92.19 174 LYS A O 1
ATOM 1352 N N . THR A 1 175 ? -24.339 -8.202 23.273 1.00 91.19 175 THR A N 1
ATOM 1353 C CA . THR A 1 175 ? -23.656 -9.307 22.585 1.00 91.19 175 THR A CA 1
ATOM 1354 C C . THR A 1 175 ? -22.290 -9.566 23.219 1.00 91.19 175 THR A C 1
ATOM 1356 O O . THR A 1 175 ? -21.772 -8.728 23.964 1.00 91.19 175 THR A O 1
ATOM 1359 N N . ASP A 1 176 ? -21.668 -10.695 22.884 1.00 87.75 176 ASP A N 1
ATOM 1360 C CA . ASP A 1 176 ? -20.307 -11.003 23.328 1.00 87.75 176 ASP A CA 1
ATOM 1361 C C . ASP A 1 176 ? -19.318 -9.905 22.909 1.00 87.75 176 ASP A C 1
ATOM 1363 O O . ASP A 1 176 ? -18.440 -9.518 23.676 1.00 87.75 176 ASP A O 1
ATOM 1367 N N . GLU A 1 177 ? -19.452 -9.355 21.702 1.00 85.81 177 GLU A N 1
ATOM 1368 C CA . GLU A 1 177 ? -18.606 -8.256 21.227 1.00 85.81 177 GLU A CA 1
ATOM 1369 C C . GLU A 1 177 ? -18.770 -6.990 22.075 1.00 85.81 177 GLU A C 1
ATOM 1371 O O . GLU A 1 177 ? -17.769 -6.361 22.406 1.00 85.81 177 GLU A O 1
ATOM 1376 N N . GLU A 1 178 ? -20.001 -6.640 22.454 1.00 89.88 178 GLU A N 1
ATOM 1377 C CA . GLU A 1 178 ? -20.307 -5.476 23.298 1.00 89.88 178 GLU A CA 1
ATOM 1378 C C . GLU A 1 178 ? -19.883 -5.663 24.753 1.00 89.88 178 GLU A C 1
ATOM 1380 O O . GLU A 1 178 ? -19.503 -4.694 25.412 1.00 89.88 178 GLU A O 1
ATOM 1385 N N . TYR A 1 179 ? -19.922 -6.894 25.262 1.00 90.44 179 TYR A N 1
ATOM 1386 C CA . TYR A 1 179 ? -19.371 -7.223 26.573 1.00 90.44 179 TYR A CA 1
ATOM 1387 C C . TYR A 1 179 ? -17.866 -6.925 26.631 1.00 90.44 179 TYR A C 1
ATOM 1389 O O . TYR A 1 179 ? -17.403 -6.269 27.563 1.00 90.44 179 TYR A O 1
ATOM 1397 N N . TRP A 1 180 ? -17.113 -7.325 25.601 1.00 89.44 180 TRP A N 1
ATOM 1398 C CA . TRP A 1 180 ? -15.658 -7.142 25.547 1.00 89.44 180 TRP A CA 1
ATOM 1399 C C . TRP A 1 180 ? -15.191 -5.700 25.295 1.00 89.44 180 TRP A C 1
ATOM 1401 O O . TRP A 1 180 ? -13.992 -5.441 25.372 1.00 89.44 180 TRP A O 1
ATOM 1411 N N . VAL A 1 181 ? -16.103 -4.754 25.051 1.00 89.25 181 VAL A N 1
ATOM 1412 C CA . VAL A 1 181 ? -15.774 -3.316 25.020 1.00 89.25 181 VAL A CA 1
ATOM 1413 C C . VAL A 1 181 ? -15.394 -2.822 26.414 1.00 89.25 181 VAL A C 1
ATOM 1415 O O . VAL A 1 181 ? -14.416 -2.097 26.573 1.00 89.25 181 VAL A O 1
ATOM 1418 N N . ASP A 1 182 ? -16.159 -3.234 27.425 1.00 89.19 182 ASP A N 1
ATOM 1419 C CA . ASP A 1 182 ? -15.896 -2.922 28.828 1.00 89.19 182 ASP A CA 1
ATOM 1420 C C . ASP A 1 182 ? -16.448 -4.041 29.732 1.00 89.19 182 ASP A C 1
ATOM 1422 O O . ASP A 1 182 ? -17.568 -3.929 30.252 1.00 89.19 182 ASP A O 1
ATOM 1426 N N . PRO A 1 183 ? -15.665 -5.119 29.945 1.00 90.44 183 PRO A N 1
ATOM 1427 C CA . PRO A 1 183 ? -16.050 -6.238 30.808 1.00 90.44 183 PRO A CA 1
ATOM 1428 C C . PRO A 1 183 ? -16.264 -5.848 32.275 1.00 90.44 183 PRO A C 1
ATOM 1430 O O . PRO A 1 183 ? -16.843 -6.613 33.043 1.00 90.44 183 PRO A O 1
ATOM 1433 N N . MET A 1 184 ? -15.777 -4.672 32.687 1.00 89.06 184 MET A N 1
ATOM 1434 C CA . MET A 1 184 ? -15.923 -4.163 34.051 1.00 89.06 184 MET A CA 1
ATOM 1435 C C . MET A 1 184 ? -17.249 -3.428 34.255 1.00 89.06 184 MET A C 1
ATOM 1437 O O . MET A 1 184 ? -17.620 -3.130 35.389 1.00 89.06 184 MET A O 1
ATOM 1441 N N . ASN A 1 185 ? -17.993 -3.140 33.188 1.00 90.38 185 ASN A N 1
ATOM 1442 C CA . ASN A 1 185 ? -19.282 -2.481 33.292 1.00 90.38 185 ASN A CA 1
ATOM 1443 C C . ASN A 1 185 ? -20.373 -3.482 33.712 1.00 90.38 185 ASN A C 1
ATOM 1445 O O . ASN A 1 185 ? -20.727 -4.354 32.917 1.00 90.38 185 ASN A O 1
ATOM 1449 N N . PRO A 1 186 ? -20.984 -3.327 34.904 1.00 88.06 186 PRO A N 1
ATOM 1450 C CA . PRO A 1 186 ? -21.983 -4.269 35.405 1.00 88.06 186 PRO A CA 1
ATOM 1451 C C . PRO A 1 186 ? -23.331 -4.191 34.674 1.00 88.06 186 PRO A C 1
ATOM 1453 O O . PRO A 1 186 ? -24.220 -4.981 34.970 1.00 88.06 186 PRO A O 1
ATOM 1456 N N . LYS A 1 187 ? -23.522 -3.234 33.753 1.00 92.31 187 LYS A N 1
ATOM 1457 C CA . LYS A 1 187 ? -24.733 -3.154 32.928 1.00 92.31 187 LYS A CA 1
ATOM 1458 C C . LYS A 1 187 ? -24.706 -4.229 31.846 1.00 92.31 187 LYS A C 1
ATOM 1460 O O . LYS A 1 187 ? -23.764 -4.298 31.060 1.00 92.31 187 LYS A O 1
ATOM 1465 N N . GLU A 1 188 ? -25.774 -4.995 31.755 1.00 92.50 188 GLU A N 1
ATOM 1466 C CA . GLU A 1 188 ? -26.020 -6.075 30.802 1.00 92.50 188 GLU A CA 1
ATOM 1467 C C . GLU A 1 188 ? -27.018 -5.663 29.719 1.00 92.50 188 GLU A C 1
ATOM 1469 O O . GLU A 1 188 ? -26.946 -6.162 28.596 1.00 92.50 188 GLU A O 1
ATOM 1474 N N . CYS A 1 189 ? -27.918 -4.728 30.028 1.00 95.62 189 CYS A N 1
ATOM 1475 C CA . CYS A 1 189 ? -28.938 -4.255 29.103 1.00 95.62 189 CYS A CA 1
ATOM 1476 C C . CYS A 1 189 ? -28.508 -2.963 28.391 1.00 95.62 189 CYS A C 1
ATOM 1478 O O . CYS A 1 189 ? -28.254 -1.925 29.014 1.00 95.62 189 CYS A O 1
ATOM 1480 N N . VAL A 1 190 ? -28.472 -3.017 27.058 1.00 94.31 190 VAL A N 1
ATOM 1481 C CA . VAL A 1 190 ? -28.159 -1.899 26.154 1.00 94.31 190 VAL A CA 1
ATOM 1482 C C . VAL A 1 190 ? -29.368 -1.547 25.293 1.00 94.31 190 VAL A C 1
ATOM 1484 O O . VAL A 1 190 ? -30.244 -2.381 25.075 1.00 94.31 190 VAL A O 1
ATOM 1487 N N . MET A 1 191 ? -29.467 -0.297 24.833 1.00 91.44 191 MET A N 1
ATOM 1488 C CA . MET A 1 191 ? -30.588 0.121 23.982 1.00 91.44 191 MET A CA 1
ATOM 1489 C C . MET A 1 191 ? -30.606 -0.688 22.680 1.00 91.44 191 MET A C 1
ATOM 1491 O O . MET A 1 191 ? -29.561 -0.966 22.107 1.00 91.44 191 MET A O 1
ATOM 1495 N N . PHE A 1 192 ? -31.785 -1.007 22.150 1.00 87.38 192 PHE A N 1
ATOM 1496 C CA . PHE A 1 192 ? -31.909 -1.830 20.940 1.00 87.38 192 PHE A CA 1
ATOM 1497 C C . PHE A 1 192 ? -31.157 -1.255 19.724 1.00 87.38 192 PHE A C 1
ATOM 1499 O O . PHE A 1 192 ? -30.610 -2.000 18.915 1.00 87.38 192 PHE A O 1
ATOM 1506 N N . ASN A 1 193 ? -31.075 0.075 19.640 1.00 83.94 193 ASN A N 1
ATOM 1507 C CA . ASN A 1 193 ? -30.401 0.795 18.559 1.00 83.94 193 ASN A CA 1
ATOM 1508 C C . ASN A 1 193 ? -28.899 1.021 18.795 1.00 83.94 193 ASN A C 1
ATOM 1510 O O . ASN A 1 193 ? -28.247 1.622 17.939 1.00 83.94 193 ASN A O 1
ATOM 1514 N N . SER A 1 194 ? -28.339 0.605 19.938 1.00 83.19 194 SER A N 1
ATOM 1515 C CA . SER A 1 194 ? -26.894 0.691 20.132 1.00 83.19 194 SER A CA 1
ATOM 1516 C C . SER A 1 194 ? -26.201 -0.363 19.279 1.00 83.19 194 SER A C 1
ATOM 1518 O O . SER A 1 194 ? -26.598 -1.530 19.251 1.00 83.19 194 SER A O 1
ATOM 1520 N N . SER A 1 195 ? -25.163 0.064 18.575 1.00 83.31 195 SER A N 1
ATOM 1521 C CA . SER A 1 195 ? -24.322 -0.794 17.760 1.00 83.31 195 SER A CA 1
ATOM 1522 C C . SER A 1 195 ? -22.913 -0.229 17.778 1.00 83.31 195 SER A C 1
ATOM 1524 O O . SER A 1 195 ? -22.723 0.978 17.629 1.00 83.31 195 SER A O 1
ATOM 1526 N N . LEU A 1 196 ? -21.930 -1.110 17.935 1.00 82.38 196 LEU A N 1
ATOM 1527 C CA . LEU A 1 196 ? -20.518 -0.744 17.842 1.00 82.38 196 LEU A CA 1
ATOM 1528 C C . LEU A 1 196 ? -20.134 -0.342 16.419 1.00 82.38 196 LEU A C 1
ATOM 1530 O O . LEU A 1 196 ? -19.281 0.510 16.220 1.00 82.38 196 LEU A O 1
ATOM 1534 N N . THR A 1 197 ? -20.792 -0.926 15.419 1.00 77.88 197 THR A N 1
ATOM 1535 C CA . THR A 1 197 ? -20.460 -0.742 14.004 1.00 77.88 197 THR A CA 1
ATOM 1536 C C . THR A 1 197 ? -21.380 0.240 13.292 1.00 77.88 197 THR A C 1
ATOM 1538 O O . THR A 1 197 ? -21.097 0.586 12.151 1.00 77.88 197 THR A O 1
ATOM 1541 N N . LEU A 1 198 ? -22.491 0.672 13.902 1.00 78.62 198 LEU A N 1
ATOM 1542 C CA . LEU A 1 198 ? -23.446 1.595 13.285 1.00 78.62 198 LEU A CA 1
ATOM 1543 C C . LEU A 1 198 ? -23.564 2.885 14.100 1.00 78.62 198 LEU A C 1
ATOM 1545 O O . LEU A 1 198 ? -23.941 2.866 15.268 1.00 78.62 198 LEU A O 1
ATOM 1549 N N . CYS A 1 199 ? -23.357 4.025 13.447 1.00 77.69 199 CYS A N 1
ATOM 1550 C CA . CYS A 1 199 ? -23.701 5.336 13.984 1.00 77.69 199 CYS A CA 1
ATOM 1551 C C . CYS A 1 199 ? -24.886 5.905 13.202 1.00 77.69 199 CYS A C 1
ATOM 1553 O O . CYS A 1 199 ? -24.800 6.114 11.991 1.00 77.69 199 CYS A O 1
ATOM 1555 N N . LYS A 1 200 ? -26.017 6.155 13.880 1.00 80.62 200 LYS A N 1
ATOM 1556 C CA . LYS A 1 200 ? -27.256 6.673 13.255 1.00 80.62 200 LYS A CA 1
ATOM 1557 C C . LYS A 1 200 ? -27.690 5.858 12.018 1.00 80.62 200 LYS A C 1
ATOM 1559 O O . LYS A 1 200 ? -28.107 6.422 11.011 1.00 80.62 200 LYS A O 1
ATOM 1564 N N . GLY A 1 201 ? -27.543 4.532 12.085 1.00 76.19 201 GLY A N 1
ATOM 1565 C CA . GLY A 1 201 ? -27.893 3.607 11.000 1.00 76.19 201 GLY A CA 1
ATOM 1566 C C . GLY A 1 201 ? -26.893 3.535 9.838 1.00 76.19 201 GLY A C 1
ATOM 1567 O O . GLY A 1 201 ? -27.135 2.791 8.894 1.00 76.19 201 GLY A O 1
ATOM 1568 N N . LYS A 1 202 ? -25.771 4.266 9.889 1.00 73.81 202 LYS A N 1
ATOM 1569 C CA . LYS A 1 202 ? -24.675 4.149 8.915 1.00 73.81 202 LYS A CA 1
ATOM 1570 C C . LYS A 1 202 ? -23.550 3.298 9.483 1.00 73.81 202 LYS A C 1
ATOM 1572 O O . LYS A 1 202 ? -23.183 3.487 10.641 1.00 73.81 202 LYS A O 1
ATOM 1577 N N . LEU A 1 203 ? -22.997 2.398 8.669 1.00 73.56 203 LEU A N 1
ATOM 1578 C CA . LEU A 1 203 ? -21.800 1.645 9.039 1.00 73.56 203 LEU A CA 1
ATOM 1579 C C . LEU A 1 203 ? -20.641 2.616 9.255 1.00 73.56 203 LEU A C 1
ATOM 1581 O O . LEU A 1 203 ? -20.334 3.436 8.392 1.00 73.56 203 LEU A O 1
ATOM 1585 N N . VAL A 1 204 ? -20.027 2.514 10.425 1.00 71.94 204 VAL A N 1
ATOM 1586 C CA . VAL A 1 204 ? -18.756 3.147 10.746 1.00 71.94 204 VAL A CA 1
ATOM 1587 C C . VAL A 1 204 ? -17.709 2.301 10.033 1.00 71.94 204 VAL A C 1
ATOM 1589 O O . VAL A 1 204 ? -17.333 1.228 10.502 1.00 71.94 204 VAL A O 1
ATOM 1592 N N . THR A 1 205 ? -17.350 2.711 8.820 1.00 59.81 205 THR A N 1
ATOM 1593 C CA . THR A 1 205 ? -16.199 2.159 8.106 1.00 59.81 205 THR A CA 1
ATOM 1594 C C . THR A 1 205 ? -14.936 2.834 8.619 1.00 59.81 205 THR A C 1
ATOM 1596 O O . THR A 1 205 ? -15.024 4.007 9.007 1.00 59.81 205 THR A O 1
ATOM 1599 N N . PRO A 1 206 ? -13.776 2.142 8.612 1.00 56.38 206 PRO A N 1
ATOM 1600 C CA . PRO A 1 206 ? -12.511 2.780 8.937 1.00 56.38 206 PRO A CA 1
ATOM 1601 C C . PRO A 1 206 ? -12.432 4.043 8.103 1.00 56.38 206 PRO A C 1
ATOM 1603 O O . PRO A 1 206 ? -12.783 4.010 6.916 1.00 56.38 206 PRO A O 1
ATOM 1606 N N . ASN A 1 207 ? -12.057 5.161 8.727 1.00 47.72 207 ASN A N 1
ATOM 1607 C CA . ASN A 1 207 ? -11.675 6.317 7.933 1.00 47.72 207 ASN A CA 1
ATOM 1608 C C . ASN A 1 207 ? -10.665 5.785 6.902 1.00 47.72 207 ASN A C 1
ATOM 1610 O O . ASN A 1 207 ? -9.791 5.008 7.308 1.00 47.72 207 ASN A O 1
ATOM 1614 N N . PRO A 1 208 ? -10.826 6.086 5.599 1.00 47.81 208 PRO A N 1
ATOM 1615 C CA . PRO A 1 208 ? -9.864 5.640 4.602 1.00 47.81 208 PRO A CA 1
ATOM 1616 C C . PRO A 1 208 ? -8.462 5.963 5.135 1.00 47.81 208 PRO A C 1
ATOM 1618 O O . PRO A 1 208 ? -8.310 7.021 5.761 1.00 47.81 208 PRO A O 1
ATOM 1621 N N . PRO A 1 209 ? -7.491 5.033 5.007 1.00 53.31 209 PRO A N 1
ATOM 1622 C CA . PRO A 1 209 ? -6.149 5.252 5.534 1.00 53.31 209 PRO A CA 1
ATOM 1623 C C . PRO A 1 209 ? -5.691 6.640 5.099 1.00 53.31 209 PRO A C 1
ATOM 1625 O O . PRO A 1 209 ? -6.008 7.045 3.977 1.00 53.31 209 PRO A O 1
ATOM 1628 N N . ALA A 1 210 ? -5.045 7.363 6.023 1.00 56.38 210 ALA A N 1
ATOM 1629 C CA . ALA A 1 210 ? -4.541 8.717 5.803 1.00 56.38 210 ALA A CA 1
ATOM 1630 C C . ALA A 1 210 ? -4.030 8.848 4.364 1.00 56.38 210 ALA A C 1
ATOM 1632 O O . ALA A 1 210 ? -3.303 7.951 3.932 1.00 56.38 210 ALA A O 1
ATOM 1633 N N . ASP A 1 211 ? -4.477 9.885 3.640 1.00 69.38 211 ASP A N 1
ATOM 1634 C CA . ASP A 1 211 ? -4.200 10.072 2.211 1.00 69.38 211 ASP A CA 1
ATOM 1635 C C . ASP A 1 211 ? -2.773 9.609 1.892 1.00 69.38 211 ASP A C 1
ATOM 1637 O O . ASP A 1 211 ? -1.808 10.164 2.423 1.00 69.38 211 ASP A O 1
ATOM 1641 N N . LEU A 1 212 ? -2.658 8.523 1.116 1.00 82.25 212 LEU A N 1
ATOM 1642 C CA . LEU A 1 212 ? -1.375 7.884 0.828 1.00 82.25 212 LEU A CA 1
ATOM 1643 C C . LEU A 1 212 ? -0.364 8.940 0.357 1.00 82.25 212 LEU A C 1
ATOM 1645 O O . LEU A 1 212 ? -0.702 9.805 -0.455 1.00 82.25 212 LEU A O 1
ATOM 1649 N N . ILE A 1 213 ? 0.872 8.860 0.856 1.00 89.31 213 ILE A N 1
ATOM 1650 C CA . ILE A 1 213 ? 1.911 9.862 0.608 1.00 89.31 213 ILE A CA 1
ATOM 1651 C C . ILE A 1 213 ? 2.178 9.949 -0.906 1.00 89.31 213 ILE A C 1
ATOM 1653 O O . ILE A 1 213 ? 2.495 8.924 -1.525 1.00 89.31 213 ILE A O 1
ATOM 1657 N N . PRO A 1 214 ? 2.061 11.142 -1.521 1.00 92.25 214 PRO A N 1
ATOM 1658 C CA . PRO A 1 214 ? 2.306 11.321 -2.945 1.00 92.25 214 PRO A CA 1
ATOM 1659 C C . PRO A 1 214 ? 3.718 10.898 -3.370 1.00 92.25 214 PRO A C 1
ATOM 1661 O O . PRO A 1 214 ? 4.683 11.010 -2.615 1.00 92.25 214 PRO A O 1
ATOM 1664 N N . ALA A 1 215 ? 3.868 10.447 -4.614 1.00 92.81 215 ALA A N 1
ATOM 1665 C CA . ALA A 1 215 ? 5.185 10.183 -5.185 1.00 92.81 215 ALA A CA 1
ATOM 1666 C C . ALA A 1 215 ? 6.049 11.463 -5.175 1.00 92.81 215 ALA A C 1
ATOM 1668 O O . ALA A 1 215 ? 5.591 12.540 -5.558 1.00 92.81 215 ALA A O 1
ATOM 1669 N N . GLY A 1 216 ? 7.315 11.346 -4.774 1.00 91.12 216 GLY A N 1
ATOM 1670 C CA . GLY A 1 216 ? 8.255 12.459 -4.600 1.00 91.12 216 GLY A CA 1
ATOM 1671 C C . GLY A 1 216 ? 8.311 13.041 -3.184 1.00 91.12 216 GLY A C 1
ATOM 1672 O O . GLY A 1 216 ? 9.243 13.785 -2.888 1.00 91.12 216 GLY A O 1
ATOM 1673 N N . GLU A 1 217 ? 7.382 12.670 -2.301 1.00 94.00 217 GLU A N 1
ATOM 1674 C CA . GLU A 1 217 ? 7.356 13.123 -0.905 1.00 94.00 217 GLU A CA 1
ATOM 1675 C C . GLU A 1 217 ? 8.115 12.161 0.032 1.00 94.00 217 GLU A C 1
ATOM 1677 O O . GLU A 1 217 ? 8.289 10.975 -0.289 1.00 94.00 217 GLU A O 1
ATOM 1682 N N . PRO A 1 218 ? 8.608 12.646 1.189 1.00 92.44 218 PRO A N 1
ATOM 1683 C CA . PRO A 1 218 ? 9.359 11.827 2.131 1.00 92.44 218 PRO A CA 1
ATOM 1684 C C . PRO A 1 218 ? 8.467 10.796 2.832 1.00 92.44 218 PRO A C 1
ATOM 1686 O O . PRO A 1 218 ? 7.336 11.080 3.220 1.00 92.44 218 PRO A O 1
ATOM 1689 N N . CYS A 1 219 ? 9.016 9.606 3.057 1.00 91.69 219 CYS A N 1
ATOM 1690 C CA . CYS A 1 219 ? 8.360 8.490 3.734 1.00 91.69 219 CYS A CA 1
ATOM 1691 C C . CYS A 1 219 ? 9.269 7.885 4.814 1.00 91.69 219 CYS A C 1
ATOM 1693 O O . CYS A 1 219 ? 10.498 7.959 4.752 1.00 91.69 219 CYS A O 1
ATOM 1695 N N . THR A 1 220 ? 8.657 7.279 5.829 1.00 86.94 220 THR A N 1
ATOM 1696 C CA . THR A 1 220 ? 9.336 6.701 7.004 1.00 86.94 220 THR A CA 1
ATOM 1697 C C . THR A 1 220 ? 9.111 5.199 7.133 1.00 86.94 220 THR A C 1
ATOM 1699 O O . THR A 1 220 ? 9.385 4.624 8.180 1.00 86.94 220 THR A O 1
ATOM 1702 N N . GLY A 1 221 ? 8.587 4.550 6.093 1.00 79.31 221 GLY A N 1
ATOM 1703 C CA . GLY A 1 221 ? 8.316 3.122 6.119 1.00 79.31 221 GLY A CA 1
ATOM 1704 C C . GLY A 1 221 ? 7.625 2.603 4.857 1.00 79.31 221 GLY A C 1
ATOM 1705 O O . GLY A 1 221 ? 7.133 3.385 4.038 1.00 79.31 221 GLY A O 1
ATOM 1706 N N . PRO A 1 222 ? 7.586 1.271 4.687 1.00 76.19 222 PRO A N 1
ATOM 1707 C CA . PRO A 1 222 ? 6.873 0.629 3.587 1.00 76.19 222 PRO A CA 1
ATOM 1708 C C . PRO A 1 222 ? 5.352 0.845 3.708 1.00 76.19 222 PRO A C 1
ATOM 1710 O O . PRO A 1 222 ? 4.833 1.039 4.804 1.00 76.19 222 PRO A O 1
ATOM 1713 N N . ASN A 1 223 ? 4.634 0.777 2.582 1.00 80.81 223 ASN A N 1
ATOM 1714 C CA . ASN A 1 223 ? 3.167 0.920 2.477 1.00 80.81 223 ASN A CA 1
ATOM 1715 C C . ASN A 1 223 ? 2.579 2.289 2.872 1.00 80.81 223 ASN A C 1
ATOM 1717 O O . ASN A 1 223 ? 1.377 2.393 3.097 1.00 80.81 223 ASN A O 1
ATOM 1721 N N . GLN A 1 224 ? 3.400 3.337 2.944 1.00 85.62 224 GLN A N 1
ATOM 1722 C CA . GLN A 1 224 ? 2.922 4.703 3.196 1.00 85.62 224 GLN A CA 1
ATOM 1723 C C . GLN A 1 224 ? 2.594 5.475 1.909 1.00 85.62 224 GLN A C 1
ATOM 1725 O O . GLN A 1 224 ? 1.871 6.465 1.956 1.00 85.62 224 GLN A O 1
ATOM 1730 N N . CYS A 1 225 ? 3.146 5.049 0.773 1.00 90.06 225 CYS A N 1
ATOM 1731 C CA . CYS A 1 225 ? 3.071 5.762 -0.499 1.00 90.06 225 CYS A CA 1
ATOM 1732 C C . CYS A 1 225 ? 1.793 5.442 -1.285 1.00 90.06 225 CYS A C 1
ATOM 1734 O O . CYS A 1 225 ? 1.152 4.414 -1.058 1.00 90.06 225 CYS A O 1
ATOM 1736 N N . VAL A 1 226 ? 1.444 6.308 -2.243 1.00 91.69 226 VAL A N 1
ATOM 1737 C CA . VAL A 1 226 ? 0.386 6.055 -3.240 1.00 91.69 226 VAL A CA 1
ATOM 1738 C C . VAL A 1 226 ? 0.574 4.707 -3.949 1.00 91.69 226 VAL A C 1
ATOM 1740 O O . VAL A 1 226 ? 1.672 4.156 -3.996 1.00 91.69 226 VAL A O 1
ATOM 1743 N N . SER A 1 227 ? -0.504 4.155 -4.510 1.00 90.00 227 SER A N 1
ATOM 1744 C CA . SER A 1 227 ? -0.448 2.890 -5.256 1.00 90.00 227 SER A CA 1
ATOM 1745 C C . SER A 1 227 ? 0.638 2.916 -6.337 1.00 90.00 227 SER A C 1
ATOM 1747 O O . SER A 1 227 ? 0.771 3.925 -7.026 1.00 90.00 227 SER A O 1
ATOM 1749 N N . GLN A 1 228 ? 1.352 1.796 -6.506 1.00 90.69 228 GLN A N 1
ATOM 1750 C CA . GLN A 1 228 ? 2.472 1.637 -7.455 1.00 90.69 228 GLN A CA 1
ATOM 1751 C C . GLN A 1 228 ? 3.697 2.516 -7.128 1.00 90.69 228 GLN A C 1
ATOM 1753 O O . GLN A 1 228 ? 4.520 2.803 -8.000 1.00 90.69 228 GLN A O 1
ATOM 1758 N N . ALA A 1 229 ? 3.809 2.968 -5.874 1.00 92.50 229 ALA A N 1
ATOM 1759 C CA . ALA A 1 229 ? 5.009 3.581 -5.325 1.00 92.50 229 ALA A CA 1
ATOM 1760 C C . ALA A 1 229 ? 5.529 2.798 -4.120 1.00 92.50 229 ALA A C 1
ATOM 1762 O O . ALA A 1 229 ? 4.767 2.306 -3.284 1.00 92.50 229 ALA A O 1
ATOM 1763 N N . TYR A 1 230 ? 6.849 2.772 -3.982 1.00 93.50 230 TYR A N 1
ATOM 1764 C CA . TYR A 1 230 ? 7.549 2.211 -2.838 1.00 93.50 230 TYR A CA 1
ATOM 1765 C C . TYR A 1 230 ? 8.400 3.276 -2.149 1.00 93.50 230 TYR A C 1
ATOM 1767 O O . TYR A 1 230 ? 8.853 4.252 -2.750 1.00 93.50 230 TYR A O 1
ATOM 1775 N N . CYS A 1 231 ? 8.627 3.085 -0.852 1.00 93.19 231 CYS A N 1
ATOM 1776 C CA . CYS A 1 231 ? 9.515 3.946 -0.087 1.00 93.19 231 CYS A CA 1
ATOM 1777 C C . CYS A 1 231 ? 10.965 3.495 -0.298 1.00 93.19 231 CYS A C 1
ATOM 1779 O O . CYS A 1 231 ? 11.292 2.335 -0.048 1.00 93.19 231 CYS A O 1
ATOM 1781 N N . THR A 1 232 ? 11.849 4.393 -0.739 1.00 93.69 232 THR A N 1
ATOM 1782 C CA . THR A 1 232 ? 13.249 4.034 -1.044 1.00 93.69 232 THR A CA 1
ATOM 1783 C C . THR A 1 232 ? 14.080 3.641 0.178 1.00 93.69 232 THR A C 1
ATOM 1785 O O . THR A 1 232 ? 15.095 2.963 0.030 1.00 93.69 232 THR A O 1
ATOM 1788 N N . ALA A 1 233 ? 13.668 4.038 1.385 1.00 87.75 233 ALA A N 1
ATOM 1789 C CA . ALA A 1 233 ? 14.335 3.675 2.630 1.00 87.75 233 ALA A CA 1
ATOM 1790 C C . ALA A 1 233 ? 13.352 3.641 3.807 1.00 87.75 233 ALA A C 1
ATOM 1792 O O . ALA A 1 233 ? 12.452 4.465 3.906 1.00 87.75 233 ALA A O 1
ATOM 1793 N N . ASN A 1 234 ? 13.579 2.736 4.759 1.00 77.31 234 ASN A N 1
ATOM 1794 C CA . ASN A 1 234 ? 12.644 2.482 5.861 1.00 77.31 234 ASN A CA 1
ATOM 1795 C C . ASN A 1 234 ? 12.631 3.543 6.976 1.00 77.31 234 ASN A C 1
ATOM 1797 O O . ASN A 1 234 ? 11.839 3.399 7.893 1.00 77.31 234 ASN A O 1
ATOM 1801 N N . ILE A 1 235 ? 13.529 4.537 6.984 1.00 72.94 235 ILE A N 1
ATOM 1802 C CA . ILE A 1 235 ? 13.632 5.527 8.085 1.00 72.94 235 ILE A CA 1
ATOM 1803 C C . ILE A 1 235 ? 13.755 6.977 7.562 1.00 72.94 235 ILE A C 1
ATOM 1805 O O . ILE A 1 235 ? 13.653 7.927 8.332 1.00 72.94 235 ILE A O 1
ATOM 1809 N N . SER A 1 236 ? 13.915 7.173 6.250 1.00 82.81 236 SER A N 1
ATOM 1810 C CA . SER A 1 236 ? 14.030 8.497 5.609 1.00 82.81 236 SER A CA 1
ATOM 1811 C C . SER A 1 236 ? 14.055 8.349 4.082 1.00 82.81 236 SER A C 1
ATOM 1813 O O . SER A 1 236 ? 15.010 8.756 3.416 1.00 82.81 236 SER A O 1
ATOM 1815 N N . GLY A 1 237 ? 13.068 7.639 3.543 1.00 90.81 237 GLY A N 1
ATOM 1816 C CA . GLY A 1 237 ? 12.931 7.411 2.111 1.00 90.81 237 GLY A CA 1
ATOM 1817 C C . GLY A 1 237 ? 12.185 8.538 1.408 1.00 90.81 237 GLY A C 1
ATOM 1818 O O . GLY A 1 237 ? 11.687 9.474 2.028 1.00 90.81 237 GLY A O 1
ATOM 1819 N N . VAL A 1 238 ? 12.076 8.402 0.095 1.00 94.38 238 VAL A N 1
ATOM 1820 C CA . VAL A 1 238 ? 11.179 9.185 -0.758 1.00 94.38 238 VAL A CA 1
ATOM 1821 C C . VAL A 1 238 ? 10.290 8.202 -1.506 1.00 94.38 238 VAL A C 1
ATOM 1823 O O . VAL A 1 238 ? 10.781 7.183 -2.004 1.00 94.38 238 VAL A O 1
ATOM 1826 N N . CYS A 1 239 ? 8.993 8.487 -1.582 1.00 94.38 239 CYS A N 1
ATOM 1827 C CA . CYS A 1 239 ? 8.054 7.675 -2.346 1.00 94.38 239 CYS A CA 1
ATOM 1828 C C . CYS A 1 239 ? 8.416 7.723 -3.833 1.00 94.38 239 CYS A C 1
ATOM 1830 O O . CYS A 1 239 ? 8.342 8.775 -4.465 1.00 94.38 239 CYS A O 1
ATOM 1832 N N . THR A 1 240 ? 8.821 6.589 -4.396 1.00 94.62 240 THR A N 1
ATOM 1833 C CA . THR A 1 240 ? 9.258 6.467 -5.791 1.00 94.62 240 THR A CA 1
ATOM 1834 C C . THR A 1 240 ? 8.355 5.482 -6.512 1.00 94.62 240 THR A C 1
ATOM 1836 O O . THR A 1 240 ? 8.045 4.429 -5.964 1.00 94.62 240 THR A O 1
ATOM 1839 N N . CYS A 1 241 ? 7.910 5.834 -7.718 1.00 95.06 241 CYS A N 1
ATOM 1840 C CA . CYS A 1 241 ? 7.088 4.941 -8.529 1.00 95.06 241 CYS A CA 1
ATOM 1841 C C . CYS A 1 241 ? 7.875 3.697 -8.962 1.00 95.06 241 CYS A C 1
ATOM 1843 O O . CYS A 1 241 ? 9.087 3.767 -9.177 1.00 95.06 241 CYS A O 1
ATOM 1845 N N . ASP A 1 242 ? 7.171 2.579 -9.115 1.00 92.62 242 ASP A N 1
ATOM 1846 C CA . ASP A 1 242 ? 7.724 1.329 -9.638 1.00 92.62 242 ASP A CA 1
ATOM 1847 C C . ASP A 1 242 ? 8.258 1.486 -11.077 1.00 92.62 242 ASP A C 1
ATOM 1849 O O . ASP A 1 242 ? 7.984 2.473 -11.762 1.00 92.62 242 ASP A O 1
ATOM 1853 N N . SER A 1 243 ? 9.003 0.488 -11.572 1.00 87.44 243 SER A N 1
ATOM 1854 C CA . SER A 1 243 ? 9.678 0.540 -12.883 1.00 87.44 243 SER A CA 1
ATOM 1855 C C . SER A 1 243 ? 8.752 0.836 -14.062 1.00 87.44 243 SER A C 1
ATOM 1857 O O . SER A 1 243 ? 9.193 1.467 -15.016 1.00 87.44 243 SER A O 1
ATOM 1859 N N . GLU A 1 244 ? 7.483 0.438 -13.985 1.00 87.88 244 GLU A N 1
ATOM 1860 C CA . GLU A 1 244 ? 6.489 0.619 -15.054 1.00 87.88 244 GLU A CA 1
ATOM 1861 C C . GLU A 1 244 ? 5.747 1.962 -14.990 1.00 87.88 244 GLU A C 1
ATOM 1863 O O . GLU A 1 244 ? 4.990 2.297 -15.900 1.00 87.88 244 GLU A O 1
ATOM 1868 N N . HIS A 1 245 ? 5.971 2.756 -13.939 1.00 94.25 245 HIS A N 1
ATOM 1869 C CA . HIS A 1 245 ? 5.228 3.988 -13.693 1.00 94.25 245 HIS A CA 1
ATOM 1870 C C . HIS A 1 245 ? 6.159 5.199 -13.575 1.00 94.25 245 HIS A C 1
ATOM 1872 O O . HIS A 1 245 ? 7.361 5.086 -13.318 1.00 94.25 245 HIS A O 1
ATOM 1878 N N . TYR A 1 246 ? 5.594 6.387 -13.774 1.00 93.56 246 TYR A N 1
ATOM 1879 C CA . TYR A 1 246 ? 6.271 7.662 -13.575 1.00 93.56 246 TYR A CA 1
ATOM 1880 C C . TYR A 1 246 ? 5.462 8.566 -12.645 1.00 93.56 246 TYR A C 1
ATOM 1882 O O . TYR A 1 246 ? 4.246 8.428 -12.510 1.00 93.56 246 TYR A O 1
ATOM 1890 N N . ASN A 1 247 ? 6.151 9.504 -11.996 1.00 93.00 247 ASN A N 1
ATOM 1891 C CA . ASN A 1 247 ? 5.513 10.471 -11.112 1.00 93.00 247 ASN A CA 1
ATOM 1892 C C . ASN A 1 247 ? 4.803 11.563 -11.930 1.00 93.00 247 ASN A C 1
ATOM 1894 O O . ASN A 1 247 ? 5.450 12.448 -12.492 1.00 93.00 247 ASN A O 1
ATOM 1898 N N . ASP A 1 248 ? 3.474 11.516 -11.962 1.00 91.88 248 ASP A N 1
ATOM 1899 C CA . ASP A 1 248 ? 2.602 12.559 -12.487 1.00 91.88 248 ASP A CA 1
ATOM 1900 C C . ASP A 1 248 ? 1.947 13.327 -11.333 1.00 91.88 248 ASP A C 1
ATOM 1902 O O . ASP A 1 248 ? 0.914 12.931 -10.785 1.00 91.88 248 ASP A O 1
ATOM 1906 N N . LYS A 1 249 ? 2.571 14.444 -10.940 1.00 89.31 249 LYS A N 1
ATOM 1907 C CA . LYS A 1 249 ? 2.058 15.372 -9.912 1.00 89.31 249 LYS A CA 1
ATOM 1908 C C . LYS A 1 249 ? 1.694 14.677 -8.591 1.00 89.31 249 LYS A C 1
ATOM 1910 O O . LYS A 1 249 ? 0.661 14.972 -7.990 1.00 89.31 249 LYS A O 1
ATOM 1915 N N . GLY A 1 250 ? 2.537 13.747 -8.148 1.00 88.88 250 GLY A N 1
ATOM 1916 C CA . GLY A 1 250 ? 2.357 13.020 -6.895 1.00 88.88 250 GLY A CA 1
ATOM 1917 C C . GLY A 1 250 ? 1.582 11.707 -7.020 1.00 88.88 250 GLY A C 1
ATOM 1918 O O . GLY A 1 250 ? 1.408 11.013 -6.021 1.00 88.88 250 GLY A O 1
ATOM 1919 N N . LYS A 1 251 ? 1.138 11.325 -8.221 1.00 92.00 251 LYS A N 1
ATOM 1920 C CA . LYS A 1 251 ? 0.553 10.006 -8.502 1.00 92.00 251 LYS A CA 1
ATOM 1921 C C . LYS A 1 251 ? 1.474 9.208 -9.412 1.00 92.00 251 LYS A C 1
ATOM 1923 O O . LYS A 1 251 ? 2.171 9.788 -10.235 1.00 92.00 251 LYS A O 1
ATOM 1928 N N . CYS A 1 252 ? 1.457 7.888 -9.290 1.00 93.69 252 CYS A N 1
ATOM 1929 C CA . CYS A 1 252 ? 2.133 7.023 -10.248 1.00 93.69 252 CYS A CA 1
ATOM 1930 C C . CYS A 1 252 ? 1.185 6.734 -11.411 1.00 93.69 252 CYS A C 1
ATOM 1932 O O . CYS A 1 252 ? 0.104 6.188 -11.209 1.00 93.69 252 CYS A O 1
ATOM 1934 N N . GLY A 1 253 ? 1.558 7.190 -12.605 1.00 92.44 253 GLY A N 1
ATOM 1935 C CA . GLY A 1 253 ? 0.859 6.897 -13.855 1.00 92.44 253 GLY A CA 1
ATOM 1936 C C . GLY A 1 253 ? 1.699 5.986 -14.742 1.00 92.44 253 GLY A C 1
ATOM 1937 O O . GLY A 1 253 ? 2.920 5.942 -14.591 1.00 92.44 253 GLY A O 1
ATOM 1938 N N . ASP A 1 254 ? 1.057 5.266 -15.660 1.00 93.75 254 ASP A N 1
ATOM 1939 C CA . ASP A 1 254 ? 1.743 4.368 -16.594 1.00 93.75 254 ASP A CA 1
ATOM 1940 C C . ASP A 1 254 ? 2.788 5.119 -17.422 1.00 93.75 254 ASP A C 1
ATOM 1942 O O . ASP A 1 254 ? 2.533 6.222 -17.921 1.00 93.75 254 ASP A O 1
ATOM 1946 N N . ARG A 1 255 ? 3.966 4.518 -17.607 1.00 93.94 255 ARG A N 1
ATOM 1947 C CA . ARG A 1 255 ? 4.982 5.075 -18.502 1.00 93.94 255 ARG A CA 1
ATOM 1948 C C . ARG A 1 255 ? 4.462 5.211 -19.928 1.00 93.94 255 ARG A C 1
ATOM 1950 O O . ARG A 1 255 ? 3.734 4.374 -20.456 1.00 93.94 255 ARG A O 1
ATOM 1957 N N . ARG A 1 256 ? 4.890 6.291 -20.570 1.00 94.44 256 ARG A N 1
ATOM 1958 C CA . ARG A 1 256 ? 4.516 6.643 -21.937 1.00 94.44 256 ARG A CA 1
ATOM 1959 C C . ARG A 1 256 ? 5.243 5.748 -22.932 1.00 94.44 256 ARG A C 1
ATOM 1961 O O . ARG A 1 256 ? 6.469 5.652 -22.899 1.00 94.44 256 ARG A O 1
ATOM 1968 N N . VAL A 1 257 ? 4.481 5.117 -23.818 1.00 95.50 257 VAL A N 1
ATOM 1969 C CA . VAL A 1 257 ? 5.004 4.244 -24.878 1.00 95.50 257 VAL A CA 1
ATOM 1970 C C . VAL A 1 257 ? 5.951 4.994 -25.819 1.00 95.50 257 VAL A C 1
ATOM 1972 O O . VAL A 1 257 ? 5.822 6.209 -26.011 1.00 95.50 257 VAL A O 1
ATOM 1975 N N . ALA A 1 258 ? 6.892 4.274 -26.422 1.00 95.31 258 ALA A N 1
ATOM 1976 C CA . ALA A 1 258 ? 7.772 4.813 -27.454 1.00 95.31 258 ALA A CA 1
ATOM 1977 C C . ALA A 1 258 ? 6.952 5.405 -28.621 1.00 95.31 258 ALA A C 1
ATOM 1979 O O . ALA A 1 258 ? 5.874 4.910 -28.951 1.00 95.31 258 ALA A O 1
ATOM 1980 N N . GLY A 1 259 ? 7.417 6.519 -29.187 1.00 93.00 259 GLY A N 1
ATOM 1981 C CA . GLY A 1 259 ? 6.711 7.276 -30.227 1.00 93.00 259 GLY A CA 1
ATOM 1982 C C . GLY A 1 259 ? 5.568 8.174 -29.727 1.00 93.00 259 GLY A C 1
ATOM 1983 O O . GLY A 1 259 ? 5.011 8.942 -30.511 1.00 93.00 259 GLY A O 1
ATOM 1984 N N . SER A 1 260 ? 5.211 8.131 -28.437 1.00 95.88 260 SER A N 1
ATOM 1985 C CA . SER A 1 260 ? 4.177 9.010 -27.867 1.00 95.88 260 SER A CA 1
ATOM 1986 C C . SER A 1 260 ? 4.737 10.332 -27.335 1.00 95.88 260 SER A C 1
ATOM 1988 O O . SER A 1 260 ? 5.928 10.463 -27.059 1.00 95.88 260 SER A O 1
ATOM 1990 N N . THR A 1 261 ? 3.867 11.332 -27.173 1.00 95.25 261 THR A N 1
ATOM 1991 C CA . THR A 1 261 ? 4.261 12.652 -26.666 1.00 95.25 261 THR A CA 1
ATOM 1992 C C . THR A 1 261 ? 4.584 12.615 -25.173 1.00 95.25 261 THR A C 1
ATOM 1994 O O . THR A 1 261 ? 3.758 12.153 -24.379 1.00 95.25 261 THR A O 1
ATOM 1997 N N . CYS A 1 262 ? 5.715 13.193 -24.783 1.00 95.50 262 CYS A N 1
ATOM 1998 C CA . CYS A 1 262 ? 6.181 13.359 -23.406 1.00 95.50 262 CYS A CA 1
ATOM 1999 C C . CYS A 1 262 ? 6.332 14.840 -23.039 1.00 95.50 262 CYS A C 1
ATOM 2001 O O . CYS A 1 262 ? 6.486 15.695 -23.908 1.00 95.50 262 CYS A O 1
ATOM 2003 N N . PHE A 1 263 ? 6.298 15.149 -21.741 1.00 92.44 263 PHE A N 1
ATOM 2004 C CA . PHE A 1 263 ? 6.387 16.527 -21.225 1.00 92.44 263 PHE A CA 1
ATOM 2005 C C . PHE A 1 263 ? 7.661 16.801 -20.415 1.00 92.44 263 PHE A C 1
ATOM 2007 O O . PHE A 1 263 ? 7.823 17.882 -19.858 1.00 92.44 263 PHE A O 1
ATOM 2014 N N . GLY A 1 264 ? 8.547 15.813 -20.314 1.00 88.44 264 GLY A N 1
ATOM 2015 C CA . GLY A 1 264 ? 9.780 15.885 -19.544 1.00 88.44 264 GLY A CA 1
ATOM 2016 C C . GLY A 1 264 ? 10.470 14.526 -19.485 1.00 88.44 264 GLY A C 1
ATOM 2017 O O . GLY A 1 264 ? 9.909 13.510 -19.907 1.00 88.44 264 GLY A O 1
ATOM 2018 N N . THR A 1 265 ? 11.692 14.518 -18.960 1.00 88.56 265 THR A N 1
ATOM 2019 C CA . THR A 1 265 ? 12.505 13.306 -18.819 1.00 88.56 265 THR A CA 1
ATOM 2020 C C . THR A 1 265 ? 11.875 12.299 -17.856 1.00 88.56 265 THR A C 1
ATOM 2022 O O . THR A 1 265 ? 11.096 12.651 -16.968 1.00 88.56 265 THR A O 1
ATOM 2025 N N . GLY A 1 266 ? 12.192 11.018 -18.046 1.00 88.50 266 GLY A N 1
ATOM 2026 C CA . GLY A 1 266 ? 11.757 9.941 -17.149 1.00 88.50 266 GLY A CA 1
ATOM 2027 C C . GLY A 1 266 ? 10.275 9.538 -17.223 1.00 88.50 266 GLY A C 1
ATOM 2028 O O . GLY A 1 266 ? 9.857 8.684 -16.446 1.00 88.50 266 GLY A O 1
ATOM 2029 N N . GLN A 1 267 ? 9.486 10.102 -18.146 1.00 93.94 267 GLN A N 1
ATOM 2030 C CA . GLN A 1 267 ? 8.077 9.719 -18.356 1.00 93.94 267 GLN A CA 1
ATOM 2031 C C . GLN A 1 267 ? 7.904 8.495 -19.264 1.00 93.94 267 GLN A C 1
ATOM 2033 O O . GLN A 1 267 ? 6.842 7.878 -19.270 1.00 93.94 267 GLN A O 1
ATOM 2038 N N . CYS A 1 268 ? 8.917 8.179 -20.067 1.00 95.25 268 CYS A N 1
ATOM 2039 C CA . CYS A 1 268 ? 8.834 7.176 -21.120 1.00 95.25 268 CYS A CA 1
ATOM 2040 C C . CYS A 1 268 ? 9.137 5.758 -20.604 1.00 95.25 268 CYS A C 1
ATOM 2042 O O . CYS A 1 268 ? 9.709 5.591 -19.522 1.00 95.25 268 CYS A O 1
ATOM 2044 N N . VAL A 1 269 ? 8.733 4.735 -21.361 1.00 95.06 269 VAL A N 1
ATOM 2045 C CA . VAL A 1 269 ? 9.010 3.313 -21.080 1.00 95.06 269 VAL A CA 1
ATOM 2046 C C . VAL A 1 269 ? 10.509 3.023 -20.938 1.00 95.06 269 VAL A C 1
ATOM 2048 O O . VAL A 1 269 ? 11.369 3.827 -21.307 1.00 95.06 269 VAL A O 1
ATOM 2051 N N . VAL A 1 270 ? 10.848 1.867 -20.373 1.00 92.31 270 VAL A N 1
ATOM 2052 C CA . VAL A 1 270 ? 12.246 1.448 -20.196 1.00 92.31 270 VAL A CA 1
ATOM 2053 C C . VAL A 1 270 ? 13.000 1.509 -21.534 1.00 92.31 270 VAL A C 1
ATOM 2055 O O . VAL A 1 270 ? 12.444 1.211 -22.588 1.00 92.31 270 VAL A O 1
ATOM 2058 N N . ASN A 1 271 ? 14.266 1.934 -21.488 1.00 93.31 271 ASN A N 1
ATOM 2059 C CA . ASN A 1 271 ? 15.137 2.138 -22.656 1.00 93.31 271 ASN A CA 1
ATOM 2060 C C . ASN A 1 271 ? 14.661 3.200 -23.662 1.00 93.31 271 ASN A C 1
ATOM 2062 O O . ASN A 1 271 ? 15.177 3.260 -24.775 1.00 93.31 271 ASN A O 1
ATOM 2066 N N . SER A 1 272 ? 13.753 4.088 -23.256 1.00 94.62 272 SER A N 1
ATOM 2067 C CA . SER A 1 272 ? 13.403 5.299 -24.001 1.00 94.62 272 SER A CA 1
ATOM 2068 C C . SER A 1 272 ? 13.631 6.556 -23.167 1.00 94.62 272 SER A C 1
ATOM 2070 O O . SER A 1 272 ? 13.736 6.496 -21.940 1.00 94.62 272 SER A O 1
ATOM 2072 N N . GLU A 1 273 ? 13.753 7.699 -23.829 1.00 94.81 273 GLU A N 1
ATOM 2073 C CA . GLU A 1 273 ? 13.870 9.008 -23.194 1.00 94.81 273 GLU A CA 1
ATOM 2074 C C . GLU A 1 273 ? 13.067 10.043 -23.981 1.00 94.81 273 GLU A C 1
ATOM 2076 O O . GLU A 1 273 ? 12.839 9.898 -25.180 1.00 94.81 273 GLU A O 1
ATOM 2081 N N . CYS A 1 274 ? 12.626 11.099 -23.302 1.00 95.94 274 CYS A N 1
ATOM 2082 C CA . CYS A 1 274 ? 11.975 12.199 -23.994 1.00 95.94 274 CYS A CA 1
ATOM 2083 C C . CYS A 1 274 ? 12.993 12.939 -24.871 1.00 95.94 274 CYS A C 1
ATOM 2085 O O . CYS A 1 274 ? 14.072 13.295 -24.392 1.00 95.94 274 CYS A O 1
ATOM 2087 N N . SER A 1 275 ? 12.634 13.214 -26.126 1.00 94.75 275 SER A N 1
ATOM 2088 C CA . SER A 1 275 ? 13.516 13.852 -27.113 1.00 94.75 275 SER A CA 1
ATOM 2089 C C . SER A 1 275 ? 14.052 15.220 -26.677 1.00 94.75 275 SER A C 1
ATOM 2091 O O . SER A 1 275 ? 15.100 15.668 -27.143 1.00 94.75 275 SER A O 1
ATOM 2093 N N . SER A 1 276 ? 13.370 15.883 -25.737 1.00 91.75 276 SER A N 1
ATOM 2094 C CA . SER A 1 276 ? 13.890 17.055 -25.042 1.00 91.75 276 SER A CA 1
ATOM 2095 C C . SER A 1 276 ? 13.486 17.078 -23.566 1.00 91.75 276 SER A C 1
ATOM 2097 O O . SER A 1 276 ? 12.502 16.468 -23.144 1.00 91.75 276 SER A O 1
ATOM 2099 N N . THR A 1 277 ? 14.212 17.861 -22.768 1.00 89.94 277 THR A N 1
ATOM 2100 C CA . THR A 1 277 ? 13.913 18.068 -21.343 1.00 89.94 277 THR A CA 1
ATOM 2101 C C . THR A 1 277 ? 12.632 18.864 -21.092 1.00 89.94 277 THR A C 1
ATOM 2103 O O . THR A 1 277 ? 12.082 18.777 -19.997 1.00 89.94 277 THR A O 1
ATOM 2106 N N . MET A 1 278 ? 12.138 19.614 -22.084 1.00 89.00 278 MET A N 1
ATOM 2107 C CA . MET A 1 278 ? 10.902 20.406 -21.997 1.00 89.00 278 MET A CA 1
ATOM 2108 C C . MET A 1 278 ? 9.690 19.691 -22.618 1.00 89.00 278 MET A C 1
ATOM 2110 O O . MET A 1 278 ? 8.616 20.281 -22.719 1.00 89.00 278 MET A O 1
ATOM 2114 N N . GLY A 1 279 ? 9.856 18.435 -23.038 1.00 88.19 279 GLY A N 1
ATOM 2115 C CA . GLY A 1 279 ? 8.837 17.662 -23.740 1.00 88.19 279 GLY A CA 1
ATOM 2116 C C . GLY A 1 279 ? 9.166 17.417 -25.212 1.00 88.19 279 GLY A C 1
ATOM 2117 O O . GLY A 1 279 ? 10.075 18.020 -25.779 1.00 88.19 279 GLY A O 1
ATOM 2118 N N . GLY A 1 280 ? 8.440 16.499 -25.835 1.00 94.50 280 GLY A N 1
ATOM 2119 C CA . GLY A 1 280 ? 8.735 16.012 -27.177 1.00 94.50 280 GLY A CA 1
ATOM 2120 C C . GLY A 1 280 ? 8.100 14.652 -27.412 1.00 94.50 280 GLY A C 1
ATOM 2121 O O . GLY A 1 280 ? 6.955 14.436 -27.014 1.00 94.50 280 GLY A O 1
ATOM 2122 N N . THR A 1 281 ? 8.852 13.739 -28.014 1.00 96.25 281 THR A N 1
ATOM 2123 C CA . THR A 1 281 ? 8.432 12.356 -28.265 1.00 96.25 281 THR A CA 1
ATOM 2124 C C . THR A 1 281 ? 9.326 11.404 -27.477 1.00 96.25 281 THR A C 1
ATOM 2126 O O . THR A 1 281 ? 10.498 11.699 -27.253 1.00 96.25 281 THR A O 1
ATOM 2129 N N . CYS A 1 282 ? 8.768 10.298 -26.990 1.00 96.81 282 CYS A N 1
ATOM 2130 C CA . CYS A 1 282 ? 9.535 9.236 -26.352 1.00 96.81 282 CYS A CA 1
ATOM 2131 C C . CYS A 1 282 ? 10.333 8.464 -27.406 1.00 96.81 282 CYS A C 1
ATOM 2133 O O . CYS A 1 282 ? 9.771 7.612 -28.095 1.00 96.81 282 CYS A O 1
ATOM 2135 N N . ASP A 1 283 ? 11.628 8.739 -27.496 1.00 95.25 283 ASP A N 1
ATOM 2136 C CA . ASP A 1 283 ? 12.531 8.110 -28.454 1.00 95.25 283 ASP A CA 1
ATOM 2137 C C . ASP A 1 283 ? 13.314 6.985 -27.772 1.00 95.25 283 ASP A C 1
ATOM 2139 O O . ASP A 1 283 ? 13.716 7.093 -26.608 1.00 95.25 283 ASP A O 1
ATOM 2143 N N . CYS A 1 284 ? 13.533 5.882 -28.487 1.00 95.50 284 CYS A N 1
ATOM 2144 C CA . CYS A 1 284 ? 14.379 4.808 -27.980 1.00 95.50 284 CYS A CA 1
ATOM 2145 C C . CYS A 1 284 ? 15.827 5.288 -27.836 1.00 95.50 284 CYS A C 1
ATOM 2147 O O . CYS A 1 284 ? 16.341 6.050 -28.654 1.00 95.50 284 CYS A O 1
ATOM 2149 N N . ARG A 1 285 ? 16.492 4.848 -26.765 1.00 94.12 285 ARG A N 1
ATOM 2150 C CA . ARG A 1 285 ? 17.918 5.122 -26.556 1.00 94.12 285 ARG A CA 1
ATOM 2151 C C . ARG A 1 285 ? 18.748 4.383 -27.612 1.00 94.12 285 ARG A C 1
ATOM 2153 O O . ARG A 1 285 ? 18.323 3.343 -28.106 1.00 94.12 285 ARG A O 1
ATOM 2160 N N . SER A 1 286 ? 19.949 4.890 -27.909 1.00 89.50 286 SER A N 1
ATOM 2161 C CA . SER A 1 286 ? 20.899 4.227 -28.822 1.00 89.50 286 SER A CA 1
ATOM 2162 C C . SER A 1 286 ? 21.086 2.751 -28.441 1.00 89.50 286 SER A C 1
ATOM 2164 O O . SER A 1 286 ? 21.192 2.409 -27.258 1.00 89.50 286 SER A O 1
ATOM 2166 N N . GLY A 1 287 ? 21.055 1.884 -29.456 1.00 89.69 287 GLY A N 1
ATOM 2167 C CA . GLY A 1 287 ? 21.038 0.428 -29.299 1.00 89.69 287 GLY A CA 1
ATOM 2168 C C . GLY A 1 287 ? 19.645 -0.199 -29.153 1.00 89.69 287 GLY A C 1
ATOM 2169 O O . GLY A 1 287 ? 19.563 -1.419 -29.023 1.00 89.69 287 GLY A O 1
ATOM 2170 N N . TYR A 1 288 ? 18.564 0.586 -29.204 1.00 95.06 288 TYR A N 1
ATOM 2171 C CA . TYR A 1 288 ? 17.182 0.102 -29.180 1.00 95.06 288 TYR A CA 1
ATOM 2172 C C . TYR A 1 288 ? 16.352 0.724 -30.309 1.00 95.06 288 TYR A C 1
ATOM 2174 O O . TYR A 1 288 ? 16.573 1.874 -30.681 1.00 95.06 288 TYR A O 1
ATOM 2182 N N . TYR A 1 289 ? 15.356 -0.009 -30.804 1.00 93.62 289 TYR A N 1
ATOM 2183 C CA . TYR A 1 289 ? 14.381 0.474 -31.783 1.00 93.62 289 TYR A CA 1
ATOM 2184 C C . TYR A 1 289 ? 12.947 0.303 -31.280 1.00 93.62 289 TYR A C 1
ATOM 2186 O O . TYR A 1 289 ? 12.669 -0.492 -30.377 1.00 93.62 289 TYR A O 1
ATOM 2194 N N . GLU A 1 290 ? 12.031 1.074 -31.859 1.00 94.19 290 GLU A N 1
ATOM 2195 C CA . GLU A 1 290 ? 10.616 1.035 -31.504 1.00 94.19 290 GLU A CA 1
ATOM 2196 C C . GLU A 1 290 ? 9.926 -0.162 -32.166 1.00 94.19 290 GLU A C 1
ATOM 2198 O O . GLU A 1 290 ? 10.031 -0.379 -33.372 1.00 94.19 290 GLU A O 1
ATOM 2203 N N . SER A 1 291 ? 9.209 -0.947 -31.364 1.00 93.56 291 SER A N 1
ATOM 2204 C CA . SER A 1 291 ? 8.386 -2.045 -31.857 1.00 93.56 291 SER A CA 1
ATOM 2205 C C . SER A 1 291 ? 7.118 -2.182 -31.024 1.00 93.56 291 SER A C 1
ATOM 2207 O O . SER A 1 291 ? 7.102 -2.882 -30.012 1.00 93.56 291 SER A O 1
ATOM 2209 N N . GLY A 1 292 ? 6.027 -1.560 -31.467 1.00 90.88 292 GLY A N 1
ATOM 2210 C CA . GLY A 1 292 ? 4.719 -1.703 -30.824 1.00 90.88 292 GLY A CA 1
ATOM 2211 C C . GLY A 1 292 ? 4.609 -0.935 -29.506 1.00 90.88 292 GLY A C 1
ATOM 2212 O O . GLY A 1 292 ? 3.981 -1.412 -28.563 1.00 90.88 292 GLY A O 1
ATOM 2213 N N . GLY A 1 293 ? 5.232 0.241 -29.427 1.00 92.00 293 GLY A N 1
ATOM 2214 C CA . GLY A 1 293 ? 5.218 1.128 -28.267 1.00 92.00 293 GLY A CA 1
ATOM 2215 C C . GLY A 1 293 ? 6.261 0.803 -27.194 1.00 92.00 293 GLY A C 1
ATOM 2216 O O . GLY A 1 293 ? 6.302 1.474 -26.161 1.00 92.00 293 GLY A O 1
ATOM 2217 N N . ILE A 1 294 ? 7.122 -0.189 -27.421 1.00 93.88 294 ILE A N 1
ATOM 2218 C CA . ILE A 1 294 ? 8.243 -0.541 -26.540 1.00 93.88 294 ILE A CA 1
ATOM 2219 C C . ILE A 1 294 ? 9.574 -0.410 -27.281 1.00 93.88 294 ILE A C 1
ATOM 2221 O O . ILE A 1 294 ? 9.625 -0.541 -28.503 1.00 93.88 294 ILE A O 1
ATOM 2225 N N . CYS A 1 295 ? 10.649 -0.174 -26.530 1.00 95.31 295 CYS A N 1
ATOM 2226 C CA . CYS A 1 295 ? 12.006 -0.144 -27.065 1.00 95.31 295 CYS A CA 1
ATOM 2227 C C . CYS A 1 295 ? 12.677 -1.500 -26.871 1.00 95.31 295 CYS A C 1
ATOM 2229 O O . CYS A 1 295 ? 12.936 -1.927 -25.743 1.00 95.31 295 CYS A O 1
ATOM 2231 N N . VAL A 1 296 ? 12.948 -2.171 -27.982 1.00 94.88 296 VAL A N 1
ATOM 2232 C CA . VAL A 1 296 ? 13.586 -3.490 -28.044 1.00 94.88 296 VAL A CA 1
ATOM 2233 C C . VAL A 1 296 ? 15.002 -3.353 -28.592 1.00 94.88 296 VAL A C 1
ATOM 2235 O O . VAL A 1 296 ? 15.298 -2.388 -29.290 1.00 94.88 296 VAL A O 1
ATOM 2238 N N . GLU A 1 297 ? 15.902 -4.271 -28.243 1.00 94.56 297 GLU A N 1
ATOM 2239 C CA . GLU A 1 297 ? 17.304 -4.195 -28.676 1.00 94.56 297 GLU A CA 1
ATOM 2240 C C . GLU A 1 297 ? 17.426 -4.188 -30.205 1.00 94.56 297 GLU A C 1
ATOM 2242 O O . GLU A 1 297 ? 16.797 -4.993 -30.895 1.00 94.56 297 GLU A O 1
ATOM 2247 N N . ALA A 1 298 ? 18.262 -3.290 -30.723 1.00 94.19 298 ALA A N 1
ATOM 2248 C CA . ALA A 1 298 ? 18.544 -3.152 -32.143 1.00 94.19 298 ALA A CA 1
ATOM 2249 C C . 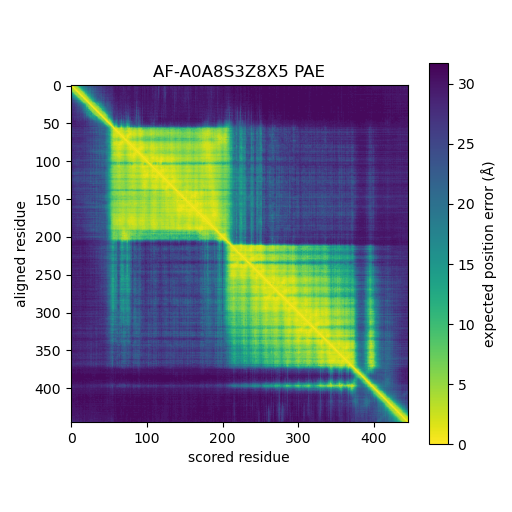ALA A 1 298 ? 19.199 -4.407 -32.731 1.00 94.19 298 ALA A C 1
ATOM 2251 O O . ALA A 1 298 ? 20.029 -5.072 -32.107 1.00 94.19 298 ALA A O 1
ATOM 2252 N N . ILE A 1 299 ? 18.811 -4.731 -33.962 1.00 94.75 299 ILE A N 1
ATOM 2253 C CA . ILE A 1 299 ? 19.217 -5.948 -34.657 1.00 94.75 299 ILE A CA 1
ATOM 2254 C C . ILE A 1 299 ? 20.641 -5.783 -35.197 1.00 94.75 299 ILE A C 1
ATOM 2256 O O . ILE A 1 299 ? 20.982 -4.799 -35.857 1.00 94.75 299 ILE A O 1
ATOM 2260 N N . TRP A 1 300 ? 21.489 -6.767 -34.907 1.00 93.62 300 TRP A N 1
ATOM 2261 C CA . TRP A 1 300 ? 22.909 -6.722 -35.252 1.00 93.62 300 TRP A CA 1
ATOM 2262 C C . TRP A 1 300 ? 23.119 -6.889 -36.764 1.00 93.62 300 TRP A C 1
ATOM 2264 O O . TRP A 1 300 ? 22.276 -7.491 -37.438 1.00 93.62 300 TRP A O 1
ATOM 2274 N N . PRO A 1 301 ? 24.263 -6.444 -37.313 1.00 93.31 301 PRO A N 1
ATOM 2275 C CA . PRO A 1 301 ? 24.560 -6.639 -38.727 1.00 93.31 301 PRO A CA 1
ATOM 2276 C C . PRO A 1 301 ? 24.516 -8.124 -39.095 1.00 93.31 301 PRO A C 1
ATOM 2278 O O . PRO A 1 301 ? 24.835 -8.986 -38.273 1.00 93.31 301 PRO A O 1
ATOM 2281 N N . THR A 1 302 ? 24.149 -8.443 -40.335 1.00 91.00 302 THR A N 1
ATOM 2282 C CA . THR A 1 302 ? 23.981 -9.816 -40.860 1.00 91.00 302 THR A CA 1
ATOM 2283 C C . THR A 1 302 ? 22.815 -10.623 -40.266 1.00 91.00 302 THR A C 1
ATOM 2285 O O . THR A 1 302 ? 22.605 -11.778 -40.647 1.00 91.00 302 THR A O 1
ATOM 2288 N N . LYS A 1 303 ? 22.021 -10.043 -39.354 1.00 95.19 303 LYS A N 1
ATOM 2289 C CA . LYS A 1 303 ? 20.817 -10.678 -38.797 1.00 95.19 303 LYS A CA 1
ATOM 2290 C C . LYS A 1 303 ? 19.553 -10.279 -39.561 1.00 95.19 303 LYS A C 1
ATOM 2292 O O . LYS A 1 303 ? 19.500 -9.180 -40.110 1.00 95.19 303 LYS A O 1
ATOM 2297 N N . PRO A 1 304 ? 18.546 -11.169 -39.613 1.00 94.56 304 PRO A N 1
ATOM 2298 C CA . PRO A 1 304 ? 17.324 -10.912 -40.358 1.00 94.56 304 PRO A CA 1
ATOM 2299 C C . PRO A 1 304 ? 16.533 -9.755 -39.749 1.00 94.56 304 PRO A C 1
ATOM 2301 O O . PRO A 1 304 ? 16.408 -9.654 -38.530 1.00 94.56 304 PRO A O 1
ATOM 2304 N N . CYS A 1 305 ? 15.961 -8.929 -40.614 1.00 95.50 305 CYS A N 1
ATOM 2305 C CA . CYS A 1 305 ? 15.127 -7.784 -40.272 1.00 95.50 305 CYS A CA 1
ATOM 2306 C C . CYS A 1 305 ? 13.911 -7.735 -41.207 1.00 95.50 305 CYS A C 1
ATOM 2308 O O . CYS A 1 305 ? 13.850 -8.430 -42.223 1.00 95.50 305 CYS A O 1
ATOM 2310 N N . THR A 1 306 ? 12.909 -6.943 -40.840 1.00 93.62 306 THR A N 1
ATOM 2311 C CA . THR A 1 306 ? 11.619 -6.891 -41.554 1.00 93.62 306 THR A CA 1
ATOM 2312 C C . THR A 1 306 ? 11.221 -5.488 -41.987 1.00 93.62 306 THR A C 1
ATOM 2314 O O . THR A 1 306 ? 10.403 -5.344 -42.894 1.00 93.62 306 THR A O 1
ATOM 2317 N N . ALA A 1 307 ? 11.794 -4.462 -41.360 1.00 92.31 307 ALA A N 1
ATOM 2318 C CA . ALA A 1 307 ? 11.484 -3.070 -41.633 1.00 92.31 307 ALA A CA 1
ATOM 2319 C C . ALA A 1 307 ? 12.711 -2.179 -41.418 1.00 92.31 307 ALA A C 1
ATOM 2321 O O . ALA A 1 307 ? 13.668 -2.567 -40.743 1.00 92.31 307 ALA A O 1
ATOM 2322 N N . TYR A 1 308 ? 12.646 -0.976 -41.985 1.00 90.81 308 TYR A N 1
ATOM 2323 C CA . TYR A 1 308 ? 13.659 0.056 -41.802 1.00 90.81 308 TYR A CA 1
ATOM 2324 C C . TYR A 1 308 ? 13.764 0.504 -40.335 1.00 90.81 308 TYR A C 1
ATOM 2326 O O . TYR A 1 308 ? 12.768 0.483 -39.610 1.00 90.81 308 TYR A O 1
ATOM 2334 N N . GLY A 1 309 ? 14.959 0.911 -39.903 1.00 89.62 309 GLY A N 1
ATOM 2335 C CA . GLY A 1 309 ? 15.218 1.440 -38.558 1.00 89.62 309 GLY A CA 1
ATOM 2336 C C . GLY A 1 309 ? 15.252 0.401 -37.427 1.00 89.62 309 GLY A C 1
ATOM 2337 O O . GLY A 1 309 ? 15.297 0.780 -36.261 1.00 89.62 309 GLY A O 1
ATOM 2338 N N . GLN A 1 310 ? 15.230 -0.901 -37.740 1.00 94.56 310 GLN A N 1
ATOM 2339 C CA . GLN A 1 310 ? 15.338 -1.980 -36.740 1.00 94.56 310 GLN A CA 1
ATOM 2340 C C . GLN A 1 310 ? 16.788 -2.319 -36.361 1.00 94.56 310 GLN A C 1
ATOM 2342 O O . GLN A 1 310 ? 17.033 -3.034 -35.388 1.00 94.56 310 GLN A O 1
ATOM 2347 N N . CYS A 1 311 ? 17.747 -1.879 -37.170 1.00 94.56 311 CYS A N 1
ATOM 2348 C CA . CYS A 1 311 ? 19.145 -2.273 -37.068 1.00 94.56 311 CYS A CA 1
ATOM 2349 C C . CYS A 1 311 ? 19.930 -1.357 -36.119 1.00 94.56 311 CYS A C 1
ATOM 2351 O O . CYS A 1 311 ? 19.484 -0.263 -35.780 1.00 94.56 311 CYS A O 1
ATOM 2353 N N . VAL A 1 312 ? 21.098 -1.822 -35.666 1.00 94.06 312 VAL A N 1
ATOM 2354 C CA . VAL A 1 312 ? 22.035 -1.007 -34.871 1.00 94.06 312 VAL A CA 1
ATOM 2355 C C . VAL A 1 312 ? 22.452 0.273 -35.606 1.00 94.06 312 VAL A C 1
ATOM 2357 O O . VAL A 1 312 ? 22.341 0.366 -36.827 1.00 94.06 312 VAL A O 1
ATOM 2360 N N . ASP A 1 313 ? 22.985 1.243 -34.864 1.00 91.56 313 ASP A N 1
ATOM 2361 C CA . ASP A 1 313 ? 23.467 2.506 -35.427 1.00 91.56 313 ASP A CA 1
ATOM 2362 C C . ASP A 1 313 ? 24.426 2.267 -36.615 1.00 91.56 313 ASP A C 1
ATOM 2364 O O . ASP A 1 313 ? 25.322 1.419 -36.563 1.00 91.56 313 ASP A O 1
ATOM 2368 N N . ASN A 1 314 ? 24.239 3.041 -37.689 1.00 92.44 314 ASN A N 1
ATOM 2369 C CA . ASN A 1 314 ? 24.938 2.907 -38.977 1.00 92.44 314 ASN A CA 1
ATOM 2370 C C . ASN A 1 314 ? 24.677 1.593 -39.743 1.00 92.44 314 ASN A C 1
ATOM 2372 O O . ASN A 1 314 ? 25.463 1.237 -40.621 1.00 92.44 314 ASN A O 1
ATOM 2376 N N . ALA A 1 315 ? 23.579 0.895 -39.457 1.00 94.19 315 ALA A N 1
ATOM 2377 C CA . ALA A 1 315 ? 23.050 -0.192 -40.276 1.00 94.19 315 ALA A CA 1
ATOM 2378 C C . ALA A 1 315 ? 21.611 0.098 -40.705 1.00 94.19 315 ALA A C 1
ATOM 2380 O O . ALA A 1 315 ? 20.877 0.801 -40.014 1.00 94.19 315 ALA A O 1
ATOM 2381 N N . GLU A 1 316 ? 21.190 -0.499 -41.814 1.00 94.62 316 GLU A N 1
ATOM 2382 C CA . GLU A 1 316 ? 19.819 -0.414 -42.299 1.00 94.62 316 GLU A CA 1
ATOM 2383 C C . GLU A 1 316 ? 19.333 -1.767 -42.824 1.00 94.62 316 GLU A C 1
ATOM 2385 O O . GLU A 1 316 ? 20.107 -2.606 -43.289 1.00 94.62 316 GLU A O 1
ATOM 2390 N N . CYS A 1 317 ? 18.027 -1.999 -42.730 1.00 95.69 317 CYS A N 1
ATOM 2391 C CA . CYS A 1 317 ? 17.426 -3.226 -43.214 1.00 95.69 317 CYS A CA 1
ATOM 2392 C C . CYS A 1 317 ? 17.320 -3.219 -44.743 1.00 95.69 317 CYS A C 1
ATOM 2394 O O . CYS A 1 317 ? 16.639 -2.370 -45.325 1.00 95.69 317 CYS A O 1
ATOM 2396 N N . GLY A 1 318 ? 17.912 -4.215 -45.405 1.00 92.69 318 GLY A N 1
ATOM 2397 C CA . GLY A 1 318 ? 17.751 -4.444 -46.843 1.00 92.69 318 GLY A CA 1
ATOM 2398 C C . GLY A 1 318 ? 16.375 -5.016 -47.203 1.00 92.69 318 GLY A C 1
ATOM 2399 O O . GLY A 1 318 ? 16.275 -6.136 -47.711 1.00 92.69 318 GLY A O 1
ATOM 2400 N N . VAL A 1 319 ? 15.294 -4.285 -46.907 1.00 87.81 319 VAL A N 1
ATOM 2401 C CA . VAL A 1 319 ? 13.908 -4.731 -47.126 1.00 87.81 319 VAL A CA 1
ATOM 2402 C C . VAL A 1 319 ? 13.689 -5.056 -48.608 1.00 87.81 319 VAL A C 1
ATOM 2404 O O . VAL A 1 319 ? 13.812 -4.195 -49.477 1.00 87.81 319 VAL A O 1
ATOM 2407 N N . GLY A 1 320 ? 13.354 -6.314 -48.907 1.00 84.94 320 GLY A N 1
ATOM 2408 C CA . GLY A 1 320 ? 13.095 -6.782 -50.274 1.00 84.94 320 GLY A CA 1
ATOM 2409 C C . GLY A 1 320 ? 14.336 -7.148 -51.099 1.00 84.94 320 GLY A C 1
ATOM 2410 O O . GLY A 1 320 ? 14.175 -7.674 -52.200 1.00 84.94 320 GLY A O 1
ATOM 2411 N N . THR A 1 321 ? 15.551 -6.934 -50.582 1.00 89.81 321 THR A N 1
ATOM 2412 C CA . THR A 1 321 ? 16.811 -7.375 -51.208 1.00 89.81 321 THR A CA 1
ATOM 2413 C C . THR A 1 321 ? 17.444 -8.518 -50.417 1.00 89.81 321 THR A C 1
ATOM 2415 O O . THR A 1 321 ? 17.422 -9.662 -50.867 1.00 89.81 321 THR A O 1
ATOM 2418 N N . SER A 1 322 ? 17.973 -8.219 -49.229 1.00 90.19 322 SER A N 1
ATOM 2419 C CA . SER A 1 322 ? 18.651 -9.162 -48.333 1.00 90.19 322 SER A CA 1
ATOM 2420 C C . SER A 1 322 ? 17.752 -9.607 -47.172 1.00 90.19 322 SER A C 1
ATOM 2422 O O . SER A 1 322 ? 17.911 -10.720 -46.672 1.00 90.19 322 SER A O 1
ATOM 2424 N N . ASN A 1 323 ? 16.781 -8.771 -46.772 1.00 93.25 323 ASN A N 1
ATOM 2425 C CA . ASN A 1 323 ? 16.006 -8.872 -45.524 1.00 93.25 323 ASN A CA 1
ATOM 2426 C C . ASN A 1 323 ? 16.902 -9.065 -44.292 1.00 93.25 323 ASN A C 1
ATOM 2428 O O . ASN A 1 323 ? 16.561 -9.783 -43.350 1.00 93.25 323 ASN A O 1
ATOM 2432 N N . VAL A 1 324 ? 18.082 -8.455 -44.336 1.00 94.62 324 VAL A N 1
ATOM 2433 C CA . VAL A 1 324 ? 19.124 -8.535 -43.322 1.00 94.62 324 VAL A CA 1
ATOM 2434 C C . VAL A 1 324 ? 19.635 -7.121 -43.042 1.00 94.62 324 VAL A C 1
ATOM 2436 O O . VAL A 1 324 ? 19.571 -6.252 -43.910 1.00 94.62 324 VAL A O 1
ATOM 2439 N N . CYS A 1 325 ? 20.088 -6.878 -41.812 1.00 95.31 325 CYS A N 1
ATOM 2440 C CA . CYS A 1 325 ? 20.727 -5.622 -41.442 1.00 95.31 325 CYS A CA 1
ATOM 2441 C C . CYS A 1 325 ? 22.099 -5.506 -42.110 1.00 95.31 325 CYS A C 1
ATOM 2443 O O . CYS A 1 325 ? 23.032 -6.233 -41.750 1.00 95.31 325 CYS A O 1
ATOM 2445 N N . ASP A 1 326 ? 22.211 -4.570 -43.045 1.00 94.25 326 ASP A N 1
ATOM 2446 C CA . ASP A 1 326 ? 23.426 -4.266 -43.788 1.00 94.25 326 ASP A CA 1
ATOM 2447 C C . ASP A 1 326 ? 24.017 -2.951 -43.259 1.00 94.25 326 ASP A C 1
ATOM 2449 O O . ASP A 1 326 ? 23.294 -1.990 -43.003 1.00 94.25 326 ASP A O 1
ATOM 2453 N N . CYS A 1 327 ? 25.335 -2.902 -43.045 1.00 94.19 327 CYS A N 1
ATOM 2454 C CA . CYS A 1 327 ? 25.984 -1.656 -42.634 1.00 94.19 327 CYS A CA 1
ATOM 2455 C C . CYS A 1 327 ? 25.888 -0.614 -43.755 1.00 94.19 327 CYS A C 1
ATOM 2457 O O . CYS A 1 327 ? 26.053 -0.942 -44.932 1.00 94.19 327 CYS A O 1
ATOM 2459 N N . ASN A 1 328 ? 25.648 0.640 -43.376 1.00 92.75 328 ASN A N 1
ATOM 2460 C CA . ASN A 1 328 ? 25.607 1.767 -44.299 1.00 92.75 328 ASN A CA 1
ATOM 2461 C C . ASN A 1 328 ? 26.970 1.974 -44.979 1.00 92.75 328 ASN A C 1
ATOM 2463 O O . ASN A 1 328 ? 28.010 1.529 -44.488 1.00 92.75 328 ASN A O 1
ATOM 2467 N N . GLU A 1 329 ? 26.972 2.687 -46.108 1.00 89.25 329 GLU A N 1
ATOM 2468 C CA . GLU A 1 329 ? 28.200 3.023 -46.831 1.00 89.25 329 GLU A CA 1
ATOM 2469 C C . GLU A 1 329 ? 29.225 3.703 -45.906 1.00 89.25 329 GLU A C 1
ATOM 2471 O O . GLU A 1 329 ? 28.891 4.594 -45.125 1.00 89.25 329 GLU A O 1
ATOM 2476 N N . GLY A 1 330 ? 30.480 3.251 -45.977 1.00 88.12 330 GLY A N 1
ATOM 2477 C CA . GLY A 1 330 ? 31.542 3.692 -45.070 1.00 88.12 330 GLY A CA 1
ATOM 2478 C C . GLY A 1 330 ? 31.643 2.890 -43.769 1.00 88.12 330 GLY A C 1
ATOM 2479 O O . GLY A 1 330 ? 32.546 3.158 -42.980 1.00 88.12 330 GLY A O 1
ATOM 2480 N N . PHE A 1 331 ? 30.802 1.872 -43.560 1.00 93.44 331 PHE A N 1
ATOM 2481 C CA . PHE A 1 331 ? 30.884 0.972 -42.411 1.00 93.44 331 PHE A CA 1
ATOM 2482 C C . PHE A 1 331 ? 30.921 -0.510 -42.823 1.00 93.44 331 PHE A C 1
ATOM 2484 O O . PHE A 1 331 ? 30.356 -0.907 -43.839 1.00 93.44 331 PHE A O 1
ATOM 2491 N N . PHE A 1 332 ? 31.568 -1.351 -42.014 1.00 91.88 332 PHE A N 1
ATOM 2492 C CA . PHE A 1 332 ? 31.619 -2.802 -42.164 1.00 91.88 332 PHE A CA 1
ATOM 2493 C C . PHE A 1 332 ? 31.080 -3.516 -40.919 1.00 91.88 332 PHE A C 1
ATOM 2495 O O . PHE A 1 332 ? 31.191 -3.034 -39.788 1.00 91.88 332 PHE A O 1
ATOM 2502 N N . ALA A 1 333 ? 30.512 -4.702 -41.131 1.00 89.88 333 ALA A N 1
ATOM 2503 C CA . ALA A 1 333 ? 29.931 -5.512 -40.070 1.00 89.88 333 ALA A CA 1
ATOM 2504 C C . ALA A 1 333 ? 31.011 -6.172 -39.200 1.00 89.88 333 ALA A C 1
ATOM 2506 O O . ALA A 1 333 ? 31.850 -6.926 -39.696 1.00 89.88 333 ALA A O 1
ATOM 2507 N N . ASN A 1 334 ? 30.940 -5.964 -37.885 1.00 87.75 334 ASN A N 1
ATOM 2508 C CA . ASN A 1 334 ? 31.753 -6.672 -36.903 1.00 87.75 334 ASN A CA 1
ATOM 2509 C C . ASN A 1 334 ? 30.877 -7.172 -35.756 1.00 87.75 334 ASN A C 1
ATOM 2511 O O . ASN A 1 334 ? 30.548 -6.402 -34.860 1.00 87.75 334 ASN A O 1
ATOM 2515 N N . VAL A 1 335 ? 30.540 -8.465 -35.793 1.00 82.50 335 VAL A N 1
ATOM 2516 C CA . VAL A 1 335 ? 29.800 -9.242 -34.778 1.00 82.50 335 VAL A CA 1
ATOM 2517 C C . VAL A 1 335 ? 28.512 -8.577 -34.267 1.00 82.50 335 VAL A C 1
ATOM 2519 O O . VAL A 1 335 ? 27.433 -9.068 -34.583 1.00 82.50 335 VAL A O 1
ATOM 2522 N N . SER A 1 336 ? 28.609 -7.503 -33.480 1.00 85.69 336 SER A N 1
ATOM 2523 C CA . SER A 1 336 ? 27.507 -6.777 -32.845 1.00 85.69 336 SER A CA 1
ATOM 2524 C C . SER A 1 336 ? 27.336 -5.315 -33.287 1.00 85.69 336 SER A C 1
ATOM 2526 O O . SER A 1 336 ? 26.364 -4.692 -32.871 1.00 85.69 336 SER A O 1
ATOM 2528 N N . MET A 1 337 ? 28.227 -4.744 -34.109 1.00 91.31 337 MET A N 1
ATOM 2529 C CA . MET A 1 337 ? 28.129 -3.340 -34.543 1.00 91.31 337 MET A CA 1
ATOM 2530 C C . MET A 1 337 ? 28.703 -3.086 -35.942 1.00 91.31 337 MET A C 1
ATOM 2532 O O . MET A 1 337 ? 29.436 -3.913 -36.490 1.00 91.31 337 MET A O 1
ATOM 2536 N N . CYS A 1 338 ? 28.372 -1.928 -36.511 1.00 92.75 338 CYS A N 1
ATOM 2537 C CA . CYS A 1 338 ? 28.975 -1.417 -37.737 1.00 92.75 338 CYS A CA 1
ATOM 2538 C C . CYS A 1 338 ? 30.141 -0.490 -37.387 1.00 92.75 338 CYS A C 1
ATOM 2540 O O . CYS A 1 338 ? 29.947 0.550 -36.761 1.00 92.75 338 CYS A O 1
ATOM 2542 N N . HIS A 1 339 ? 31.356 -0.872 -37.776 1.00 92.44 339 HIS A N 1
ATOM 2543 C CA . HIS A 1 339 ? 32.547 -0.034 -37.618 1.00 92.44 339 HIS A CA 1
ATOM 2544 C C . HIS A 1 339 ? 32.884 0.673 -38.916 1.00 92.44 339 HIS A C 1
ATOM 2546 O O . HIS A 1 339 ? 32.629 0.135 -39.983 1.00 92.44 339 HIS A O 1
ATOM 2552 N N . GLU A 1 340 ? 33.503 1.844 -38.830 1.00 92.19 340 GLU A N 1
ATOM 2553 C CA . GLU A 1 340 ? 34.014 2.544 -40.007 1.00 92.19 340 GLU A CA 1
ATOM 2554 C C . GLU A 1 340 ? 34.986 1.658 -40.800 1.00 92.19 340 GLU A C 1
ATOM 2556 O O . GLU A 1 340 ? 35.809 0.943 -40.222 1.00 92.19 340 GLU A O 1
ATOM 2561 N N . VAL A 1 341 ? 34.889 1.699 -42.130 1.00 90.62 341 VAL A N 1
ATOM 2562 C CA . VAL A 1 341 ? 35.786 0.963 -43.030 1.00 90.62 341 VAL A CA 1
ATOM 2563 C C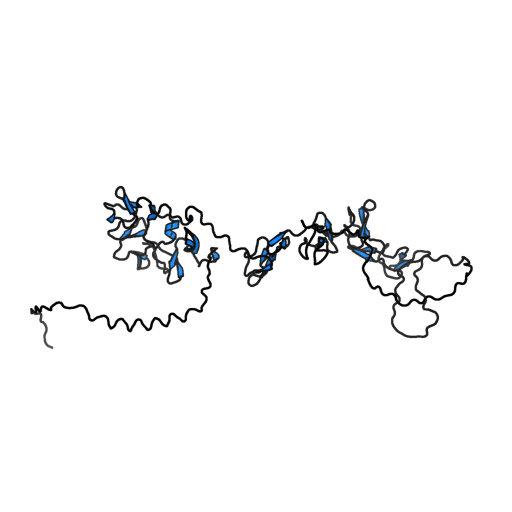 . VAL A 1 341 ? 37.251 1.353 -42.828 1.00 90.62 341 VAL A C 1
ATOM 2565 O O . VAL A 1 341 ? 37.601 2.500 -42.556 1.00 90.62 341 VAL A O 1
ATOM 2568 N N . ILE A 1 342 ? 38.135 0.374 -42.988 1.00 91.06 342 ILE A N 1
ATOM 2569 C CA . ILE A 1 342 ? 39.561 0.497 -42.707 1.00 91.06 342 ILE A CA 1
ATOM 2570 C C . ILE A 1 342 ? 40.274 1.160 -43.902 1.00 91.06 342 ILE A C 1
ATOM 2572 O O . ILE A 1 342 ? 40.212 0.639 -45.023 1.00 91.06 342 ILE A O 1
ATOM 2576 N N . PRO A 1 343 ? 40.984 2.285 -43.700 1.00 88.38 343 PRO A N 1
ATOM 2577 C CA . PRO A 1 343 ? 41.722 2.941 -44.772 1.00 88.38 343 PRO A CA 1
ATOM 2578 C C . PRO A 1 343 ? 42.928 2.114 -45.263 1.00 88.38 343 PRO A C 1
ATOM 2580 O O . PRO A 1 343 ? 43.441 1.244 -44.548 1.00 88.38 343 PRO A O 1
ATOM 2583 N N . PRO A 1 344 ? 43.437 2.387 -46.479 1.00 87.19 344 PRO A N 1
ATOM 2584 C CA . PRO A 1 344 ? 44.554 1.647 -47.058 1.00 87.19 344 PRO A CA 1
ATOM 2585 C C . PRO A 1 344 ? 45.831 1.744 -46.212 1.00 87.19 344 PRO A C 1
ATOM 2587 O O . PRO A 1 344 ? 46.207 2.808 -45.721 1.00 87.19 344 PRO A O 1
ATOM 2590 N N . GLY A 1 345 ? 46.552 0.629 -46.094 1.00 85.88 345 GLY A N 1
ATOM 2591 C CA . GLY A 1 345 ? 47.788 0.513 -45.317 1.00 85.88 345 GLY A CA 1
ATOM 2592 C C . GLY A 1 345 ? 47.592 0.175 -43.837 1.00 85.88 345 GLY A C 1
ATOM 2593 O O . GLY A 1 345 ? 48.591 -0.002 -43.139 1.00 85.88 345 GLY A O 1
ATOM 2594 N N . LEU A 1 346 ? 46.348 0.059 -43.361 1.00 90.81 346 LEU A N 1
ATOM 2595 C CA . LEU A 1 346 ? 46.026 -0.406 -42.011 1.00 90.81 346 LEU A CA 1
ATOM 2596 C C . LEU A 1 346 ? 45.708 -1.911 -41.975 1.00 90.81 346 LEU A C 1
ATOM 2598 O O . LEU A 1 346 ? 45.338 -2.488 -43.003 1.00 90.81 346 LEU A O 1
ATOM 2602 N N . PRO A 1 347 ? 45.888 -2.561 -40.808 1.00 90.75 347 PRO A N 1
ATOM 2603 C CA . PRO A 1 347 ? 45.653 -3.987 -40.671 1.00 90.75 347 PRO A CA 1
ATOM 2604 C C . PRO A 1 347 ? 44.167 -4.331 -40.777 1.00 90.75 347 PRO A C 1
ATOM 2606 O O . PRO A 1 347 ? 43.316 -3.618 -40.255 1.00 90.75 347 PRO A O 1
ATOM 2609 N N . CYS A 1 348 ? 43.872 -5.462 -41.403 1.00 93.19 348 CYS A N 1
ATOM 2610 C CA . CYS A 1 348 ? 42.531 -6.010 -41.572 1.00 93.19 348 CYS A CA 1
ATOM 2611 C C . CYS A 1 348 ? 42.548 -7.520 -41.311 1.00 93.19 348 CYS A C 1
ATOM 2613 O O . CYS A 1 348 ? 43.588 -8.174 -41.391 1.00 93.19 348 CYS A O 1
ATOM 2615 N N . SER A 1 349 ? 41.389 -8.082 -40.976 1.00 89.94 349 SER A N 1
ATOM 2616 C CA . SER A 1 349 ? 41.237 -9.501 -40.613 1.00 89.94 349 SER A CA 1
ATOM 2617 C C . SER A 1 349 ? 40.437 -10.315 -41.630 1.00 89.94 349 SER A C 1
ATOM 2619 O O . SER A 1 349 ? 40.431 -11.542 -41.562 1.00 89.94 349 SER A O 1
ATOM 2621 N N . GLY A 1 350 ? 39.785 -9.658 -42.591 1.00 85.31 350 GLY A N 1
ATOM 2622 C CA . GLY A 1 350 ? 38.959 -10.322 -43.591 1.00 85.31 350 GLY A CA 1
ATOM 2623 C C . GLY A 1 350 ? 38.535 -9.402 -44.732 1.00 85.31 350 GLY A C 1
ATOM 2624 O O . GLY A 1 350 ? 38.743 -8.187 -44.694 1.00 85.31 350 GLY A O 1
ATOM 2625 N N . ALA A 1 351 ? 37.945 -10.004 -45.763 1.00 83.31 351 ALA A N 1
ATOM 2626 C CA . ALA A 1 351 ? 37.400 -9.289 -46.912 1.00 83.31 351 ALA A CA 1
ATOM 2627 C C . ALA A 1 351 ? 36.244 -8.355 -46.504 1.00 83.31 351 ALA A C 1
ATOM 2629 O O . ALA A 1 351 ? 35.505 -8.651 -45.567 1.00 83.31 351 ALA A O 1
ATOM 2630 N N . GLY A 1 352 ? 36.093 -7.229 -47.211 1.00 84.19 352 GLY A N 1
ATOM 2631 C CA . GLY A 1 352 ? 35.000 -6.268 -46.993 1.00 84.19 352 GLY A CA 1
ATOM 2632 C C . GLY A 1 352 ? 35.171 -5.317 -45.801 1.00 84.19 352 GLY A C 1
ATOM 2633 O O . GLY A 1 352 ? 34.269 -4.538 -45.528 1.00 84.19 352 GLY A O 1
ATOM 2634 N N . GLN A 1 353 ? 36.306 -5.361 -45.093 1.00 91.31 353 GLN A N 1
ATOM 2635 C CA . GLN A 1 353 ? 36.602 -4.427 -43.993 1.00 91.31 353 GLN A CA 1
ATOM 2636 C C . GLN A 1 353 ? 37.229 -3.115 -44.472 1.00 91.31 353 GLN A C 1
ATOM 2638 O O . GLN A 1 353 ? 37.218 -2.133 -43.741 1.00 91.31 353 GLN A O 1
ATOM 2643 N N . CYS A 1 354 ? 37.825 -3.107 -45.663 1.00 91.00 354 CYS A N 1
ATOM 2644 C CA . CYS A 1 354 ? 38.548 -1.962 -46.202 1.00 91.00 354 CYS A CA 1
ATOM 2645 C C . CYS A 1 354 ? 37.605 -0.975 -46.905 1.00 91.00 354 CYS A C 1
ATOM 2647 O O . CYS A 1 354 ? 36.492 -1.339 -47.283 1.00 91.00 354 CYS A O 1
ATOM 2649 N N . VAL A 1 355 ? 38.069 0.262 -47.105 1.00 90.44 355 VAL A N 1
ATOM 2650 C CA . VAL A 1 355 ? 37.382 1.266 -47.941 1.00 90.44 355 VAL A CA 1
ATOM 2651 C C . VAL A 1 355 ? 37.035 0.717 -49.332 1.00 90.44 355 VAL A C 1
ATOM 2653 O O . VAL A 1 355 ? 37.663 -0.223 -49.821 1.00 90.44 355 VAL A O 1
ATOM 2656 N N . THR A 1 356 ? 36.051 1.323 -49.997 1.00 86.31 356 THR A N 1
ATOM 2657 C CA . THR A 1 356 ? 35.682 0.967 -51.375 1.00 86.31 356 THR A CA 1
ATOM 2658 C C . THR A 1 356 ? 36.904 0.984 -52.298 1.00 86.31 356 THR A C 1
ATOM 2660 O O . THR A 1 356 ? 37.718 1.906 -52.219 1.00 86.31 356 THR A O 1
ATOM 2663 N N . GLN A 1 357 ? 37.001 0.001 -53.198 1.00 87.62 357 GLN A N 1
ATOM 2664 C CA . GLN A 1 357 ? 38.152 -0.208 -54.091 1.00 87.62 357 GLN A CA 1
ATOM 2665 C C . GLN A 1 357 ? 39.461 -0.578 -53.362 1.00 87.62 357 GLN A C 1
ATOM 2667 O O . GLN A 1 357 ? 40.559 -0.252 -53.823 1.00 87.62 357 GLN A O 1
ATOM 2672 N N . ALA A 1 358 ? 39.356 -1.231 -52.200 1.00 88.38 358 ALA A N 1
ATOM 2673 C CA . ALA A 1 358 ? 40.473 -1.842 -51.490 1.00 88.38 358 ALA A CA 1
ATOM 2674 C C . ALA A 1 358 ? 40.118 -3.242 -50.971 1.00 88.38 358 ALA A C 1
ATOM 2676 O O . ALA A 1 358 ? 39.008 -3.496 -50.501 1.00 88.38 358 ALA A O 1
ATOM 2677 N N . GLN A 1 359 ? 41.099 -4.143 -50.977 1.00 91.12 359 GLN A N 1
ATOM 2678 C CA . GLN A 1 359 ? 40.979 -5.512 -50.481 1.00 91.12 359 GLN A CA 1
ATOM 2679 C C . GLN A 1 359 ? 41.955 -5.793 -49.342 1.00 91.12 359 GLN A C 1
ATOM 2681 O O . GLN A 1 359 ? 43.054 -5.239 -49.268 1.00 91.12 359 GLN A O 1
ATOM 2686 N N . CYS A 1 360 ? 41.553 -6.699 -48.451 1.00 92.62 360 CYS A N 1
ATOM 2687 C CA . CYS A 1 360 ? 42.407 -7.168 -47.371 1.00 92.62 360 CYS A CA 1
ATOM 2688 C C . CYS A 1 360 ? 43.394 -8.216 -47.899 1.00 92.62 360 CYS A C 1
ATOM 2690 O O . CYS A 1 360 ? 43.031 -9.379 -48.077 1.00 92.62 360 CYS A O 1
ATOM 2692 N N . LEU A 1 361 ? 44.638 -7.805 -48.153 1.00 91.69 361 LEU A N 1
ATOM 2693 C CA . LEU A 1 361 ? 45.704 -8.660 -48.677 1.00 91.69 361 LEU A CA 1
ATOM 2694 C C . LEU A 1 361 ? 46.835 -8.764 -47.654 1.00 91.69 361 LEU A C 1
ATOM 2696 O O . LEU A 1 361 ? 47.365 -7.754 -47.194 1.00 91.69 361 LEU A O 1
ATOM 2700 N N . ASP A 1 362 ? 47.204 -9.994 -47.290 1.00 90.12 362 ASP A N 1
ATOM 2701 C CA . ASP A 1 362 ? 48.221 -10.291 -46.267 1.00 90.12 362 ASP A CA 1
ATOM 2702 C C . ASP A 1 362 ? 47.944 -9.615 -44.907 1.00 90.12 362 ASP A C 1
ATOM 2704 O O . ASP A 1 362 ? 48.863 -9.218 -44.191 1.00 90.12 362 ASP A O 1
ATOM 2708 N N . GLY A 1 363 ? 46.663 -9.447 -44.561 1.00 89.50 363 GLY A N 1
ATOM 2709 C CA . GLY A 1 363 ? 46.239 -8.781 -43.329 1.00 89.50 363 GLY A CA 1
ATOM 2710 C C . GLY A 1 363 ? 46.372 -7.256 -43.353 1.00 89.50 363 GLY A C 1
ATOM 2711 O O . GLY A 1 363 ? 46.344 -6.641 -42.291 1.00 89.50 363 GLY A O 1
ATOM 2712 N N . VAL A 1 364 ? 46.523 -6.634 -44.529 1.00 91.75 364 VAL A N 1
ATOM 2713 C CA . VAL A 1 364 ? 46.585 -5.174 -44.706 1.00 91.75 364 VAL A CA 1
ATOM 2714 C C . VAL A 1 364 ? 45.671 -4.735 -45.854 1.00 91.75 364 VAL A C 1
ATOM 2716 O O . VAL A 1 364 ? 45.639 -5.365 -46.909 1.00 91.75 364 VAL A O 1
ATOM 2719 N N . CYS A 1 365 ? 44.946 -3.629 -45.681 1.00 91.00 365 CYS A N 1
ATOM 2720 C CA . CYS A 1 365 ? 44.122 -3.057 -46.746 1.00 91.00 365 CYS A CA 1
ATOM 2721 C C . CYS A 1 365 ? 44.996 -2.493 -47.876 1.00 91.00 365 CYS A C 1
ATOM 2723 O O . CYS A 1 365 ? 45.778 -1.564 -47.657 1.00 91.00 365 CYS A O 1
ATOM 2725 N N . ARG A 1 366 ? 44.864 -3.025 -49.094 1.00 90.62 366 ARG A N 1
ATOM 2726 C CA . ARG A 1 366 ? 45.545 -2.542 -50.308 1.00 90.62 366 ARG A CA 1
ATOM 2727 C C . ARG A 1 366 ? 44.510 -2.132 -51.353 1.00 90.62 366 ARG A C 1
ATOM 2729 O O . ARG A 1 366 ? 43.520 -2.832 -51.512 1.00 90.62 366 ARG A O 1
ATOM 2736 N N . CYS A 1 367 ? 44.741 -1.013 -52.041 1.00 88.69 367 CYS A N 1
ATOM 2737 C CA . CYS A 1 367 ? 43.866 -0.579 -53.132 1.00 88.69 367 CYS A CA 1
ATOM 2738 C C . CYS A 1 367 ? 43.868 -1.602 -54.277 1.00 88.69 367 CYS A C 1
ATOM 2740 O O . CYS A 1 367 ? 44.895 -2.238 -54.535 1.00 88.69 367 CYS A O 1
ATOM 2742 N N . ASP A 1 368 ? 42.727 -1.734 -54.947 1.00 87.44 368 ASP A N 1
ATOM 2743 C CA . ASP A 1 368 ? 42.566 -2.562 -56.139 1.00 87.44 368 ASP A CA 1
ATOM 2744 C C . ASP A 1 368 ? 43.413 -2.035 -57.313 1.00 87.44 368 ASP A C 1
ATOM 2746 O O . ASP A 1 368 ? 43.838 -0.875 -57.335 1.00 87.44 368 ASP A O 1
ATOM 2750 N N . GLU A 1 369 ? 43.674 -2.886 -58.312 1.00 83.38 369 GLU A N 1
ATOM 2751 C CA . GLU A 1 369 ? 44.464 -2.498 -59.487 1.00 83.38 369 GLU A CA 1
ATOM 2752 C C . GLU A 1 369 ? 43.876 -1.258 -60.186 1.00 83.38 369 GLU A C 1
ATOM 2754 O O . GLU A 1 369 ? 42.701 -1.216 -60.549 1.00 83.38 369 GLU A O 1
ATOM 2759 N N . GLY A 1 370 ? 44.715 -0.236 -60.393 1.00 75.56 370 GLY A N 1
ATOM 2760 C CA . GLY A 1 370 ? 44.311 1.045 -60.986 1.00 75.56 370 GLY A CA 1
ATOM 2761 C C . GLY A 1 370 ? 43.859 2.111 -59.980 1.00 75.56 370 GLY A C 1
ATOM 2762 O O . GLY A 1 370 ? 43.659 3.257 -60.383 1.00 75.56 370 GLY A O 1
ATOM 2763 N N . PHE A 1 371 ? 43.765 1.775 -58.690 1.00 79.06 371 PHE A N 1
ATOM 2764 C CA . PHE A 1 371 ? 43.503 2.720 -57.609 1.00 79.06 371 PHE A CA 1
ATOM 2765 C C . PHE A 1 371 ? 44.729 2.877 -56.705 1.00 79.06 371 PHE A C 1
ATOM 2767 O O . PHE A 1 371 ? 45.447 1.917 -56.426 1.00 79.06 371 PHE A O 1
ATOM 2774 N N . TYR A 1 372 ? 44.969 4.093 -56.215 1.00 76.31 372 TYR A N 1
ATOM 2775 C CA . TYR A 1 372 ? 46.115 4.386 -55.353 1.00 76.31 372 TYR A CA 1
ATOM 2776 C C . TYR A 1 372 ? 45.684 5.179 -54.125 1.00 76.31 372 TYR A C 1
ATOM 2778 O O . TYR A 1 372 ? 44.755 5.985 -54.169 1.00 76.31 372 TYR A O 1
ATOM 2786 N N . SER A 1 373 ? 46.387 4.958 -53.017 1.00 72.94 373 SER A N 1
ATOM 2787 C CA . SER A 1 373 ? 46.186 5.720 -51.795 1.00 72.94 373 SER A CA 1
ATOM 2788 C C . SER A 1 373 ? 47.114 6.939 -51.814 1.00 72.94 373 SER A C 1
ATOM 2790 O O . SER A 1 373 ? 48.342 6.815 -51.810 1.00 72.94 373 SER A O 1
ATOM 2792 N N . PHE A 1 374 ? 46.545 8.143 -51.908 1.00 61.56 374 PHE A N 1
ATOM 2793 C CA . PHE A 1 374 ? 47.342 9.370 -51.931 1.00 61.56 374 PHE A CA 1
ATOM 2794 C C . PHE A 1 374 ? 48.012 9.586 -50.568 1.00 61.56 374 PHE A C 1
ATOM 2796 O O . PHE A 1 374 ? 47.392 10.028 -49.606 1.00 61.56 374 PHE A O 1
ATOM 2803 N N . ARG A 1 375 ? 49.319 9.334 -50.483 1.00 59.12 375 ARG A N 1
ATOM 2804 C CA . ARG A 1 375 ? 50.160 10.064 -49.529 1.00 59.12 375 ARG A CA 1
ATOM 2805 C C . ARG A 1 375 ? 50.561 11.355 -50.220 1.00 59.12 375 ARG A C 1
ATOM 2807 O O . ARG A 1 375 ? 51.284 11.296 -51.212 1.00 59.12 375 ARG A O 1
ATOM 2814 N N . SER A 1 376 ? 50.111 12.504 -49.722 1.00 45.03 376 SER A N 1
ATOM 2815 C CA . SER A 1 376 ? 50.665 13.786 -50.162 1.00 45.03 376 SER A CA 1
ATOM 2816 C C . SER A 1 376 ? 52.196 13.713 -50.068 1.00 45.03 376 SER A C 1
ATOM 2818 O O . SER A 1 376 ? 52.709 13.393 -48.989 1.00 45.03 376 SER A O 1
ATOM 2820 N N . PRO A 1 377 ? 52.955 13.952 -51.153 1.00 44.44 377 PRO A N 1
ATOM 2821 C CA . PRO A 1 377 ? 54.395 14.082 -51.025 1.00 44.44 377 PRO A CA 1
ATOM 2822 C C . PRO A 1 377 ? 54.693 15.295 -50.130 1.00 44.44 377 PRO A C 1
ATOM 2824 O O . PRO A 1 377 ? 53.999 16.311 -50.241 1.00 44.44 377 PRO A O 1
ATOM 2827 N N . PRO A 1 378 ? 55.702 15.237 -49.241 1.00 43.41 378 PRO A N 1
ATOM 2828 C CA . PRO A 1 378 ? 56.171 16.446 -48.585 1.00 43.41 378 PRO A CA 1
ATOM 2829 C C . PRO A 1 378 ? 56.597 17.433 -49.676 1.00 43.41 378 PRO A C 1
ATOM 2831 O O . PRO A 1 378 ? 57.317 17.063 -50.607 1.00 43.41 378 PRO A O 1
ATOM 2834 N N . ALA A 1 379 ? 56.114 18.673 -49.584 1.00 39.44 379 ALA A N 1
ATOM 2835 C CA . ALA A 1 379 ? 56.470 19.738 -50.512 1.00 39.44 379 ALA A CA 1
ATOM 2836 C C . ALA A 1 379 ? 58.003 19.798 -50.697 1.00 39.44 379 ALA A C 1
ATOM 2838 O O . ALA A 1 379 ? 58.739 19.735 -49.704 1.00 39.44 379 ALA A O 1
ATOM 2839 N N . PRO A 1 380 ? 58.523 19.922 -51.930 1.00 42.09 380 PRO A N 1
ATOM 2840 C CA . PRO A 1 380 ? 59.958 20.020 -52.143 1.00 42.09 380 PRO A CA 1
ATOM 2841 C C . PRO A 1 380 ? 60.422 21.414 -51.707 1.00 42.09 380 PRO A C 1
ATOM 2843 O O . PRO A 1 380 ? 60.340 22.364 -52.481 1.00 42.09 380 PRO A O 1
ATOM 2846 N N . GLY A 1 381 ? 60.895 21.567 -50.464 1.00 52.19 381 GLY A N 1
ATOM 2847 C CA . GLY A 1 381 ? 61.543 22.826 -50.083 1.00 52.19 381 GLY A CA 1
ATOM 2848 C C . GLY A 1 381 ? 61.772 23.178 -48.614 1.00 52.19 381 GLY A C 1
ATOM 2849 O O . GLY A 1 381 ? 62.366 24.227 -48.383 1.00 52.19 381 GLY A O 1
ATOM 2850 N N . SER A 1 382 ? 61.382 22.391 -47.608 1.00 36.50 382 SER A N 1
ATOM 2851 C CA . SER A 1 382 ? 61.609 22.790 -46.205 1.00 36.50 382 SER A CA 1
ATOM 2852 C C . SER A 1 382 ? 62.739 22.001 -45.536 1.00 36.50 382 SER A C 1
ATOM 2854 O O . SER A 1 382 ? 62.640 20.816 -45.224 1.00 36.50 382 SER A O 1
ATOM 2856 N N . ARG A 1 383 ? 63.855 22.698 -45.289 1.00 45.00 383 ARG A N 1
ATOM 2857 C CA . ARG A 1 383 ? 64.897 22.268 -44.350 1.00 45.00 383 ARG A CA 1
ATOM 2858 C C . ARG A 1 383 ? 64.293 22.113 -42.946 1.00 45.00 383 ARG A C 1
ATOM 2860 O O . ARG A 1 383 ? 63.755 23.069 -42.408 1.00 45.00 383 ARG A O 1
ATOM 2867 N N . ALA A 1 384 ? 64.458 20.913 -42.393 1.00 42.50 384 ALA A N 1
ATOM 2868 C CA . ALA A 1 384 ? 64.579 20.550 -40.978 1.00 42.50 384 ALA A CA 1
ATOM 2869 C C . ALA A 1 384 ? 63.811 21.376 -39.918 1.00 42.50 384 ALA A C 1
ATOM 2871 O O . ALA A 1 384 ? 64.264 22.436 -39.495 1.00 42.50 384 ALA A O 1
ATOM 2872 N N . ALA A 1 385 ? 62.773 20.763 -39.341 1.00 32.19 385 ALA A N 1
ATOM 2873 C CA . ALA A 1 385 ? 62.438 20.886 -37.918 1.00 32.19 385 ALA A CA 1
ATOM 2874 C C . ALA A 1 385 ? 61.785 19.571 -37.426 1.00 32.19 385 ALA A C 1
ATOM 2876 O O . ALA A 1 385 ? 60.996 18.988 -38.172 1.00 32.19 385 ALA A O 1
ATOM 2877 N N . PRO A 1 386 ? 62.097 19.069 -36.214 1.00 52.28 386 PRO A N 1
ATOM 2878 C CA . PRO A 1 386 ? 61.551 17.817 -35.708 1.00 52.28 386 PRO A CA 1
ATOM 2879 C C . PRO A 1 386 ? 60.337 18.092 -34.820 1.00 52.28 386 PRO A C 1
ATOM 2881 O O . PRO A 1 386 ? 60.499 18.507 -33.681 1.00 52.28 386 PRO A O 1
ATOM 2884 N N . LEU A 1 387 ? 59.128 17.821 -35.304 1.00 34.62 387 LEU A N 1
ATOM 2885 C CA . LEU A 1 387 ? 57.957 17.604 -34.454 1.00 34.62 387 LEU A CA 1
ATOM 2886 C C . LEU A 1 387 ? 57.047 16.580 -35.133 1.00 34.62 387 LEU A C 1
ATOM 2888 O O . LEU A 1 387 ? 56.746 16.686 -36.321 1.00 34.62 387 LEU A O 1
ATOM 2892 N N . MET A 1 388 ? 56.658 15.566 -34.359 1.00 42.12 388 MET A N 1
ATOM 2893 C CA . MET A 1 388 ? 55.711 14.523 -34.735 1.00 42.12 388 MET A CA 1
ATOM 2894 C C . MET A 1 388 ? 54.433 15.147 -35.307 1.00 42.12 388 MET A C 1
ATOM 2896 O O . MET A 1 388 ? 53.582 15.626 -34.566 1.00 42.12 388 MET A O 1
ATOM 2900 N N . SER A 1 389 ? 54.288 15.116 -36.627 1.00 34.50 389 SER A N 1
ATOM 2901 C CA . SER A 1 389 ? 52.999 15.247 -37.297 1.00 34.50 389 SER A CA 1
ATOM 2902 C C . SER A 1 389 ? 52.797 13.970 -38.098 1.00 34.50 389 SER A C 1
ATOM 2904 O O . SER A 1 389 ? 53.328 13.778 -39.191 1.00 34.50 389 SER A O 1
ATOM 2906 N N . VAL A 1 390 ? 52.084 13.032 -37.479 1.00 38.41 390 VAL A N 1
ATOM 2907 C CA . VAL A 1 390 ? 51.509 11.891 -38.185 1.00 38.41 390 VAL A CA 1
ATOM 2908 C C . VAL A 1 390 ? 50.531 12.493 -39.191 1.00 38.41 390 VAL A C 1
ATOM 2910 O O . VAL A 1 390 ? 49.504 13.043 -38.803 1.00 38.41 390 VAL A O 1
ATOM 2913 N N . CYS A 1 391 ? 50.890 12.477 -40.473 1.00 35.56 391 CYS A N 1
ATOM 2914 C CA . CYS A 1 391 ? 49.950 12.811 -41.537 1.00 35.56 391 CYS A CA 1
ATOM 2915 C C . CYS A 1 391 ? 48.765 11.832 -41.454 1.00 35.56 391 CYS A C 1
ATOM 2917 O O . CYS A 1 391 ? 49.011 10.642 -41.218 1.00 35.56 391 CYS A O 1
ATOM 2919 N N . PRO A 1 392 ? 47.508 12.279 -41.636 1.00 44.75 392 PRO A N 1
ATOM 2920 C CA . PRO A 1 392 ? 46.382 11.359 -41.703 1.00 44.75 392 PRO A CA 1
ATOM 2921 C C . PRO A 1 392 ? 46.628 10.341 -42.822 1.00 44.75 392 PRO A C 1
ATOM 2923 O O . PRO A 1 392 ? 47.152 10.679 -43.888 1.00 44.75 392 PRO A O 1
ATOM 2926 N N . ALA A 1 393 ? 46.309 9.076 -42.549 1.00 49.22 393 ALA A N 1
ATOM 2927 C CA . ALA A 1 393 ? 46.320 8.042 -43.571 1.00 49.22 393 ALA A CA 1
ATOM 2928 C C . ALA A 1 393 ? 45.369 8.449 -44.717 1.00 49.22 393 ALA A C 1
ATOM 2930 O O . ALA A 1 393 ? 44.370 9.121 -44.452 1.00 49.22 393 ALA A O 1
ATOM 2931 N N . PRO A 1 394 ? 45.657 8.067 -45.975 1.00 56.78 394 PRO A N 1
ATOM 2932 C CA . PRO A 1 394 ? 44.710 8.261 -47.070 1.00 56.78 394 PRO A CA 1
ATOM 2933 C C . PRO A 1 394 ? 43.351 7.665 -46.689 1.00 56.78 394 PRO A C 1
ATOM 2935 O O . PRO A 1 394 ? 43.279 6.492 -46.335 1.00 56.78 394 PRO A O 1
ATOM 2938 N N . SER A 1 395 ? 42.286 8.464 -46.734 1.00 64.12 395 SER A N 1
ATOM 2939 C CA . SER A 1 395 ? 40.929 8.039 -46.361 1.00 64.12 395 SER A CA 1
ATOM 2940 C C . SER A 1 395 ? 40.199 7.283 -47.477 1.00 64.12 395 SER A C 1
ATOM 2942 O O . SER A 1 395 ? 39.134 6.728 -47.231 1.00 64.12 395 SER A O 1
ATOM 2944 N N . ALA A 1 396 ? 40.759 7.237 -48.691 1.00 74.44 396 ALA A N 1
ATOM 2945 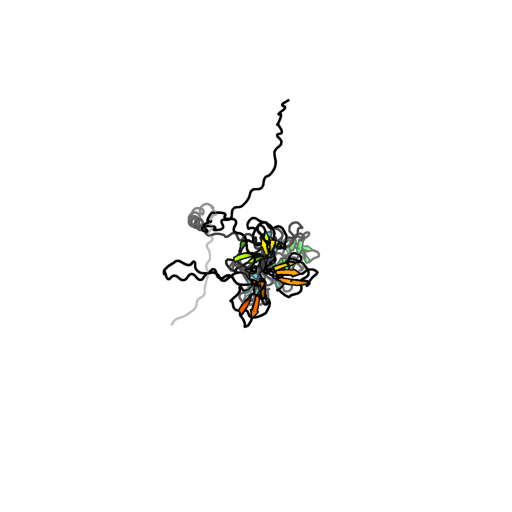C CA . ALA A 1 396 ? 40.157 6.588 -49.852 1.00 74.44 396 ALA A CA 1
ATOM 2946 C C . ALA A 1 396 ? 41.212 6.087 -50.857 1.00 74.44 396 ALA A C 1
ATOM 2948 O O . ALA A 1 396 ? 42.369 6.519 -50.849 1.00 74.44 396 ALA A O 1
ATOM 2949 N N . CYS A 1 397 ? 40.788 5.171 -51.729 1.00 80.19 397 CYS A N 1
ATOM 2950 C CA . CYS A 1 397 ? 41.506 4.762 -52.933 1.00 80.19 397 CYS A CA 1
ATOM 2951 C C . CYS A 1 397 ? 40.916 5.526 -54.128 1.00 80.19 397 CYS A C 1
ATOM 2953 O O . CYS A 1 397 ? 39.738 5.362 -54.439 1.00 80.19 397 CYS A O 1
ATOM 2955 N N . GLU A 1 398 ? 41.711 6.362 -54.796 1.00 77.88 398 GLU A N 1
ATOM 2956 C CA . GLU A 1 398 ? 41.254 7.159 -55.944 1.00 77.88 398 GLU A CA 1
ATOM 2957 C C . GLU A 1 398 ? 41.821 6.626 -57.264 1.00 77.88 398 GLU A C 1
ATOM 2959 O O . GLU A 1 398 ? 42.938 6.100 -57.320 1.00 77.88 398 GLU A O 1
ATOM 2964 N N . TRP A 1 399 ? 41.036 6.766 -58.335 1.00 66.94 399 TRP A N 1
ATOM 2965 C CA . TRP A 1 399 ? 41.432 6.370 -59.685 1.00 66.94 399 TRP A CA 1
ATOM 2966 C C . TRP A 1 399 ? 42.300 7.456 -60.327 1.00 66.94 399 TRP A C 1
ATOM 2968 O O . TRP A 1 399 ? 41.891 8.615 -60.409 1.00 66.94 399 TRP A O 1
ATOM 2978 N N . GLN A 1 400 ? 43.478 7.091 -60.834 1.00 60.28 400 GLN A N 1
ATOM 2979 C CA . GLN A 1 400 ? 44.259 7.987 -61.689 1.00 60.28 400 GLN A CA 1
ATOM 2980 C C . GLN A 1 400 ? 43.936 7.735 -63.162 1.00 60.28 400 GLN A C 1
ATOM 2982 O O . GLN A 1 400 ? 44.077 6.620 -63.663 1.00 60.28 400 GLN A O 1
ATOM 2987 N N . LEU A 1 401 ? 43.587 8.809 -63.879 1.00 49.22 401 LEU A N 1
ATOM 2988 C CA . LEU A 1 401 ? 43.645 8.830 -65.339 1.00 49.22 401 LEU A CA 1
ATOM 2989 C C . LEU A 1 401 ? 45.078 8.476 -65.779 1.00 49.22 401 LEU A C 1
ATOM 2991 O O . LEU A 1 401 ? 46.027 9.054 -65.239 1.00 49.22 401 LEU A O 1
ATOM 2995 N N . PRO A 1 402 ? 45.271 7.575 -66.759 1.00 46.66 402 PRO A N 1
ATOM 2996 C CA . PRO A 1 402 ? 46.597 7.290 -67.288 1.00 46.66 402 PRO A CA 1
ATOM 2997 C C . PRO A 1 402 ? 47.232 8.589 -67.791 1.00 46.66 402 PRO A C 1
ATOM 2999 O O . PRO A 1 402 ? 46.618 9.334 -68.554 1.00 46.66 402 PRO A O 1
ATOM 3002 N N . SER A 1 403 ? 48.475 8.845 -67.384 1.00 48.81 403 SER A N 1
ATOM 3003 C CA . SER A 1 403 ? 49.257 10.068 -67.627 1.00 48.81 403 SER A CA 1
ATOM 3004 C C . SER A 1 403 ? 49.599 10.356 -69.103 1.00 48.81 403 SER A C 1
ATOM 3006 O O . SER A 1 403 ? 50.563 11.059 -69.382 1.00 48.81 403 SER A O 1
ATOM 3008 N N . ASN A 1 404 ? 48.832 9.826 -70.060 1.00 50.34 404 ASN A N 1
ATOM 3009 C CA . ASN A 1 404 ? 49.049 9.940 -71.503 1.00 50.34 404 ASN A CA 1
ATOM 3010 C C . ASN A 1 404 ? 47.831 10.517 -72.245 1.00 50.34 404 ASN A C 1
ATOM 3012 O O . ASN A 1 404 ? 47.501 10.080 -73.346 1.00 50.34 404 ASN A O 1
ATOM 3016 N N . VAL A 1 405 ? 47.184 11.539 -71.680 1.00 36.91 405 VAL A N 1
ATOM 3017 C CA . VAL A 1 405 ? 46.407 12.494 -72.482 1.00 36.91 405 VAL A CA 1
ATOM 3018 C C . VAL A 1 405 ? 47.141 13.833 -72.425 1.00 36.91 405 VAL A C 1
ATOM 3020 O O . VAL A 1 405 ? 47.317 14.366 -71.328 1.00 36.91 405 VAL A O 1
ATOM 3023 N N . PRO A 1 406 ? 47.605 14.392 -73.559 1.00 36.88 406 PRO A N 1
ATOM 3024 C CA . PRO A 1 406 ? 48.166 15.732 -73.575 1.00 36.88 406 PRO A CA 1
ATOM 3025 C C . PRO A 1 406 ? 47.038 16.722 -73.279 1.00 36.88 406 PRO A C 1
ATOM 3027 O O . PRO A 1 406 ? 46.275 17.105 -74.163 1.00 36.88 406 PRO A O 1
ATOM 3030 N N . VAL A 1 407 ? 46.913 17.131 -72.018 1.00 34.34 407 VAL A N 1
ATOM 3031 C CA . VAL A 1 407 ? 46.138 18.316 -71.663 1.00 34.34 407 VAL A CA 1
ATOM 3032 C C . VAL A 1 407 ? 46.946 19.506 -72.163 1.00 34.34 407 VAL A C 1
ATOM 3034 O O . VAL A 1 407 ? 47.999 19.842 -71.624 1.00 34.34 407 VAL A O 1
ATOM 3037 N N . THR A 1 408 ? 46.480 20.123 -73.244 1.00 34.94 408 THR A N 1
ATOM 3038 C CA . THR A 1 408 ? 46.927 21.453 -73.649 1.00 34.94 408 THR A CA 1
ATOM 3039 C C . THR A 1 408 ? 46.732 22.400 -72.470 1.00 34.94 408 THR A C 1
ATOM 3041 O O . THR A 1 408 ? 45.596 22.641 -72.059 1.00 34.94 408 THR A O 1
ATOM 3044 N N . LEU A 1 409 ? 47.839 22.911 -71.922 1.00 34.12 409 LEU A N 1
ATOM 3045 C CA . LEU A 1 409 ? 47.846 23.983 -70.933 1.00 34.12 409 LEU A CA 1
ATOM 3046 C C . LEU A 1 409 ? 47.081 25.190 -71.492 1.00 34.12 409 LEU A C 1
ATOM 3048 O O . LEU A 1 409 ? 47.602 25.934 -72.320 1.00 34.12 409 LEU A O 1
ATOM 3052 N N . ALA A 1 410 ? 45.866 25.407 -71.000 1.00 30.72 410 ALA A N 1
ATOM 3053 C CA . ALA A 1 410 ? 45.330 26.750 -70.875 1.00 30.72 410 ALA A CA 1
ATOM 3054 C C . ALA A 1 410 ? 45.830 27.288 -69.531 1.00 30.72 410 ALA A C 1
ATOM 3056 O O . ALA A 1 410 ? 45.450 26.810 -68.465 1.00 30.72 410 ALA A O 1
ATOM 3057 N N . THR A 1 411 ? 46.750 28.243 -69.599 1.00 37.75 411 THR A N 1
ATOM 3058 C CA . THR A 1 411 ? 47.204 29.046 -68.467 1.00 37.75 411 THR A CA 1
ATOM 3059 C C . THR A 1 411 ? 46.016 29.775 -67.844 1.00 37.75 411 THR A C 1
ATOM 3061 O O . THR A 1 411 ? 45.421 30.633 -68.494 1.00 37.75 411 THR A O 1
ATOM 3064 N N . PHE A 1 412 ? 45.705 29.473 -66.587 1.00 28.86 412 PHE A N 1
ATOM 3065 C CA . PHE A 1 412 ? 44.991 30.392 -65.708 1.00 28.86 412 PHE A CA 1
ATOM 3066 C C . PHE A 1 412 ? 45.807 30.550 -64.427 1.00 28.86 412 PHE A C 1
ATOM 3068 O O . PHE A 1 412 ? 46.051 29.595 -63.692 1.00 28.86 412 PHE A O 1
ATOM 3075 N N . GLU A 1 413 ? 46.298 31.769 -64.228 1.00 38.94 413 GLU A N 1
ATOM 3076 C CA . GLU A 1 413 ? 46.975 32.228 -63.024 1.00 38.94 413 GLU A CA 1
ATOM 3077 C C . GLU A 1 413 ? 45.970 32.308 -61.868 1.00 38.94 413 GLU A C 1
ATOM 3079 O O . GLU A 1 413 ? 44.933 32.957 -62.002 1.00 38.94 413 GLU A O 1
ATOM 3084 N N . SER A 1 414 ? 46.267 31.671 -60.733 1.00 34.81 414 SER A N 1
ATOM 3085 C CA . SER A 1 414 ? 46.291 32.280 -59.383 1.00 34.81 414 SER A CA 1
ATOM 3086 C C . SER A 1 414 ? 46.292 31.208 -58.272 1.00 34.81 414 SER A C 1
ATOM 3088 O O . SER A 1 414 ? 45.705 30.140 -58.447 1.00 34.81 414 SER A O 1
ATOM 3090 N N . PRO A 1 415 ? 46.977 31.451 -57.135 1.00 37.66 415 PRO A N 1
ATOM 3091 C CA . PRO A 1 415 ? 47.112 30.490 -56.043 1.00 37.66 415 PRO A CA 1
ATOM 3092 C C . PRO A 1 415 ? 45.968 30.633 -55.025 1.00 37.66 415 PRO A C 1
ATOM 3094 O O . PRO A 1 415 ? 45.631 31.745 -54.624 1.00 37.66 415 PRO A O 1
ATOM 3097 N N . ILE A 1 416 ? 45.400 29.513 -54.569 1.00 33.88 416 ILE A N 1
ATOM 3098 C CA . ILE A 1 416 ? 44.485 29.481 -53.418 1.00 33.88 416 ILE A CA 1
ATOM 3099 C C . ILE A 1 416 ? 45.223 28.838 -52.243 1.00 33.88 416 ILE A C 1
ATOM 3101 O O . ILE A 1 416 ? 45.515 27.642 -52.248 1.00 33.88 416 ILE A O 1
ATOM 3105 N N . ASP A 1 417 ? 45.527 29.674 -51.250 1.00 28.81 417 ASP A N 1
ATOM 3106 C CA . ASP A 1 417 ? 45.988 29.298 -49.916 1.00 28.81 417 ASP A CA 1
ATOM 3107 C C . ASP A 1 417 ? 44.926 28.461 -49.186 1.00 28.81 417 ASP A C 1
ATOM 3109 O O . ASP A 1 417 ? 43.769 28.863 -49.060 1.00 28.81 417 ASP A O 1
ATOM 3113 N N . CYS A 1 418 ? 45.335 27.314 -48.644 1.00 28.30 418 CYS A N 1
ATOM 3114 C CA . CYS A 1 418 ? 44.539 26.528 -47.704 1.00 28.30 418 CYS A CA 1
ATOM 3115 C C . CYS A 1 418 ? 44.980 26.846 -46.270 1.00 28.30 418 CYS A C 1
ATOM 3117 O O . CYS A 1 418 ? 45.887 26.210 -45.737 1.00 28.30 418 CYS A O 1
ATOM 3119 N N . ALA A 1 419 ? 44.318 27.807 -45.629 1.00 32.28 419 ALA A N 1
ATOM 3120 C CA . ALA A 1 419 ? 44.327 27.946 -44.177 1.00 32.28 419 ALA A CA 1
ATOM 3121 C C . ALA A 1 419 ? 42.978 28.500 -43.695 1.00 32.28 419 ALA A C 1
ATOM 3123 O O . ALA A 1 419 ? 42.551 29.565 -44.131 1.00 32.28 419 ALA A O 1
ATOM 3124 N N . ASN A 1 420 ? 42.376 27.787 -42.738 1.00 32.84 420 ASN A N 1
ATOM 3125 C CA . ASN A 1 420 ? 41.149 28.088 -41.985 1.00 32.84 420 ASN A CA 1
ATOM 3126 C C . ASN A 1 420 ? 39.818 27.661 -42.618 1.00 32.84 420 ASN A C 1
ATOM 3128 O O . ASN A 1 420 ? 39.146 28.465 -43.249 1.00 32.84 420 ASN A O 1
ATOM 3132 N N . VAL A 1 421 ? 39.353 26.458 -42.262 1.00 30.52 421 VAL A N 1
ATOM 3133 C CA . VAL A 1 421 ? 37.933 26.254 -41.927 1.00 30.52 421 VAL A CA 1
ATOM 3134 C C . VAL A 1 421 ? 37.840 25.302 -40.730 1.00 30.52 421 VAL A C 1
ATOM 3136 O O . VAL A 1 421 ? 38.088 24.106 -40.846 1.00 30.52 421 VAL A O 1
ATOM 3139 N N . ALA A 1 422 ? 37.495 25.858 -39.569 1.00 30.00 422 ALA A N 1
ATOM 3140 C CA . ALA A 1 422 ? 36.868 25.131 -38.469 1.00 30.00 422 ALA A CA 1
ATOM 3141 C C . ALA A 1 422 ? 35.342 25.145 -38.689 1.00 30.00 422 ALA A C 1
ATOM 3143 O O . ALA A 1 422 ? 34.837 26.136 -39.225 1.00 30.00 422 ALA A O 1
ATOM 3144 N N . PRO A 1 423 ? 34.585 24.118 -38.270 1.00 33.69 423 PRO A N 1
ATOM 3145 C CA . PRO A 1 423 ? 33.135 24.160 -38.359 1.00 33.69 423 PRO A CA 1
ATOM 3146 C C . PRO A 1 423 ? 32.558 24.862 -37.124 1.00 33.69 423 PRO A C 1
ATOM 3148 O O . PRO A 1 423 ? 32.634 24.355 -36.006 1.00 33.69 423 PRO A O 1
ATOM 3151 N N . THR A 1 424 ? 31.947 26.027 -37.323 1.00 28.53 424 THR A N 1
ATOM 3152 C CA . THR A 1 424 ? 30.956 26.578 -36.396 1.00 28.53 424 THR A CA 1
ATOM 3153 C C . THR A 1 424 ? 29.564 26.325 -36.956 1.00 28.53 424 THR A C 1
ATOM 3155 O O . THR A 1 424 ? 29.226 26.731 -38.065 1.00 28.53 424 THR A O 1
ATOM 3158 N N . PHE A 1 425 ? 28.752 25.638 -36.156 1.00 30.11 425 PHE A N 1
ATOM 3159 C CA . PHE A 1 425 ? 27.307 25.557 -36.316 1.00 30.11 425 PHE A CA 1
ATOM 3160 C C . PHE A 1 425 ? 26.688 26.963 -36.302 1.00 30.11 425 PHE A C 1
ATOM 3162 O O . PHE A 1 425 ? 26.979 27.764 -35.413 1.00 30.11 425 PHE A O 1
ATOM 3169 N N . SER A 1 426 ? 25.760 27.230 -37.219 1.00 28.34 426 SER A N 1
ATOM 3170 C CA . SER A 1 426 ? 24.736 28.258 -37.039 1.00 28.34 426 SER A CA 1
ATOM 3171 C C . SER A 1 426 ? 23.395 27.748 -37.559 1.00 28.34 426 SER A C 1
ATOM 3173 O O . SER A 1 426 ? 23.285 27.163 -38.636 1.00 28.34 426 SER A O 1
ATOM 3175 N N . ALA A 1 427 ? 22.374 27.921 -36.726 1.00 29.97 427 ALA A N 1
ATOM 3176 C CA . ALA A 1 427 ? 21.002 27.569 -37.022 1.00 29.97 427 ALA A CA 1
ATOM 3177 C C . ALA A 1 427 ? 20.281 28.716 -37.751 1.00 29.97 427 ALA A C 1
ATOM 3179 O O . ALA A 1 427 ? 20.415 29.879 -37.378 1.00 29.97 427 ALA A O 1
ATOM 3180 N N . SER A 1 428 ? 19.420 28.309 -38.692 1.00 30.20 428 SER A N 1
ATOM 3181 C CA . SER A 1 428 ? 18.113 28.884 -39.067 1.00 30.20 428 SER A CA 1
ATOM 3182 C C . SER A 1 428 ? 18.009 30.320 -39.612 1.00 30.20 428 SER A C 1
ATOM 3184 O O . SER A 1 428 ? 18.234 31.284 -38.892 1.00 30.20 428 SER A O 1
ATOM 3186 N N . ALA A 1 429 ? 17.450 30.450 -40.826 1.00 30.61 429 ALA A N 1
ATOM 3187 C CA . ALA A 1 429 ? 16.143 31.095 -41.057 1.00 30.61 429 ALA A CA 1
ATOM 3188 C C . ALA A 1 429 ? 15.720 30.993 -42.541 1.00 30.61 429 ALA A C 1
ATOM 3190 O O . ALA A 1 429 ? 16.348 31.581 -43.418 1.00 30.61 429 ALA A O 1
ATOM 3191 N N . PHE A 1 430 ? 14.621 30.281 -42.806 1.00 30.91 430 PHE A N 1
ATOM 3192 C CA . PHE A 1 430 ? 13.848 30.353 -44.051 1.00 30.91 430 PHE A CA 1
ATOM 3193 C C . PHE A 1 430 ? 12.513 31.055 -43.757 1.00 30.91 430 PHE A C 1
ATOM 3195 O O . PHE A 1 430 ? 11.960 30.946 -42.664 1.00 30.91 430 PHE A O 1
ATOM 3202 N N . SER A 1 431 ? 12.056 31.827 -44.736 1.00 30.28 431 SER A N 1
ATOM 3203 C CA . SER A 1 431 ? 11.035 32.873 -44.667 1.00 30.28 431 SER A CA 1
ATOM 3204 C C . SER A 1 431 ? 9.587 32.383 -44.489 1.00 30.28 431 SER A C 1
ATOM 3206 O O . SER A 1 431 ? 9.186 31.383 -45.077 1.00 30.28 431 SER A O 1
ATOM 3208 N N . LEU A 1 432 ? 8.771 33.177 -43.782 1.00 33.41 432 LEU A N 1
ATOM 3209 C CA . LEU A 1 432 ? 7.299 33.175 -43.840 1.00 33.41 432 LEU A CA 1
ATOM 3210 C C . LEU A 1 432 ? 6.798 34.377 -44.674 1.00 33.41 432 LEU A C 1
ATOM 3212 O O . LEU A 1 432 ? 7.468 35.415 -44.692 1.00 33.41 432 LEU A O 1
ATOM 3216 N N . PRO A 1 433 ? 5.639 34.281 -45.357 1.00 42.53 433 PRO A N 1
ATOM 3217 C CA . PRO A 1 43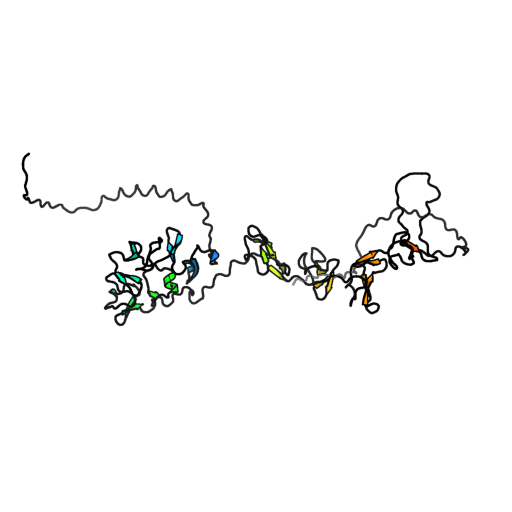3 ? 5.111 35.353 -46.194 1.00 42.53 433 PRO A CA 1
ATOM 3218 C C . PRO A 1 433 ? 4.149 36.300 -45.447 1.00 42.53 433 PRO A C 1
ATOM 3220 O O . PRO A 1 433 ? 3.353 35.878 -44.617 1.00 42.53 433 PRO A O 1
ATOM 3223 N N . LYS A 1 434 ? 4.245 37.582 -45.826 1.00 30.48 434 LYS A N 1
ATOM 3224 C CA . LYS A 1 434 ? 3.249 38.678 -45.861 1.00 30.48 434 LYS A CA 1
ATOM 3225 C C . LYS A 1 434 ? 1.944 38.566 -45.044 1.00 30.48 434 LYS A C 1
ATOM 3227 O O . LYS A 1 434 ? 1.071 37.753 -45.331 1.00 30.48 434 LYS A O 1
ATOM 3232 N N . GLU A 1 435 ? 1.764 39.567 -44.181 1.00 37.12 435 GLU A N 1
ATOM 3233 C CA . GLU A 1 435 ? 0.493 40.047 -43.618 1.00 37.12 435 GLU A CA 1
ATOM 3234 C C . GLU A 1 435 ? -0.543 40.454 -44.687 1.00 37.12 435 GLU A C 1
ATOM 3236 O O . GLU A 1 435 ? -0.178 40.947 -45.762 1.00 37.12 435 GLU A O 1
ATOM 3241 N N . PRO A 1 436 ? -1.835 40.430 -44.320 1.00 43.06 436 PRO A N 1
ATOM 3242 C CA . PRO A 1 436 ? -2.763 41.489 -44.673 1.00 43.06 436 PRO A CA 1
ATOM 3243 C C . PRO A 1 436 ? -3.211 42.272 -43.429 1.00 43.06 436 PRO A C 1
ATOM 3245 O O . PRO A 1 436 ? -3.536 41.725 -42.377 1.00 43.06 436 PRO A O 1
ATOM 3248 N N . THR A 1 437 ? -3.254 43.587 -43.599 1.00 42.00 437 THR A N 1
ATOM 3249 C CA . THR A 1 437 ? -3.810 44.575 -42.681 1.00 42.00 437 THR A CA 1
ATOM 3250 C C . THR A 1 437 ? -5.330 44.425 -42.561 1.00 42.00 437 THR A C 1
ATOM 3252 O O . THR A 1 437 ? -6.029 44.319 -43.568 1.00 42.00 437 THR A O 1
ATOM 3255 N N . LEU A 1 438 ? -5.871 44.484 -41.338 1.00 32.69 438 LEU A N 1
ATOM 3256 C CA . LEU A 1 438 ? -7.305 44.701 -41.132 1.00 32.69 438 LEU A CA 1
ATOM 3257 C C . LEU A 1 438 ? -7.555 45.626 -39.940 1.00 32.69 438 LEU A C 1
ATOM 3259 O O . LEU A 1 438 ? -7.157 45.371 -38.805 1.00 32.69 438 LEU A O 1
ATOM 3263 N N . SER A 1 439 ? -8.178 46.751 -40.272 1.00 32.22 439 SER A N 1
ATOM 3264 C CA . SER A 1 439 ? -8.519 47.874 -39.414 1.00 32.22 439 SER A CA 1
ATOM 3265 C C . SER A 1 439 ? -9.665 47.532 -38.461 1.00 32.22 439 SER A C 1
ATOM 3267 O O . SER A 1 439 ? -10.696 47.011 -38.879 1.00 32.22 439 SER A O 1
ATOM 3269 N N . VAL A 1 440 ? -9.510 47.898 -37.189 1.00 31.00 440 VAL A N 1
ATOM 3270 C CA . VAL A 1 440 ? -10.591 47.914 -36.198 1.00 31.00 440 VAL A CA 1
ATOM 3271 C C . VAL A 1 440 ? -11.317 49.256 -36.304 1.00 31.00 440 VAL A C 1
ATOM 3273 O O . VAL A 1 440 ? -10.734 50.303 -36.029 1.00 31.00 440 VAL A O 1
ATOM 3276 N N . ILE A 1 441 ? -12.591 49.220 -36.699 1.00 33.03 441 ILE A N 1
ATOM 3277 C CA . ILE A 1 441 ? -13.535 50.333 -36.556 1.00 33.03 441 ILE A CA 1
ATOM 3278 C C . ILE A 1 441 ? -14.339 50.086 -35.276 1.00 33.03 441 ILE A C 1
ATOM 3280 O O . ILE A 1 441 ? -15.097 49.123 -35.180 1.00 33.03 441 ILE A O 1
ATOM 3284 N N . LEU A 1 442 ? -14.157 50.973 -34.299 1.00 35.28 442 LEU A N 1
ATOM 3285 C CA . LEU A 1 442 ? -15.047 51.163 -33.156 1.00 35.28 442 LEU A CA 1
ATOM 3286 C C . LEU A 1 442 ? -16.309 51.894 -33.633 1.00 35.28 442 LEU A C 1
ATOM 3288 O O . LEU A 1 442 ? -16.207 53.006 -34.148 1.00 35.28 442 LEU A O 1
ATOM 3292 N N . ILE A 1 443 ? -17.486 51.307 -33.416 1.00 33.75 443 ILE A N 1
ATOM 3293 C CA . ILE A 1 443 ? -18.758 52.039 -33.443 1.00 33.75 443 ILE A CA 1
ATOM 3294 C C . ILE A 1 443 ? -19.327 52.023 -32.026 1.00 33.75 443 ILE A C 1
ATOM 3296 O O . ILE A 1 443 ? -19.712 50.979 -31.507 1.00 33.75 443 ILE A O 1
ATOM 3300 N N . PHE A 1 444 ? -19.344 53.208 -31.419 1.00 33.19 444 PHE A N 1
ATOM 3301 C CA . PHE A 1 444 ? -20.262 53.580 -30.351 1.00 33.19 444 PHE A CA 1
ATOM 3302 C C . PHE A 1 444 ? -21.581 54.016 -30.991 1.00 33.19 444 PHE A C 1
ATOM 3304 O O . PHE A 1 444 ? -21.559 54.966 -31.770 1.00 33.19 444 PHE A O 1
ATOM 3311 N N . THR A 1 445 ? -22.682 53.365 -30.615 1.00 49.41 445 THR A N 1
ATOM 3312 C CA . THR A 1 445 ? -23.993 53.959 -30.277 1.00 49.41 445 THR A CA 1
ATOM 3313 C C . THR A 1 445 ? -24.863 52.892 -29.646 1.00 49.41 445 THR A C 1
ATOM 3315 O O . THR A 1 445 ? -25.020 51.838 -30.305 1.00 49.41 445 THR A O 1
#

Organism: NCBI:txid100452

Solvent-accessible surface area (backbone atoms only — not comparable to full-atom values): 26939 Å² total; per-residue (Å²): 136,83,85,79,90,82,89,80,82,90,83,85,86,82,93,74,93,79,82,93,82,78,97,85,85,87,80,81,78,74,74,78,77,68,68,78,71,68,70,75,74,74,80,73,87,79,70,80,79,72,75,82,83,68,68,73,44,48,82,71,30,61,74,61,30,36,57,39,54,51,21,80,77,42,61,43,68,34,32,37,90,60,30,39,77,34,86,87,80,72,42,44,41,50,39,23,47,43,76,34,64,25,74,84,77,37,45,39,49,22,78,56,35,41,72,53,93,44,23,13,36,47,38,94,80,35,36,76,41,76,96,72,30,32,52,39,51,75,78,31,28,51,80,73,34,71,32,89,44,47,82,31,32,60,35,92,49,35,29,46,55,96,46,21,16,34,50,27,95,69,32,32,72,57,49,75,73,60,39,46,70,49,59,61,52,84,68,51,49,39,52,65,84,65,39,47,51,32,34,96,86,39,74,56,65,74,67,75,71,75,81,51,39,35,34,76,38,79,30,63,32,78,90,47,33,30,74,65,33,44,40,76,30,66,77,73,13,39,12,38,43,40,92,67,31,18,71,56,94,31,37,50,39,75,35,37,37,38,76,36,82,33,71,25,65,71,38,30,34,70,61,34,36,27,73,28,74,80,26,42,36,11,38,46,36,93,59,30,20,77,60,94,42,39,43,42,76,30,38,33,45,78,35,79,43,84,48,76,66,42,25,28,72,63,31,36,30,33,67,92,77,72,33,20,13,41,43,37,93,67,32,21,72,51,88,72,41,46,41,73,36,39,35,58,76,38,78,39,92,48,78,73,39,28,32,74,59,30,41,45,53,98,44,24,14,38,47,36,94,72,32,44,61,62,70,79,73,79,74,93,79,79,83,84,81,94,71,97,71,83,72,80,70,31,80,53,42,46,75,67,78,72,94,82,66,88,74,78,83,75,89,75,91,80,88,82,84,91,80,87,85,79,92,76,91,80,83,87,88,83,88,82,84,81,88,82,91,81,85,87,81,87,81,90,130

Secondary structure (DSSP, 8-state):
------------------------SSSSSSSSSSSSSSSTTSS-S-S---------SGGGSPTTEEEEE-GGG-EEEEEPTTEEEETTTTEEEEEE-TTSB-TTTPEESSTTEEEETTEEEE-TTSEEEGGGTEEE-TT-BPTTSB-SSGGGBSSTTEEEETTEEEEPTTEEEPPHHHHTT-TT----EEETT--SSEETTEE-PPPPPS-PBPTTSEESSTT-BPTTEEESSTTTEEEEE-TTEEEETTEEEEPBPTTSEESSTT-BPTTEEESSTT-EEEEEPTTEEESSSSEEEPBPTTSB-SSTT-BPTTEEE-TTTT-BEEEPTTEEEETTEEEEPBPTTSB-SSTT-BPTTEEEETTEEEEPTTEEE--PPPPTT---------PPPPSSEEEPPPS-S-------------------------PPP------------

Sequence (445 aa):
MIWPVRSLNEQKYFLGSIRKAPQEVIQIRKRRLMQSHLNDFLLASSLTCVLITSWTTDVDCPARSSCRPDGCNGYVCLCSRGYVYDRRSATCEKGSPVGESCAGGEKCLSVMAICQRDVCQCQVFFRYVEEFQKCSFPSGNVVGERCNTKDNCSDPNSDCIKGFCACAEGYRLKTDEEYWVDPMNPKECVMFNSSLTLCKGKLVTPNPPADLIPAGEPCTGPNQCVSQAYCTANISGVCTCDSEHYNDKGKCGDRRVAGSTCFGTGQCVVNSECSSTMGGTCDCRSGYYESGGICVEAIWPTKPCTAYGQCVDNAECGVGTSNVCDCNEGFFANVSMCHEVIPPGLPCSGAGQCVTQAQCLDGVCRCDEGFYSFRSPPAPGSRAAPLMSVCPAPSACEWQLPSNVPVTLATFESPIDCANVAPTFSASAFSLPKEPTLSVILIFT

Radius of gyration: 50.4 Å; Cα contacts (8 Å, |Δi|>4): 781; chains: 1; bounding box: 108×74×172 Å

Nearest PDB structures (foldseek):
  6phc-assembly2_E  TM=2.336E-01  e=5.106E-02  Plasmodium falciparum

InterPro domains:
  IPR000742 EGF-like domain [PS01186] (282-295)
  IPR000742 EGF-like domain [PS01186] (325-338)
  IPR000742 EGF-like domain [SM00181] (60-93)
  IPR000742 EGF-like domain [SM00181] (146-190)
  IPR000742 EGF-like domain [SM00181] (218-253)
  IPR000742 EGF-like domain [SM00181] (261-296)
  IPR000742 EGF-like domain [SM00181] (304-339)
  IPR000742 EGF-like domain [SM00181] (347-398)
  IPR006149 EB domain [PF01683] (142-175)
  IPR006149 EB domain [PF01683] (336-373)

Mean predicted aligned error: 20.38 Å

Foldseek 3Di:
DDDDDDDDDDDDDDDDDDDDDDPDPDDPPPPPVPPPVVVVVPPVPPDDPPPPPAPQFQVVAAPQWGWFFQAPVATDTFGHPQWAQDPVVRHTFGEDFAQDFCQPVHHHLELQWDQDPRGTHGDPQWDQDPVRSYTDGPQADDAFAFDDFQVNHRAPQWTQDPRGTAGHPQWHFDDPVRCRRHSHDSHGIDGPPGDRQYHVNDGSDRPPPDDQFFAQAWDQAFPRHAPQWGFPDNGTGGTHHHLQFHRDPRHTDGAFFAQDKDQAFPRHHPQWTAPDRRIHGTHGHQQWDHDPRHTDGAAAFQAAAAAFPRHHPQWTQPHPPNSTTHGHQQWDGDPGDTDGADEFQDFADAAPRHHPQWGQDPRTTDGHPQWDQDDPDDPPDDPDDDDDDPDDTRPHTDGDDPPPDPDDDPDDDDDDDDDDDDDDDDDDDDDDDDDDDDDDDDDDD